Protein AF-A0A960MTM0-F1 (afdb_monomer)

pLDDT: mean 82.12, std 16.75, range [38.0, 98.75]

Structure (mmCIF, N/CA/C/O backbone):
data_AF-A0A960MTM0-F1
#
_entry.id   AF-A0A960MTM0-F1
#
loop_
_atom_site.group_PDB
_atom_site.id
_atom_site.type_symbol
_atom_site.label_atom_id
_atom_site.label_alt_id
_atom_site.label_comp_id
_atom_site.label_asym_id
_atom_site.label_entity_id
_atom_site.label_seq_id
_atom_site.pdbx_PDB_ins_code
_atom_site.Cartn_x
_atom_site.Cartn_y
_atom_site.Cartn_z
_atom_site.occupancy
_atom_site.B_iso_or_equiv
_atom_site.auth_seq_id
_atom_site.auth_comp_id
_atom_site.auth_asym_id
_atom_site.auth_atom_id
_atom_site.pdbx_PDB_model_num
ATOM 1 N N . PRO A 1 1 ? -8.067 -8.586 23.264 1.00 86.06 1 PRO A N 1
ATOM 2 C CA . PRO A 1 1 ? -9.033 -8.888 22.179 1.00 86.06 1 PRO A CA 1
ATOM 3 C C . PRO A 1 1 ? -8.253 -9.085 20.875 1.00 86.06 1 PRO A C 1
ATOM 5 O O . PRO A 1 1 ? -7.202 -8.464 20.735 1.00 86.06 1 PRO A O 1
ATOM 8 N N . ILE A 1 2 ? -8.719 -9.966 19.984 1.00 95.75 2 ILE A N 1
ATOM 9 C CA . ILE A 1 2 ? -8.028 -10.266 18.713 1.00 95.75 2 ILE A CA 1
ATOM 10 C C . ILE A 1 2 ? -8.368 -9.217 17.637 1.00 95.75 2 ILE A C 1
ATOM 12 O O . ILE A 1 2 ? -7.521 -8.852 16.829 1.00 95.75 2 ILE A O 1
ATOM 16 N N . PHE A 1 3 ? -9.586 -8.676 17.689 1.00 97.56 3 PHE A N 1
ATOM 17 C CA . PHE A 1 3 ? -10.092 -7.619 16.813 1.00 97.56 3 PHE A CA 1
ATOM 18 C C . PHE A 1 3 ? -10.450 -6.369 17.613 1.00 97.56 3 PHE A C 1
ATOM 20 O O . PHE A 1 3 ? -10.712 -6.458 18.821 1.00 97.56 3 PHE A O 1
ATOM 27 N N . LEU A 1 4 ? -10.422 -5.225 16.935 1.00 97.12 4 LEU A N 1
ATOM 28 C CA . LEU A 1 4 ? -11.010 -3.982 17.424 1.00 97.12 4 LEU A CA 1
ATOM 29 C C . LEU A 1 4 ? -12.525 -4.181 17.607 1.00 97.12 4 LEU A C 1
ATOM 31 O O . LEU A 1 4 ? -13.144 -5.026 16.962 1.00 97.12 4 LEU A O 1
ATOM 35 N N . LYS A 1 5 ? -13.131 -3.476 18.561 1.00 95.50 5 LYS A N 1
ATOM 36 C CA . LYS A 1 5 ? -14.543 -3.669 18.923 1.00 95.50 5 LYS A CA 1
ATOM 37 C C . LYS A 1 5 ? -15.493 -3.028 17.918 1.00 95.50 5 LYS A C 1
ATOM 39 O O . LYS A 1 5 ? -16.574 -3.568 17.698 1.00 95.50 5 LYS A O 1
ATOM 44 N N . GLN A 1 6 ? -15.123 -1.868 17.383 1.00 94.81 6 GLN A N 1
ATOM 45 C CA . GLN A 1 6 ? -15.936 -1.058 16.471 1.00 94.81 6 GLN A CA 1
ATOM 46 C C . GLN A 1 6 ? -15.407 -1.098 15.031 1.00 94.81 6 GLN A C 1
ATOM 48 O O . GLN A 1 6 ? -15.846 -0.323 14.187 1.00 94.81 6 GLN A O 1
ATOM 53 N N . ASP A 1 7 ? -14.473 -2.000 14.738 1.00 95.44 7 ASP A N 1
ATOM 54 C CA . ASP A 1 7 ? -13.785 -2.063 13.456 1.00 95.44 7 ASP A CA 1
ATOM 55 C C . ASP A 1 7 ? -13.603 -3.525 13.013 1.00 95.44 7 ASP A C 1
ATOM 57 O O . ASP A 1 7 ? -13.420 -4.421 13.841 1.00 95.44 7 ASP A O 1
ATOM 61 N N . THR A 1 8 ? -13.696 -3.795 11.710 1.00 93.94 8 THR A N 1
ATOM 62 C CA . THR A 1 8 ? -13.555 -5.143 11.147 1.00 93.94 8 THR A CA 1
ATOM 63 C C . THR A 1 8 ? -12.143 -5.715 11.294 1.00 93.94 8 THR A C 1
ATOM 65 O O . THR A 1 8 ? -11.964 -6.930 11.141 1.00 93.94 8 THR A O 1
ATOM 68 N N . HIS A 1 9 ? -11.147 -4.875 11.581 1.00 96.69 9 HIS A N 1
ATOM 69 C CA . HIS A 1 9 ? -9.738 -5.240 11.574 1.00 96.69 9 HIS A CA 1
ATOM 70 C C . HIS A 1 9 ? -9.227 -5.766 12.922 1.00 96.69 9 HIS A C 1
ATOM 72 O O . HIS A 1 9 ? -9.805 -5.593 14.000 1.00 96.69 9 HIS A O 1
ATOM 78 N N . TRP A 1 10 ? -8.102 -6.476 12.852 1.00 97.69 10 TRP A N 1
ATOM 79 C CA . TRP A 1 10 ? -7.389 -6.983 14.021 1.00 97.69 10 TRP A CA 1
ATOM 80 C C . TRP A 1 10 ? -6.859 -5.861 14.928 1.00 97.69 10 TRP A C 1
ATOM 82 O O . TRP A 1 10 ? -6.660 -4.725 14.503 1.00 97.69 10 TRP A O 1
ATOM 92 N N . THR A 1 11 ? -6.580 -6.183 16.191 1.00 98.25 11 THR A N 1
ATOM 93 C CA . THR A 1 11 ? -5.854 -5.267 17.085 1.00 98.25 11 THR A CA 1
ATOM 94 C C . THR A 1 11 ? -4.372 -5.165 16.696 1.00 98.25 11 THR A C 1
ATOM 96 O O . THR A 1 11 ? -3.830 -6.138 16.154 1.00 98.25 11 THR A O 1
ATOM 99 N N . PRO A 1 12 ? -3.669 -4.064 17.041 1.00 98.25 12 PRO A N 1
ATOM 100 C CA . PRO A 1 12 ? -2.227 -3.941 16.800 1.00 98.25 12 PRO A CA 1
ATOM 101 C C . PRO A 1 12 ? -1.438 -5.137 17.345 1.00 98.25 12 PRO A C 1
ATOM 103 O O . PRO A 1 12 ? -0.633 -5.735 16.642 1.00 98.25 12 PRO A O 1
ATOM 106 N N . GLN A 1 13 ? -1.761 -5.595 18.558 1.00 97.75 13 GLN A N 1
ATOM 107 C CA . GLN A 1 13 ? -1.072 -6.719 19.200 1.00 97.75 13 GLN A CA 1
ATOM 108 C C . GLN A 1 13 ? -1.243 -8.034 18.426 1.00 97.75 13 GLN A C 1
ATOM 110 O O . GLN A 1 13 ? -0.330 -8.861 18.390 1.00 97.75 13 GLN A O 1
ATOM 115 N N . THR A 1 14 ? -2.411 -8.242 17.812 1.00 98.38 14 THR A N 1
ATOM 116 C CA . THR A 1 14 ? -2.696 -9.429 16.994 1.00 98.38 14 THR A CA 1
ATOM 117 C C . THR A 1 14 ? -1.953 -9.373 15.669 1.00 98.38 14 THR A C 1
ATOM 119 O O . THR A 1 14 ? -1.365 -10.373 15.254 1.00 98.38 14 THR A O 1
ATOM 122 N N . MET A 1 15 ? -1.954 -8.210 15.022 1.00 98.56 15 MET A N 1
ATOM 123 C CA . MET A 1 15 ? -1.206 -7.963 13.794 1.00 98.56 15 MET A CA 1
ATOM 124 C C . MET A 1 15 ? 0.296 -8.192 14.023 1.00 98.56 15 MET A C 1
ATOM 126 O O . MET A 1 15 ? 0.910 -8.988 13.312 1.00 98.56 15 MET A O 1
ATOM 130 N N . GLU A 1 16 ? 0.862 -7.620 15.088 1.00 98.56 16 GLU A N 1
ATOM 131 C CA . GLU A 1 16 ? 2.267 -7.804 15.461 1.00 98.56 16 GLU A CA 1
ATOM 132 C C . GLU A 1 16 ? 2.605 -9.273 15.759 1.00 98.56 16 GLU A C 1
ATOM 134 O O . GLU A 1 16 ? 3.646 -9.789 15.344 1.00 98.56 16 GLU A O 1
ATOM 139 N N . ALA A 1 17 ? 1.730 -9.980 16.484 1.00 98.44 17 ALA A N 1
ATOM 140 C CA . ALA A 1 17 ? 1.916 -11.402 16.763 1.00 98.44 17 ALA A CA 1
ATOM 141 C C . ALA A 1 17 ? 1.872 -12.243 15.480 1.00 98.44 17 ALA A C 1
ATOM 143 O O . ALA A 1 17 ? 2.658 -13.182 15.332 1.00 98.44 17 ALA A O 1
ATOM 144 N N . SER A 1 18 ? 1.000 -11.876 14.542 1.00 98.50 18 SER A N 1
ATOM 145 C CA . SER A 1 18 ? 0.906 -12.512 13.229 1.00 98.50 18 SER A CA 1
ATOM 146 C C . SER A 1 18 ? 2.175 -12.268 12.412 1.00 98.50 18 SER A C 1
ATOM 148 O O . SER A 1 18 ? 2.716 -13.215 11.845 1.00 98.50 18 SER A O 1
ATOM 150 N N . ALA A 1 19 ? 2.711 -11.042 12.421 1.00 98.62 19 ALA A N 1
ATOM 151 C CA . ALA A 1 19 ? 3.959 -10.702 11.738 1.00 98.62 19 ALA A CA 1
ATOM 152 C C . ALA A 1 19 ? 5.134 -11.534 12.274 1.00 98.62 19 ALA A C 1
ATOM 154 O O . ALA A 1 19 ? 5.854 -12.158 11.495 1.00 98.62 19 ALA A O 1
ATOM 155 N N . ARG A 1 20 ? 5.262 -11.652 13.605 1.00 98.62 20 ARG A N 1
ATOM 156 C CA . ARG A 1 20 ? 6.260 -12.527 14.250 1.00 98.62 20 ARG A CA 1
ATOM 157 C C . ARG A 1 20 ? 6.116 -13.987 13.832 1.00 98.62 20 ARG A C 1
ATOM 159 O O . ARG A 1 20 ? 7.110 -14.650 13.538 1.00 98.62 20 ARG A O 1
ATOM 166 N N . GLN A 1 21 ? 4.888 -14.501 13.796 1.00 98.56 21 GLN A N 1
ATOM 167 C CA . GLN A 1 21 ? 4.635 -15.897 13.447 1.00 98.56 21 GLN A CA 1
ATOM 168 C C . GLN A 1 21 ? 4.964 -16.191 11.976 1.00 98.56 21 GLN A C 1
ATOM 170 O O . GLN A 1 21 ? 5.584 -17.215 11.679 1.00 98.56 21 GLN A O 1
ATOM 175 N N . VAL A 1 22 ? 4.597 -15.288 11.061 1.00 98.62 22 VAL A N 1
ATOM 176 C CA . VAL A 1 22 ? 4.954 -15.392 9.639 1.00 98.62 22 VAL A CA 1
ATOM 177 C C . VAL A 1 22 ? 6.467 -15.297 9.463 1.00 98.62 22 VAL A C 1
ATOM 179 O O . VAL A 1 22 ? 7.058 -16.145 8.796 1.00 98.62 22 VAL A O 1
ATOM 182 N N . ALA A 1 23 ? 7.122 -14.332 10.113 1.00 98.56 23 ALA A N 1
ATOM 183 C CA . ALA A 1 23 ? 8.569 -14.175 10.033 1.00 98.56 23 ALA A CA 1
ATOM 184 C C . ALA A 1 23 ? 9.314 -15.420 10.520 1.00 98.56 23 ALA A C 1
ATOM 186 O O . ALA A 1 23 ? 10.231 -15.889 9.848 1.00 98.56 23 ALA A O 1
ATOM 187 N N . LYS A 1 24 ? 8.884 -16.004 11.646 1.00 98.38 24 LYS A N 1
ATOM 188 C CA . LYS A 1 24 ? 9.429 -17.268 12.155 1.00 98.38 24 LYS A CA 1
ATOM 189 C C . LYS A 1 24 ? 9.341 -18.376 11.102 1.00 98.38 24 LYS A C 1
ATOM 191 O O . LYS A 1 24 ? 10.344 -19.018 10.805 1.00 98.38 24 LYS A O 1
ATOM 196 N N . TYR A 1 25 ? 8.168 -18.552 10.494 1.00 98.31 25 TYR A N 1
ATOM 197 C CA . TYR A 1 25 ? 7.945 -19.571 9.465 1.00 98.31 25 TYR A CA 1
ATOM 198 C C . TYR A 1 25 ? 8.841 -19.390 8.228 1.00 98.31 25 TYR A C 1
ATOM 200 O O . TYR A 1 25 ? 9.269 -20.379 7.626 1.00 98.31 25 TYR A O 1
ATOM 208 N N . LEU A 1 26 ? 9.103 -18.142 7.824 1.00 98.00 26 LEU A N 1
ATOM 209 C CA . LEU A 1 26 ? 9.975 -17.825 6.689 1.00 98.00 26 LEU A CA 1
ATOM 210 C C . LEU A 1 26 ? 11.456 -18.022 7.040 1.00 98.00 26 LEU A C 1
ATOM 212 O O . LEU A 1 26 ? 12.186 -18.617 6.252 1.00 98.00 26 LEU A O 1
ATOM 216 N N . LYS A 1 27 ? 11.883 -17.606 8.237 1.00 97.19 27 LYS A N 1
ATOM 217 C CA . LYS A 1 27 ? 13.260 -17.768 8.736 1.00 97.19 27 LYS A CA 1
ATOM 218 C C . LYS A 1 27 ? 13.697 -19.227 8.861 1.00 97.19 27 LYS A C 1
ATOM 220 O O . LYS A 1 27 ? 14.875 -19.528 8.706 1.00 97.19 27 LYS A O 1
ATOM 225 N N . GLU A 1 28 ? 12.759 -20.139 9.100 1.00 97.06 28 GLU A N 1
ATOM 226 C CA . GLU A 1 28 ? 13.013 -21.586 9.152 1.00 97.06 28 GLU A CA 1
ATOM 227 C C . GLU A 1 28 ? 13.273 -22.212 7.764 1.00 97.06 28 GLU A C 1
ATOM 229 O O . GLU A 1 28 ? 13.599 -23.397 7.664 1.00 97.06 28 GLU A O 1
ATOM 234 N N . ARG A 1 29 ? 13.130 -21.452 6.668 1.00 97.06 29 ARG A N 1
ATOM 235 C CA . ARG A 1 29 ? 13.319 -21.972 5.309 1.00 97.06 29 ARG A CA 1
ATOM 236 C C . ARG A 1 29 ? 14.792 -21.945 4.893 1.00 97.06 29 ARG A C 1
ATOM 238 O O . ARG A 1 29 ? 15.448 -20.920 5.067 1.00 97.06 29 ARG A O 1
ATOM 245 N N . PRO A 1 30 ? 15.304 -22.998 4.221 1.00 96.00 30 PRO A N 1
ATOM 246 C CA . PRO A 1 30 ? 16.699 -23.032 3.767 1.00 96.00 30 PRO A CA 1
ATOM 247 C C . PRO A 1 30 ? 17.084 -21.871 2.840 1.00 96.00 30 PRO A C 1
ATOM 249 O O . PRO A 1 30 ? 18.227 -21.428 2.848 1.00 96.00 30 PRO A O 1
ATOM 252 N N . TRP A 1 31 ? 16.131 -21.365 2.050 1.00 95.44 31 TRP A N 1
ATOM 253 C CA . TRP A 1 31 ? 16.354 -20.243 1.138 1.00 95.44 31 TRP A CA 1
ATOM 254 C C . TRP A 1 31 ? 16.446 -18.886 1.844 1.00 95.44 31 TRP A C 1
ATOM 256 O O . TRP A 1 31 ? 16.885 -17.932 1.209 1.00 95.44 31 TRP A O 1
ATOM 266 N N . PHE A 1 32 ? 16.045 -18.781 3.118 1.00 96.62 32 PHE A N 1
ATOM 267 C CA . PHE A 1 32 ? 16.070 -17.520 3.862 1.00 96.62 32 PHE A CA 1
ATOM 268 C C . PHE A 1 32 ? 17.465 -17.199 4.406 1.00 96.62 32 PHE A C 1
ATOM 270 O O . PHE A 1 32 ? 17.920 -16.069 4.289 1.00 96.62 32 PHE A O 1
ATOM 277 N N . ALA A 1 33 ? 18.170 -18.198 4.947 1.00 91.88 33 ALA A N 1
ATOM 278 C CA . ALA A 1 33 ? 19.508 -18.032 5.520 1.00 91.88 33 ALA A CA 1
ATOM 279 C C . ALA A 1 33 ? 20.536 -17.307 4.615 1.00 91.88 33 ALA A C 1
ATOM 281 O O . ALA A 1 33 ? 21.299 -16.506 5.148 1.00 91.88 33 ALA A O 1
ATOM 282 N N . PRO A 1 34 ? 20.594 -17.537 3.283 1.00 93.25 34 PRO A N 1
ATOM 283 C CA . PRO A 1 34 ? 21.522 -16.818 2.406 1.00 93.25 34 PRO A CA 1
ATOM 284 C C . PRO A 1 34 ? 21.052 -15.413 1.989 1.00 93.25 34 PRO A C 1
ATOM 286 O O . PRO A 1 34 ? 21.760 -14.752 1.229 1.00 93.25 34 PRO A O 1
ATOM 289 N N . LEU A 1 35 ? 19.867 -14.952 2.406 1.00 92.88 35 LEU A N 1
ATOM 290 C CA . LEU A 1 35 ? 19.398 -13.605 2.076 1.00 92.88 35 LEU A CA 1
ATOM 291 C C . LEU A 1 35 ? 20.177 -12.552 2.871 1.00 92.88 35 LEU A C 1
ATOM 293 O O . LEU A 1 35 ? 20.506 -12.752 4.038 1.00 92.88 35 LEU A O 1
ATOM 297 N N . ALA A 1 36 ? 20.426 -11.398 2.252 1.00 86.06 36 ALA A N 1
ATOM 298 C CA . ALA A 1 36 ? 21.052 -10.250 2.904 1.00 86.06 36 ALA A CA 1
ATOM 299 C C . ALA A 1 36 ? 20.049 -9.515 3.818 1.00 86.06 36 ALA A C 1
ATOM 301 O O . ALA A 1 36 ? 19.643 -8.390 3.530 1.00 86.06 36 ALA A O 1
ATOM 302 N N . SER A 1 37 ? 19.604 -10.177 4.889 1.00 89.69 37 SER A N 1
ATOM 303 C CA . SER A 1 37 ? 18.815 -9.556 5.957 1.00 89.69 37 SER A CA 1
ATOM 304 C C . SER A 1 37 ? 19.722 -8.896 6.989 1.00 89.69 37 SER A C 1
ATOM 306 O O . SER A 1 37 ? 20.724 -9.486 7.394 1.00 89.69 37 SER A O 1
ATOM 308 N N . ASP A 1 38 ? 19.319 -7.732 7.474 1.00 93.31 38 ASP A N 1
ATOM 309 C CA . ASP A 1 38 ? 19.934 -7.025 8.590 1.00 93.31 38 ASP A CA 1
ATOM 310 C C . ASP A 1 38 ? 18.915 -6.945 9.745 1.00 93.31 38 ASP A C 1
ATOM 312 O O . ASP A 1 38 ? 17.967 -6.155 9.676 1.00 93.31 38 ASP A O 1
ATOM 316 N N . PRO A 1 39 ? 19.055 -7.787 10.789 1.00 90.88 39 PRO A N 1
ATOM 317 C CA . PRO A 1 39 ? 18.144 -7.806 11.934 1.00 90.88 39 PRO A CA 1
ATOM 318 C C . PRO A 1 39 ? 18.029 -6.467 12.671 1.00 90.88 39 PRO A C 1
ATOM 320 O O . PRO A 1 39 ? 17.013 -6.237 13.322 1.00 90.88 39 PRO A O 1
ATOM 323 N N . ASP A 1 40 ? 19.038 -5.601 12.550 1.00 93.19 40 ASP A N 1
ATOM 324 C CA . ASP A 1 40 ? 19.119 -4.312 13.236 1.00 93.19 40 ASP A CA 1
ATOM 325 C C . ASP A 1 40 ? 18.721 -3.143 12.317 1.00 93.19 40 ASP A C 1
ATOM 327 O O . ASP A 1 40 ? 18.820 -1.976 12.696 1.00 93.19 40 ASP A O 1
ATOM 331 N N . ARG A 1 41 ? 18.243 -3.429 11.098 1.00 94.31 41 ARG A N 1
ATOM 332 C CA . ARG A 1 41 ? 17.833 -2.406 10.126 1.00 94.31 41 ARG A CA 1
ATOM 333 C C . ARG A 1 41 ? 16.606 -1.611 10.558 1.00 94.31 41 ARG A C 1
ATOM 335 O O . ARG A 1 41 ? 16.466 -0.456 10.169 1.00 94.31 41 ARG A O 1
ATOM 342 N N . PHE A 1 42 ? 15.700 -2.228 11.307 1.00 96.75 42 PHE A N 1
ATOM 343 C CA . PHE A 1 42 ? 14.442 -1.604 11.698 1.00 96.75 42 PHE A CA 1
ATOM 344 C C . PHE A 1 42 ? 14.233 -1.698 13.202 1.00 96.75 42 PHE A C 1
ATOM 346 O O . PHE A 1 42 ? 14.409 -2.754 13.813 1.00 96.75 42 PHE A O 1
ATOM 353 N N . GLU A 1 43 ? 13.787 -0.602 13.797 1.00 95.88 43 GLU A N 1
ATOM 354 C CA . GLU A 1 43 ? 13.573 -0.486 15.234 1.00 95.88 43 GLU A CA 1
ATOM 355 C C . GLU A 1 43 ? 12.128 -0.108 15.559 1.00 95.88 43 GLU A C 1
ATOM 357 O O . GLU A 1 43 ? 11.392 0.404 14.717 1.00 95.88 43 GLU A O 1
ATOM 362 N N . LEU A 1 44 ? 11.704 -0.414 16.786 1.00 96.12 44 LEU A N 1
ATOM 363 C CA . LEU A 1 44 ? 10.409 0.037 17.286 1.00 96.12 44 LEU A CA 1
ATOM 364 C C . LEU A 1 44 ? 10.553 1.467 17.797 1.00 96.12 44 LEU A C 1
ATOM 366 O O . LEU A 1 44 ? 11.402 1.745 18.644 1.00 96.12 44 LEU A O 1
ATOM 370 N N . GLY A 1 45 ? 9.682 2.348 17.325 1.00 93.62 45 GLY A N 1
ATOM 371 C CA . GLY A 1 45 ? 9.511 3.678 17.880 1.00 93.62 45 GLY A CA 1
ATOM 372 C C . GLY A 1 45 ? 8.717 3.666 19.188 1.00 93.62 45 GLY A C 1
ATOM 373 O O . GLY A 1 45 ? 8.236 2.637 19.669 1.00 93.62 45 GLY A O 1
ATOM 374 N N . SER A 1 46 ? 8.537 4.855 19.762 1.00 94.38 46 SER A N 1
ATOM 375 C CA . SER A 1 46 ? 7.688 5.036 20.942 1.00 94.38 46 SER A CA 1
ATOM 376 C C . SER A 1 46 ? 6.229 4.673 20.633 1.00 94.38 46 SER A C 1
ATOM 378 O O . SER A 1 46 ? 5.692 5.183 19.642 1.00 94.38 46 SER A O 1
ATOM 380 N N . PRO A 1 47 ? 5.558 3.872 21.486 1.00 97.19 47 PRO A N 1
ATOM 381 C CA . PRO A 1 47 ? 4.139 3.576 21.334 1.00 97.19 47 PRO A CA 1
ATOM 382 C C . PRO A 1 47 ? 3.286 4.847 21.276 1.00 97.19 47 PRO A C 1
ATOM 384 O O . PRO A 1 47 ? 3.530 5.808 22.011 1.00 97.19 47 PRO A O 1
ATOM 387 N N . ARG A 1 48 ? 2.271 4.842 20.411 1.00 96.25 48 ARG A N 1
ATOM 388 C CA . ARG A 1 48 ? 1.338 5.957 20.212 1.00 96.25 48 ARG A CA 1
ATOM 389 C C . ARG A 1 48 ? -0.082 5.488 20.467 1.00 96.25 48 ARG A C 1
ATOM 391 O O . ARG A 1 48 ? -0.501 4.453 19.956 1.00 96.25 48 ARG A O 1
ATOM 398 N N . GLU A 1 49 ? -0.823 6.263 21.245 1.00 97.81 49 GLU A N 1
ATOM 399 C CA . GLU A 1 49 ? -2.259 6.068 21.400 1.00 97.81 49 GLU A CA 1
ATOM 400 C C . GLU A 1 49 ? -2.998 6.759 20.250 1.00 97.81 49 GLU A C 1
ATOM 402 O O . GLU A 1 49 ? -2.780 7.943 19.993 1.00 97.81 49 GLU A O 1
ATOM 407 N N . ILE A 1 50 ? -3.86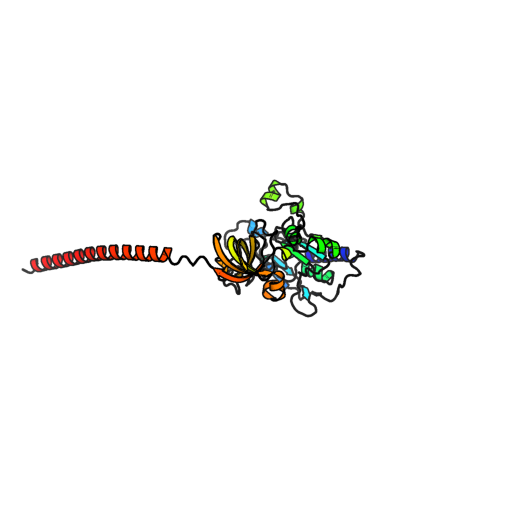3 6.013 19.568 1.00 96.38 50 ILE A N 1
ATOM 408 C CA . ILE A 1 50 ? -4.701 6.483 18.467 1.00 96.38 50 ILE A CA 1
ATOM 409 C C . ILE A 1 50 ? -6.162 6.247 18.834 1.00 96.38 50 ILE A C 1
ATOM 411 O O . ILE A 1 50 ? -6.501 5.244 19.468 1.00 96.38 50 ILE A O 1
ATOM 415 N N . ARG A 1 51 ? -7.027 7.181 18.439 1.00 95.06 51 ARG A N 1
ATOM 416 C CA . ARG A 1 51 ? -8.471 7.126 18.672 1.00 95.06 51 ARG A CA 1
ATOM 417 C C . ARG A 1 51 ? -9.190 7.264 17.339 1.00 95.06 51 ARG A C 1
ATOM 419 O O . ARG A 1 51 ? -8.883 8.183 16.583 1.00 95.06 51 ARG A O 1
ATOM 426 N N . ALA A 1 52 ? -10.113 6.353 17.055 1.00 92.00 52 ALA A N 1
ATOM 427 C CA . ALA A 1 52 ? -10.892 6.356 15.823 1.00 92.00 52 ALA A CA 1
ATOM 428 C C . ALA A 1 52 ? -12.276 5.709 16.039 1.00 92.00 52 ALA A C 1
ATOM 430 O O . ALA A 1 52 ? -12.424 4.853 16.908 1.00 92.00 52 ALA A O 1
ATOM 431 N N . PRO A 1 53 ? -13.306 6.093 15.263 1.00 87.75 53 PRO A N 1
ATOM 432 C CA . PRO A 1 53 ? -14.654 5.520 15.374 1.00 87.75 53 PRO A CA 1
ATOM 433 C C . PRO A 1 53 ? -14.757 4.054 14.908 1.00 87.75 53 PRO A C 1
ATOM 435 O O . PRO A 1 53 ? -15.696 3.371 15.290 1.00 87.75 53 PRO A O 1
ATOM 438 N N . GLY A 1 54 ? -13.808 3.557 14.109 1.00 91.00 54 GLY A N 1
ATOM 439 C CA . GLY A 1 54 ? -13.865 2.222 13.505 1.00 91.00 54 GLY A CA 1
ATOM 440 C C . GLY A 1 54 ? -14.835 2.112 12.315 1.00 91.00 54 GLY A C 1
ATOM 441 O O . GLY A 1 54 ? -15.836 2.827 12.229 1.00 91.00 54 GLY A O 1
ATOM 442 N N . ASP A 1 55 ? -14.522 1.233 11.361 1.00 90.38 55 ASP A N 1
ATOM 443 C CA . ASP A 1 55 ? -15.269 1.108 10.095 1.00 90.38 55 ASP A CA 1
ATOM 444 C C . ASP A 1 55 ? -16.688 0.511 10.235 1.00 90.38 55 ASP A C 1
ATOM 446 O O . ASP A 1 55 ? -17.543 0.726 9.371 1.00 90.38 55 ASP A O 1
ATOM 450 N N . LEU A 1 56 ? -16.994 -0.206 11.325 1.00 91.88 56 LEU A N 1
ATOM 451 C CA . LEU A 1 56 ? -18.314 -0.815 11.516 1.00 91.88 56 LEU A CA 1
ATOM 452 C C . LEU A 1 56 ? -19.379 0.245 11.781 1.00 91.88 56 LEU A C 1
ATOM 454 O O . LEU A 1 56 ? -20.538 0.043 11.416 1.00 91.88 56 LEU A O 1
ATOM 458 N N . LEU A 1 57 ? -19.002 1.379 12.376 1.00 88.94 57 LEU A N 1
ATOM 459 C CA . LEU A 1 57 ? -19.931 2.481 12.613 1.00 88.94 57 LEU A CA 1
ATOM 460 C C . LEU A 1 57 ? -20.404 3.129 11.312 1.00 88.94 57 LEU A C 1
ATOM 462 O O . LEU A 1 57 ? -21.544 3.586 11.242 1.00 88.94 57 LEU A O 1
ATOM 466 N N . GLU A 1 58 ? -19.573 3.115 10.267 1.00 81.88 58 GLU A N 1
ATOM 467 C CA . GLU A 1 58 ? -19.947 3.631 8.946 1.00 81.88 58 GLU A CA 1
ATOM 468 C C . GLU A 1 58 ? -21.058 2.789 8.298 1.00 81.88 58 GLU A C 1
ATOM 470 O O . GLU A 1 58 ? -21.790 3.285 7.449 1.00 81.88 58 GLU A O 1
ATOM 475 N N . LYS A 1 59 ? -21.246 1.537 8.738 1.00 83.31 59 LYS A N 1
ATOM 476 C CA . LYS A 1 59 ? -22.301 0.634 8.246 1.00 83.31 59 LYS A CA 1
ATOM 477 C C . LYS A 1 59 ? -23.644 0.794 8.963 1.00 83.31 59 LYS A C 1
ATOM 479 O O . LYS A 1 59 ? -24.603 0.123 8.593 1.00 83.31 59 LYS A O 1
ATOM 484 N N . LEU A 1 60 ? -23.717 1.624 10.005 1.00 86.62 60 LEU A N 1
ATOM 485 C CA . LEU A 1 60 ? -24.923 1.797 10.821 1.00 86.62 60 LEU A CA 1
ATOM 486 C C . LEU A 1 60 ? -25.827 2.950 10.351 1.00 86.62 60 LEU A C 1
ATOM 488 O O . LEU A 1 60 ? -26.837 3.204 11.006 1.00 86.62 60 LEU A O 1
ATOM 492 N N . ASP A 1 61 ? -25.469 3.652 9.266 1.00 82.56 61 ASP A N 1
ATOM 493 C CA . ASP A 1 61 ? -26.211 4.801 8.714 1.00 82.56 61 ASP A CA 1
ATOM 494 C C . ASP A 1 61 ? -26.647 5.811 9.794 1.00 82.56 61 ASP A C 1
ATOM 496 O O . ASP A 1 61 ? -27.780 6.301 9.832 1.00 82.56 61 ASP A O 1
ATOM 500 N N . LEU A 1 62 ? -25.738 6.106 10.729 1.00 84.25 62 LEU A N 1
ATOM 501 C CA . LEU A 1 62 ? -26.035 6.994 11.848 1.00 84.25 62 LEU A CA 1
ATOM 502 C C . LEU A 1 62 ? -26.283 8.430 11.355 1.00 84.25 62 LEU A C 1
ATOM 504 O O . LEU A 1 62 ? -25.571 8.909 10.467 1.00 84.25 62 LEU A O 1
ATOM 508 N N . PRO A 1 63 ? -27.233 9.168 11.966 1.00 85.38 63 PRO A N 1
ATOM 509 C CA . PRO A 1 63 ? -27.418 10.581 11.667 1.00 85.38 63 PRO A CA 1
ATOM 510 C C . PRO A 1 63 ? -26.115 11.365 11.838 1.00 85.38 63 PRO A C 1
ATOM 512 O O . PRO A 1 63 ? -25.355 11.128 12.783 1.00 85.38 63 PRO A O 1
ATOM 515 N N . ALA A 1 64 ? -25.877 12.334 10.953 1.00 77.81 64 ALA A N 1
ATOM 516 C CA . ALA A 1 64 ? -24.710 13.203 11.041 1.00 77.81 64 ALA A CA 1
ATOM 517 C C . ALA A 1 64 ? -24.626 13.864 12.431 1.00 77.81 64 ALA A C 1
ATOM 519 O O . ALA A 1 64 ? -25.599 14.445 12.913 1.00 77.81 64 ALA A O 1
ATOM 520 N N . GLY A 1 65 ? -23.462 13.762 13.077 1.00 78.19 65 GLY A N 1
ATOM 521 C CA . GLY A 1 65 ? -23.246 14.273 14.435 1.00 78.19 65 GLY A CA 1
ATOM 522 C C . GLY A 1 65 ? -23.752 13.362 15.560 1.00 78.19 65 GLY A C 1
ATOM 523 O O . GLY A 1 65 ? -23.772 13.792 16.712 1.00 78.19 65 GLY A O 1
ATOM 524 N N . SER A 1 66 ? -24.153 12.122 15.260 1.00 82.25 66 SER A N 1
ATOM 525 C CA . SER A 1 66 ? -24.478 11.122 16.281 1.00 82.25 66 SER A CA 1
ATOM 526 C C . SER A 1 66 ? -23.309 10.907 17.247 1.00 82.25 66 SER A C 1
ATOM 528 O O . SER A 1 66 ? -22.172 10.702 16.831 1.00 82.25 66 SER A O 1
ATOM 530 N N . THR A 1 67 ? -23.614 10.906 18.545 1.00 85.25 67 THR A N 1
ATOM 531 C CA . THR A 1 67 ? -22.675 10.607 19.640 1.00 85.25 67 THR A CA 1
ATOM 532 C C . THR A 1 67 ? -22.971 9.263 20.307 1.00 85.25 67 THR A C 1
ATOM 534 O O . THR A 1 67 ? -22.472 8.984 21.396 1.00 85.25 67 THR A O 1
ATOM 537 N N . ALA A 1 68 ? -23.800 8.424 19.671 1.00 87.50 68 ALA A N 1
ATOM 538 C CA . ALA A 1 68 ? -24.230 7.140 20.225 1.00 87.50 68 ALA A CA 1
ATOM 539 C C . ALA A 1 68 ? -23.056 6.183 20.499 1.00 87.50 68 ALA A C 1
ATOM 541 O O . ALA A 1 68 ? -23.128 5.368 21.418 1.00 87.50 68 ALA A O 1
ATOM 542 N N . PHE A 1 69 ? -21.973 6.317 19.732 1.00 90.06 69 PHE A N 1
ATOM 543 C CA . PHE A 1 69 ? -20.726 5.585 19.912 1.00 90.06 69 PHE A CA 1
ATOM 544 C C . PHE A 1 69 ? -19.570 6.584 19.971 1.00 90.06 69 PHE A C 1
ATOM 546 O O . PHE A 1 69 ? -19.466 7.476 19.131 1.00 90.06 69 PHE A O 1
ATOM 553 N N . GLY A 1 70 ? -18.730 6.456 20.997 1.00 90.06 70 GLY A N 1
ATOM 554 C CA . GLY A 1 70 ? -17.467 7.184 21.078 1.00 90.06 70 GLY A CA 1
ATOM 555 C C . GLY A 1 70 ? -16.356 6.438 20.346 1.00 90.06 70 GLY A C 1
ATOM 556 O O . GLY A 1 70 ? -16.467 5.234 20.125 1.00 90.06 70 GLY A O 1
ATOM 557 N N . GLU A 1 71 ? -15.274 7.153 20.040 1.00 92.81 71 GLU A N 1
ATOM 558 C CA . GLU A 1 71 ? -14.063 6.577 19.447 1.00 92.81 71 GLU A CA 1
ATOM 559 C C . GLU A 1 71 ? -13.520 5.413 20.284 1.00 92.81 71 GLU A C 1
ATOM 561 O O . GLU A 1 71 ? -13.474 5.475 21.518 1.00 92.81 71 GLU A O 1
ATOM 566 N N . GLU A 1 72 ? -13.058 4.376 19.598 1.00 95.06 72 GLU A N 1
ATOM 567 C CA . GLU A 1 72 ? -12.250 3.320 20.177 1.00 95.06 72 GLU A CA 1
ATOM 568 C C . GLU A 1 72 ? -10.775 3.741 20.202 1.00 95.06 72 GLU A C 1
ATOM 570 O O . GLU A 1 72 ? -10.279 4.422 19.306 1.00 95.06 72 GLU A O 1
ATOM 575 N N . THR A 1 73 ? -10.075 3.342 21.263 1.00 96.81 73 THR A N 1
ATOM 576 C CA . THR A 1 73 ? -8.656 3.633 21.469 1.00 96.81 73 THR A CA 1
ATOM 577 C C . THR A 1 73 ? -7.819 2.385 21.205 1.00 96.81 73 THR A C 1
ATOM 579 O O . THR A 1 73 ? -8.122 1.314 21.736 1.00 96.81 73 THR A O 1
ATOM 582 N N . ALA A 1 74 ? -6.719 2.537 20.469 1.00 97.44 74 ALA A N 1
ATOM 583 C CA . ALA A 1 74 ? -5.701 1.509 20.289 1.00 97.44 74 ALA A CA 1
ATOM 584 C C . ALA A 1 74 ? -4.295 2.092 20.478 1.00 97.44 74 ALA A C 1
ATOM 586 O O . ALA A 1 74 ? -4.046 3.261 20.192 1.00 97.44 74 ALA A O 1
ATOM 587 N N . THR A 1 75 ? -3.361 1.267 20.947 1.00 98.12 75 THR A N 1
ATOM 588 C CA . THR A 1 75 ? -1.941 1.628 21.019 1.00 98.12 75 THR A CA 1
ATOM 589 C C . THR A 1 75 ? -1.200 0.937 19.886 1.00 98.12 75 THR A C 1
ATOM 591 O O . THR A 1 75 ? -1.170 -0.293 19.851 1.00 98.12 75 THR A O 1
ATOM 594 N N . ILE A 1 76 ? -0.612 1.721 18.987 1.00 97.88 76 ILE A N 1
ATOM 595 C CA . ILE A 1 76 ? 0.248 1.237 17.902 1.00 97.88 76 ILE A CA 1
ATOM 596 C C . ILE A 1 76 ? 1.717 1.459 18.258 1.00 97.88 76 ILE A C 1
ATOM 598 O O . ILE A 1 76 ? 2.044 2.394 18.994 1.00 97.88 76 ILE A O 1
ATOM 602 N N . THR A 1 77 ? 2.606 0.640 17.703 1.00 97.44 77 THR A N 1
ATOM 603 C CA . THR A 1 77 ? 4.054 0.811 17.857 1.00 97.44 77 THR A CA 1
ATOM 604 C C . THR A 1 77 ? 4.676 1.016 16.479 1.00 97.44 77 THR A C 1
ATOM 606 O O . THR A 1 77 ? 4.860 0.037 15.765 1.00 97.44 77 THR A O 1
ATOM 609 N N . PRO A 1 78 ? 4.990 2.262 16.084 1.00 95.62 78 PRO A N 1
ATOM 610 C CA . PRO A 1 78 ? 5.627 2.534 14.801 1.00 95.62 78 PRO A CA 1
ATOM 611 C C . PRO A 1 78 ? 6.940 1.772 14.628 1.00 95.62 78 PRO A C 1
ATOM 613 O O . PRO A 1 78 ? 7.652 1.525 15.603 1.00 95.62 78 PRO A O 1
ATOM 616 N N . VAL A 1 79 ? 7.295 1.476 13.386 1.00 96.44 79 VAL A N 1
ATOM 617 C CA . VAL A 1 79 ? 8.587 0.921 12.995 1.00 96.44 79 VAL A CA 1
ATOM 618 C C . VAL A 1 79 ? 9.330 1.954 12.159 1.00 96.44 79 VAL A C 1
ATOM 620 O O . VAL A 1 79 ? 8.783 2.530 11.220 1.00 96.44 79 VAL A O 1
ATOM 623 N N . THR A 1 80 ? 10.592 2.188 12.493 1.00 93.00 80 THR A N 1
ATOM 624 C CA . THR A 1 80 ? 11.457 3.141 11.790 1.00 93.00 80 THR A CA 1
ATOM 625 C C . THR A 1 80 ? 12.701 2.452 11.258 1.00 93.00 80 THR A C 1
ATOM 627 O O . THR A 1 80 ? 13.097 1.391 11.744 1.00 93.00 80 THR A O 1
ATOM 630 N N . ASP A 1 81 ? 13.328 3.051 10.246 1.00 90.38 81 ASP A N 1
ATOM 631 C CA . ASP A 1 81 ? 14.670 2.637 9.834 1.00 90.38 81 ASP A CA 1
ATOM 632 C C . ASP A 1 81 ? 15.666 3.034 10.933 1.00 90.38 81 ASP A C 1
ATOM 634 O O . ASP A 1 81 ? 15.588 4.142 11.468 1.00 90.38 81 ASP A O 1
ATOM 638 N N . SER A 1 82 ? 16.590 2.140 11.289 1.00 87.69 82 SER A N 1
ATOM 639 C CA . SER A 1 82 ? 17.567 2.368 12.363 1.00 87.69 82 SER A CA 1
ATOM 640 C C . SER A 1 82 ? 18.585 3.456 12.026 1.00 87.69 82 SER A C 1
ATOM 642 O O . SER A 1 82 ? 19.247 3.998 12.911 1.00 87.69 82 SER A O 1
ATOM 644 N N . LYS A 1 83 ? 18.687 3.847 10.749 1.00 85.69 83 LYS A N 1
ATOM 645 C CA . LYS A 1 83 ? 19.434 5.040 10.320 1.00 85.69 83 LYS A CA 1
ATOM 646 C C . LYS A 1 83 ? 18.644 6.340 10.508 1.00 85.69 83 LYS A C 1
ATOM 648 O O . LYS A 1 83 ? 19.175 7.416 10.230 1.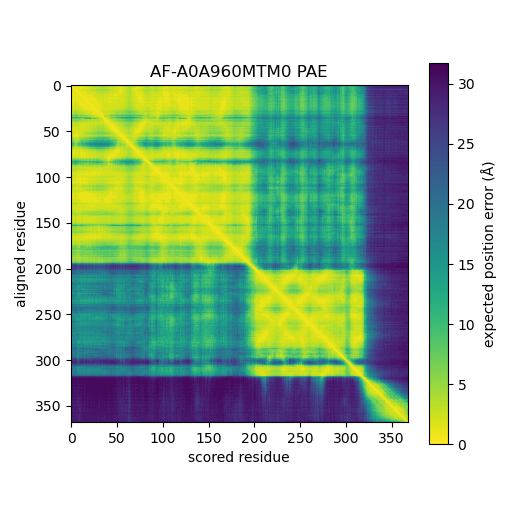00 85.69 83 LYS A O 1
ATOM 653 N N . GLY A 1 84 ? 17.414 6.247 11.007 1.00 76.25 84 GLY A N 1
ATOM 654 C CA . GLY A 1 84 ? 16.477 7.343 11.198 1.00 76.25 84 GLY A CA 1
ATOM 655 C C . GLY A 1 84 ? 15.546 7.538 10.000 1.00 76.25 84 GLY A C 1
ATOM 656 O O . GLY A 1 84 ? 15.934 7.369 8.846 1.00 76.25 84 GLY A O 1
ATOM 657 N N . GLY A 1 85 ? 14.310 7.955 10.288 1.00 75.12 85 GLY A N 1
ATOM 658 C CA . GLY A 1 85 ? 13.285 8.253 9.284 1.00 75.12 85 GLY A CA 1
ATOM 659 C C . GLY A 1 85 ? 12.244 7.145 9.100 1.00 75.12 85 GLY A C 1
ATOM 660 O O . GLY A 1 85 ? 12.293 6.091 9.739 1.00 75.12 85 GLY A O 1
ATOM 661 N N . ALA A 1 86 ? 11.263 7.422 8.239 1.00 74.62 86 ALA A N 1
ATOM 662 C CA . ALA A 1 86 ? 10.232 6.458 7.874 1.00 74.62 86 ALA A CA 1
ATOM 663 C C . ALA A 1 86 ? 10.841 5.335 7.027 1.00 74.62 86 ALA A C 1
ATOM 665 O O . ALA A 1 86 ? 11.641 5.587 6.122 1.00 74.62 86 ALA A O 1
ATOM 666 N N . MET A 1 87 ? 10.458 4.092 7.309 1.00 85.88 87 MET A N 1
ATOM 667 C CA . MET A 1 87 ? 10.893 2.962 6.499 1.00 85.88 87 MET A CA 1
ATOM 668 C C . MET A 1 87 ? 10.052 2.838 5.223 1.00 85.88 87 MET A C 1
ATOM 670 O O . MET A 1 87 ? 8.848 3.081 5.233 1.00 85.88 87 MET A O 1
ATOM 674 N N . SER A 1 88 ? 10.665 2.395 4.123 1.00 85.38 88 SER A N 1
ATOM 675 C CA . SER A 1 88 ? 9.894 1.911 2.972 1.00 85.38 88 SER A CA 1
ATOM 676 C C . SER A 1 88 ? 9.430 0.480 3.237 1.00 85.38 88 SER A C 1
ATOM 678 O O . SER A 1 88 ? 10.238 -0.358 3.644 1.00 85.38 88 SER A O 1
ATOM 680 N N . ILE A 1 89 ? 8.162 0.192 2.935 1.00 85.88 89 ILE A N 1
ATOM 681 C CA . ILE A 1 89 ? 7.597 -1.168 2.870 1.00 85.88 89 ILE A CA 1
ATOM 682 C C . ILE A 1 89 ? 7.534 -1.719 1.439 1.00 85.88 89 ILE A C 1
ATOM 684 O O . ILE A 1 89 ? 6.996 -2.803 1.219 1.00 85.88 89 ILE A O 1
ATOM 688 N N . TYR A 1 90 ? 8.055 -0.962 0.472 1.00 86.12 90 TYR A N 1
ATOM 689 C CA . TYR A 1 90 ? 8.100 -1.321 -0.938 1.00 86.12 90 TYR A CA 1
ATOM 690 C C . TYR A 1 90 ? 9.544 -1.323 -1.437 1.00 86.12 90 TYR A C 1
ATOM 692 O O . TYR A 1 90 ? 10.217 -0.288 -1.480 1.00 86.12 90 TYR A O 1
ATOM 700 N N . ASP A 1 91 ? 10.005 -2.505 -1.821 1.00 85.06 91 ASP A N 1
ATOM 701 C CA . ASP A 1 91 ? 11.229 -2.733 -2.569 1.00 85.06 91 ASP A CA 1
ATOM 702 C C . ASP A 1 91 ? 10.950 -3.799 -3.644 1.00 85.06 91 ASP A C 1
ATOM 704 O O . ASP A 1 91 ? 10.888 -4.988 -3.317 1.00 85.06 91 ASP A O 1
ATOM 708 N N . PRO A 1 92 ? 10.797 -3.423 -4.929 1.00 81.69 92 PRO A N 1
ATOM 709 C CA . PRO A 1 92 ? 10.553 -4.385 -6.005 1.00 81.69 92 PRO A CA 1
ATOM 710 C C . PRO A 1 92 ? 11.727 -5.353 -6.191 1.00 81.69 92 PRO A C 1
ATOM 712 O O . PRO A 1 92 ? 11.566 -6.413 -6.801 1.00 81.69 92 PRO A O 1
ATOM 715 N N . GLU A 1 93 ? 12.893 -5.047 -5.619 1.00 86.62 93 GLU A N 1
ATOM 716 C CA . GLU A 1 93 ? 14.053 -5.917 -5.634 1.00 86.62 93 GLU A CA 1
ATOM 717 C C . GLU A 1 93 ? 14.084 -6.910 -4.461 1.00 86.62 93 GLU A C 1
ATOM 719 O O . GLU A 1 93 ? 14.921 -7.817 -4.447 1.00 86.62 93 GLU A O 1
ATOM 724 N N . SER A 1 94 ? 13.138 -6.819 -3.525 1.00 94.06 94 SER A N 1
ATOM 725 C CA . SER A 1 94 ? 13.033 -7.749 -2.405 1.00 94.06 94 SER A CA 1
ATOM 726 C C . SER A 1 94 ? 12.743 -9.180 -2.880 1.00 94.06 94 SER A C 1
ATOM 728 O O . SER A 1 94 ? 11.931 -9.382 -3.793 1.00 94.06 94 SER A O 1
ATOM 730 N N . PRO A 1 95 ? 13.354 -10.210 -2.266 1.00 96.88 95 PRO A N 1
ATOM 731 C CA . PRO A 1 95 ? 13.040 -11.607 -2.558 1.00 96.88 95 PRO A CA 1
ATOM 732 C C . PRO A 1 95 ? 11.671 -12.042 -2.011 1.00 96.88 95 PRO A C 1
ATOM 734 O O . PRO A 1 95 ? 11.226 -13.143 -2.333 1.00 96.88 95 PRO A O 1
ATOM 737 N N . ILE A 1 96 ? 11.002 -11.231 -1.186 1.00 98.19 96 ILE A N 1
ATOM 738 C CA . ILE A 1 96 ? 9.723 -11.579 -0.557 1.00 98.19 96 ILE A CA 1
ATOM 739 C C . ILE A 1 96 ? 8.662 -10.568 -0.989 1.00 98.19 96 ILE A C 1
ATOM 741 O O . ILE A 1 96 ? 8.805 -9.370 -0.752 1.00 98.19 96 ILE A O 1
ATOM 745 N N . VAL A 1 97 ? 7.590 -11.071 -1.602 1.00 98.12 97 VAL A N 1
ATOM 746 C CA . VAL A 1 97 ? 6.404 -10.284 -1.962 1.00 98.12 97 VAL A CA 1
ATOM 747 C C . VAL A 1 97 ? 5.365 -10.415 -0.858 1.00 98.12 97 VAL A C 1
ATOM 749 O O . VAL A 1 97 ? 5.105 -11.528 -0.398 1.00 98.12 97 VAL A O 1
ATOM 752 N N . LEU A 1 98 ? 4.754 -9.303 -0.455 1.00 98.50 98 LEU A N 1
ATOM 753 C CA . LEU A 1 98 ? 3.593 -9.289 0.431 1.00 98.50 98 LEU A CA 1
ATOM 754 C C . LEU A 1 98 ? 2.379 -8.785 -0.347 1.00 98.50 98 LEU A C 1
ATOM 756 O O . LEU A 1 98 ? 2.368 -7.649 -0.800 1.00 98.50 98 LEU A O 1
ATOM 760 N N . LEU A 1 99 ? 1.359 -9.626 -0.486 1.00 97.56 99 LEU A N 1
ATOM 761 C CA . LEU A 1 99 ? 0.064 -9.272 -1.056 1.00 97.56 99 LEU A CA 1
ATOM 762 C C . LEU A 1 99 ? -0.959 -9.130 0.071 1.00 97.56 99 LEU A C 1
ATOM 764 O O . LEU A 1 99 ? -1.039 -10.020 0.920 1.00 97.56 99 LEU A O 1
ATOM 768 N N . GLY A 1 100 ? -1.755 -8.062 0.076 1.00 95.06 100 GLY A N 1
ATOM 769 C CA . GLY A 1 100 ? -2.728 -7.837 1.147 1.00 95.06 100 GLY A CA 1
ATOM 770 C C . GLY A 1 100 ? -3.844 -6.845 0.836 1.00 95.06 100 GLY A C 1
ATOM 771 O O . GLY A 1 100 ? -4.009 -6.377 -0.286 1.00 95.06 100 GLY A O 1
ATOM 772 N N . ASP A 1 101 ? -4.627 -6.518 1.854 1.00 91.31 101 ASP A N 1
ATOM 773 C CA . ASP A 1 101 ? -5.712 -5.538 1.805 1.00 91.31 101 ASP A CA 1
ATOM 774 C C . ASP A 1 101 ? -5.624 -4.547 2.977 1.00 91.31 101 ASP A C 1
ATOM 776 O O . ASP A 1 101 ? -4.551 -4.273 3.522 1.00 91.31 101 ASP A O 1
ATOM 780 N N . SER A 1 102 ? -6.780 -4.035 3.395 1.00 91.81 102 SER A N 1
ATOM 781 C CA . SER A 1 102 ? -6.935 -3.147 4.532 1.00 91.81 102 SER A CA 1
ATOM 782 C C . SER A 1 102 ? -6.434 -3.749 5.847 1.00 91.81 102 SER A C 1
ATOM 784 O O . SER A 1 102 ? -5.992 -2.989 6.696 1.00 91.81 102 SER A O 1
ATOM 786 N N . PHE A 1 103 ? -6.359 -5.076 6.024 1.00 96.31 103 PHE A N 1
ATOM 787 C CA . PHE A 1 103 ? -5.691 -5.669 7.195 1.00 96.31 103 PHE A CA 1
ATOM 788 C C . PHE A 1 103 ? -4.187 -5.416 7.197 1.00 96.31 103 PHE A C 1
ATOM 790 O O . PHE A 1 103 ? -3.592 -5.244 8.261 1.00 96.31 103 PHE A O 1
ATOM 797 N N . THR A 1 104 ? -3.571 -5.364 6.016 1.00 96.25 104 THR A N 1
ATOM 798 C CA . THR A 1 104 ? -2.159 -4.989 5.886 1.00 96.25 104 THR A CA 1
ATOM 799 C C . THR A 1 104 ? -1.974 -3.491 6.123 1.00 96.25 104 THR A C 1
ATOM 801 O O . THR A 1 104 ? -1.018 -3.093 6.789 1.00 96.25 104 THR A O 1
ATOM 804 N N . ASN A 1 105 ? -2.929 -2.687 5.645 1.00 92.88 105 ASN A N 1
ATOM 805 C CA . ASN A 1 105 ? -2.850 -1.230 5.607 1.00 92.88 105 ASN A CA 1
ATOM 806 C C . ASN A 1 105 ? -3.417 -0.490 6.830 1.00 92.88 105 ASN A C 1
ATOM 808 O O . ASN A 1 105 ? -3.125 0.689 6.982 1.00 92.88 105 ASN A O 1
ATOM 812 N N . ILE A 1 106 ? -4.202 -1.134 7.701 1.00 94.94 106 ILE A N 1
ATOM 813 C CA . ILE A 1 106 ? -4.978 -0.493 8.784 1.00 94.94 106 ILE A CA 1
ATOM 814 C C . ILE A 1 106 ? -4.147 0.463 9.657 1.00 94.94 106 ILE A C 1
ATOM 816 O O . ILE A 1 106 ? -4.609 1.550 9.977 1.00 94.94 106 ILE A O 1
ATOM 820 N N . PHE A 1 107 ? -2.905 0.098 9.988 1.00 96.31 107 PHE A N 1
ATOM 821 C CA . PHE A 1 107 ? -1.982 0.908 10.801 1.00 96.31 107 PHE A CA 1
ATOM 822 C C . PHE A 1 107 ? -0.830 1.527 9.978 1.00 96.31 107 PHE A C 1
ATOM 824 O O . PHE A 1 107 ? 0.157 1.999 10.541 1.00 96.31 107 PHE A O 1
ATOM 831 N N . HIS A 1 108 ? -0.938 1.486 8.649 1.00 90.38 108 HIS A N 1
ATOM 832 C CA . HIS A 1 108 ? 0.021 2.044 7.690 1.00 90.38 108 HIS A CA 1
ATOM 833 C C . HIS A 1 108 ? -0.574 3.250 6.952 1.00 90.38 108 HIS A C 1
ATOM 835 O O . HIS A 1 108 ? 0.029 4.322 6.916 1.00 90.38 108 HIS A O 1
ATOM 841 N N . GLN A 1 109 ? -1.763 3.080 6.366 1.00 82.62 109 GLN A N 1
ATOM 842 C CA . GLN A 1 109 ? -2.421 4.095 5.556 1.00 82.62 109 GLN A CA 1
ATOM 843 C C . GLN A 1 109 ? -3.258 5.030 6.423 1.00 82.62 109 GLN A C 1
ATOM 845 O O . GLN A 1 109 ? -4.141 4.616 7.168 1.00 82.62 109 GLN A O 1
ATOM 850 N N . VAL A 1 110 ? -3.016 6.329 6.286 1.00 77.12 110 VAL A N 1
ATOM 851 C CA . VAL A 1 110 ? -3.656 7.333 7.140 1.00 77.12 110 VAL A CA 1
ATOM 852 C C . VAL A 1 110 ? -5.176 7.458 6.898 1.00 77.12 110 VAL A C 1
ATOM 854 O O . VAL A 1 110 ? -5.899 7.880 7.801 1.00 77.12 110 VAL A O 1
ATOM 857 N N . ASP A 1 111 ? -5.703 7.042 5.735 1.00 73.81 111 ASP A N 1
ATOM 858 C CA . ASP A 1 111 ? -7.157 6.946 5.476 1.00 73.81 111 ASP A CA 1
ATOM 859 C C . ASP A 1 111 ? -7.878 5.878 6.273 1.00 73.81 111 ASP A C 1
ATOM 861 O O . ASP A 1 111 ? -9.077 6.020 6.519 1.00 73.81 111 ASP A O 1
ATOM 865 N N . MET A 1 112 ? -7.139 4.902 6.779 1.00 85.12 112 MET A N 1
ATOM 866 C CA . MET A 1 112 ? -7.654 3.925 7.719 1.00 85.12 112 MET A CA 1
ATOM 867 C C . MET A 1 112 ? -7.845 4.518 9.125 1.00 85.12 112 MET A C 1
ATOM 869 O O . MET A 1 112 ? -8.450 3.876 9.973 1.00 85.12 112 MET A O 1
ATOM 873 N N . ARG A 1 113 ? -7.379 5.754 9.385 1.00 87.94 113 ARG A N 1
ATOM 874 C CA . ARG A 1 113 ? -7.547 6.533 10.636 1.00 87.94 113 ARG A CA 1
ATOM 875 C C . ARG A 1 113 ? -6.905 5.936 11.894 1.00 87.94 113 ARG A C 1
ATOM 877 O O . ARG A 1 113 ? -6.933 6.576 12.942 1.00 87.94 113 ARG A O 1
ATOM 884 N N . TRP A 1 114 ? -6.278 4.768 11.799 1.00 93.94 114 TRP A N 1
ATOM 885 C CA . TRP A 1 114 ? -5.647 4.081 12.927 1.00 93.94 114 TRP A CA 1
ATOM 886 C C . TRP A 1 114 ? -4.137 4.344 13.061 1.00 93.94 114 TRP A C 1
ATOM 888 O O . TRP A 1 114 ? -3.447 3.664 13.818 1.00 93.94 114 TRP A O 1
ATOM 898 N N . GLY A 1 115 ? -3.638 5.387 12.396 1.00 90.00 115 GLY A N 1
ATOM 899 C CA . GLY A 1 115 ? -2.246 5.831 12.452 1.00 90.00 115 GLY A CA 1
ATOM 900 C C . GLY A 1 115 ? -1.436 5.404 11.229 1.00 90.00 115 GLY A C 1
ATOM 901 O O . GLY A 1 115 ? -1.994 5.004 10.211 1.00 90.00 115 GLY A O 1
ATOM 902 N N . THR A 1 116 ? -0.118 5.552 11.327 1.00 90.31 116 THR A N 1
ATOM 903 C CA . THR A 1 116 ? 0.844 5.274 10.253 1.00 90.31 116 THR A CA 1
ATOM 904 C C . THR A 1 116 ? 2.067 4.559 10.811 1.00 90.31 116 THR A C 1
ATOM 906 O O . THR A 1 116 ? 2.296 4.557 12.026 1.00 90.31 116 THR A O 1
ATOM 909 N N . ASP A 1 117 ? 2.874 4.002 9.906 1.00 91.25 117 ASP A N 1
ATOM 910 C CA . ASP A 1 117 ? 4.188 3.408 10.182 1.00 91.25 117 ASP A CA 1
ATOM 911 C C . ASP A 1 117 ? 4.156 2.179 11.110 1.00 91.25 117 ASP A C 1
ATOM 913 O O . ASP A 1 117 ? 5.195 1.751 11.604 1.00 91.25 117 ASP A O 1
ATOM 917 N N . ALA A 1 118 ? 2.982 1.612 11.391 1.00 96.62 118 ALA A N 1
ATOM 918 C CA . ALA A 1 118 ? 2.798 0.484 12.305 1.00 96.62 118 ALA A CA 1
ATOM 919 C C . ALA A 1 118 ? 1.995 -0.655 11.658 1.00 96.62 118 ALA A C 1
ATOM 921 O O . ALA A 1 118 ? 1.372 -1.457 12.353 1.00 96.62 118 ALA A O 1
ATOM 922 N N . GLY A 1 119 ? 1.945 -0.706 10.325 1.00 96.94 119 GLY A N 1
ATOM 923 C CA . GLY A 1 119 ? 1.222 -1.726 9.574 1.00 96.94 119 GLY A CA 1
ATOM 924 C C . GLY A 1 119 ? 1.861 -3.111 9.624 1.00 96.94 119 GLY A C 1
ATOM 925 O O . GLY A 1 119 ? 2.958 -3.339 10.142 1.00 96.94 119 GLY A O 1
ATOM 926 N N . PHE A 1 120 ? 1.154 -4.079 9.040 1.00 98.50 120 PHE A N 1
ATOM 927 C CA . PHE A 1 120 ? 1.631 -5.461 8.991 1.00 98.50 120 PHE A CA 1
ATOM 928 C C . PHE A 1 120 ? 2.939 -5.591 8.205 1.00 98.50 120 PHE A C 1
ATOM 930 O O . PHE A 1 120 ? 3.813 -6.370 8.589 1.00 98.50 120 PHE A O 1
ATOM 937 N N . ALA A 1 121 ? 3.090 -4.815 7.130 1.00 97.75 121 ALA A N 1
ATOM 938 C CA . ALA A 1 121 ? 4.282 -4.829 6.293 1.00 97.75 121 ALA A CA 1
ATOM 939 C C . ALA A 1 121 ? 5.513 -4.298 7.041 1.00 97.75 121 ALA A C 1
ATOM 941 O O . ALA A 1 121 ? 6.589 -4.885 6.931 1.00 97.75 121 ALA A O 1
ATOM 942 N N . GLU A 1 122 ? 5.356 -3.245 7.839 1.00 97.50 122 GLU A N 1
ATOM 943 C CA . GLU A 1 122 ? 6.394 -2.662 8.686 1.00 97.50 122 GLU A CA 1
ATOM 944 C C . GLU A 1 122 ? 6.881 -3.661 9.733 1.00 97.50 122 GLU A C 1
ATOM 946 O O . GLU A 1 122 ? 8.073 -3.974 9.802 1.00 97.50 122 GLU A O 1
ATOM 951 N N . HIS A 1 123 ? 5.956 -4.233 10.508 1.00 98.44 123 HIS A N 1
ATOM 952 C CA . HIS A 1 123 ? 6.314 -5.207 11.535 1.00 98.44 123 HIS A CA 1
ATOM 953 C C . HIS A 1 123 ? 6.907 -6.481 10.935 1.00 98.44 123 HIS A C 1
ATOM 955 O O . HIS A 1 123 ? 7.887 -7.001 11.466 1.00 98.44 123 HIS A O 1
ATOM 961 N N . LEU A 1 124 ? 6.375 -6.975 9.814 1.00 98.75 124 LEU A N 1
ATOM 962 C CA . LEU A 1 124 ? 6.943 -8.142 9.142 1.00 98.75 124 LEU A CA 1
ATOM 963 C C . LEU A 1 124 ? 8.341 -7.840 8.583 1.00 98.75 124 LEU A C 1
ATOM 965 O O . LEU A 1 124 ? 9.245 -8.655 8.749 1.00 98.75 124 LEU A O 1
ATOM 969 N N . SER A 1 125 ? 8.549 -6.664 7.986 1.00 98.12 125 SER A N 1
ATOM 970 C CA . SER A 1 125 ? 9.862 -6.223 7.495 1.00 98.12 125 SER A CA 1
ATOM 971 C C . SER A 1 125 ? 10.886 -6.136 8.627 1.00 98.12 125 SER A C 1
ATOM 973 O O . SER A 1 125 ? 12.003 -6.633 8.482 1.00 98.12 125 SER A O 1
ATOM 975 N N . ARG A 1 126 ? 10.496 -5.585 9.786 1.00 97.81 126 ARG A N 1
ATOM 976 C CA . ARG A 1 126 ? 11.330 -5.570 10.995 1.00 97.81 126 ARG A CA 1
ATOM 977 C C . ARG A 1 126 ? 11.697 -6.970 11.446 1.00 97.81 126 ARG A C 1
ATOM 979 O O . ARG A 1 126 ? 12.868 -7.264 11.659 1.00 97.81 126 ARG A O 1
ATOM 986 N N . GLU A 1 127 ? 10.707 -7.843 11.579 1.00 98.25 127 GLU A N 1
ATOM 987 C CA . GLU A 1 127 ? 10.950 -9.213 12.016 1.00 98.25 127 GLU A CA 1
ATOM 988 C C . GLU A 1 127 ? 11.812 -9.994 11.020 1.00 98.25 127 GLU A C 1
ATOM 990 O O . GLU A 1 127 ? 12.484 -10.933 11.429 1.00 98.25 127 GLU A O 1
ATOM 995 N N . LEU A 1 128 ? 11.840 -9.629 9.736 1.00 97.88 128 LEU A N 1
ATOM 996 C CA . LEU A 1 128 ? 12.679 -10.263 8.717 1.00 97.88 128 LEU A CA 1
ATOM 997 C C . LEU A 1 128 ? 14.040 -9.579 8.512 1.00 97.88 128 LEU A C 1
ATOM 999 O O . LEU A 1 128 ? 14.932 -10.209 7.951 1.00 97.88 128 LEU A O 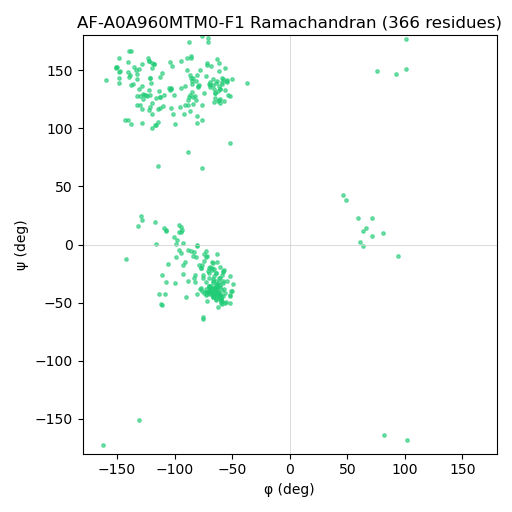1
ATOM 1003 N N . GLY A 1 129 ? 14.218 -8.334 8.955 1.00 96.81 129 GLY A N 1
ATOM 1004 C CA . GLY A 1 129 ? 15.432 -7.546 8.724 1.00 96.81 129 GLY A CA 1
ATOM 1005 C C . GLY A 1 129 ? 15.612 -7.079 7.273 1.00 96.81 129 GLY A C 1
ATOM 1006 O O . GLY A 1 129 ? 16.732 -6.854 6.818 1.00 96.81 129 GLY A O 1
ATOM 1007 N N . LEU A 1 130 ? 14.535 -6.985 6.491 1.00 95.56 130 LEU A N 1
ATOM 1008 C CA . LEU A 1 130 ? 14.579 -6.519 5.100 1.00 95.56 130 LEU A CA 1
ATOM 1009 C C . LEU A 1 130 ? 13.260 -5.860 4.699 1.00 95.56 130 LEU A C 1
ATOM 1011 O O . LEU A 1 130 ? 12.210 -6.201 5.235 1.00 95.56 130 LEU A O 1
ATOM 1015 N N . THR A 1 131 ? 13.316 -4.919 3.756 1.00 94.62 131 THR A N 1
ATOM 1016 C CA . THR A 1 131 ? 12.112 -4.333 3.149 1.00 94.62 131 THR A CA 1
ATOM 1017 C C . THR A 1 131 ? 11.424 -5.363 2.254 1.00 94.62 131 THR A C 1
ATOM 1019 O O . THR A 1 131 ? 12.082 -6.087 1.504 1.00 94.62 131 THR A O 1
ATOM 1022 N N . LEU A 1 132 ? 10.098 -5.426 2.318 1.00 96.06 132 LEU A N 1
ATOM 1023 C CA . LEU A 1 132 ? 9.272 -6.288 1.473 1.00 96.06 132 LEU A CA 1
ATOM 1024 C C . LEU A 1 132 ? 8.942 -5.637 0.124 1.00 96.06 132 LEU A C 1
ATOM 1026 O O . LEU A 1 132 ? 8.974 -4.422 -0.027 1.00 96.06 132 LEU A O 1
ATOM 1030 N N . ASP A 1 133 ? 8.558 -6.449 -0.855 1.00 94.25 133 ASP A N 1
ATOM 1031 C CA . ASP A 1 133 ? 7.844 -5.989 -2.047 1.00 94.25 133 ASP A CA 1
ATOM 1032 C C . ASP A 1 133 ? 6.337 -6.016 -1.754 1.00 94.25 133 ASP A C 1
ATOM 1034 O O . ASP A 1 133 ? 5.652 -6.998 -2.054 1.00 94.25 133 ASP A O 1
ATOM 1038 N N . THR A 1 134 ? 5.839 -4.994 -1.053 1.00 93.12 134 THR A N 1
ATOM 1039 C CA . THR A 1 134 ? 4.438 -4.958 -0.610 1.00 93.12 134 THR A CA 1
ATOM 1040 C C . THR A 1 134 ? 3.511 -4.404 -1.688 1.00 93.12 134 THR A C 1
ATOM 1042 O O . THR A 1 134 ? 3.741 -3.328 -2.235 1.00 93.12 134 THR A O 1
ATOM 1045 N N . ILE A 1 135 ? 2.416 -5.120 -1.934 1.00 86.75 135 ILE A N 1
ATOM 1046 C CA . ILE A 1 135 ? 1.263 -4.704 -2.730 1.00 86.75 135 ILE A CA 1
ATOM 1047 C C . ILE A 1 135 ? 0.019 -4.945 -1.874 1.00 86.75 135 ILE A C 1
ATOM 1049 O O . ILE A 1 135 ? -0.424 -6.082 -1.710 1.00 86.75 135 ILE A O 1
ATOM 1053 N N . ALA A 1 136 ? -0.562 -3.880 -1.331 1.00 86.62 136 ALA A N 1
ATOM 1054 C CA . ALA A 1 136 ? -1.771 -3.972 -0.523 1.00 86.62 136 ALA A CA 1
ATOM 1055 C C . ALA A 1 136 ? -2.845 -3.017 -1.046 1.00 86.62 136 ALA A C 1
ATOM 1057 O O . ALA A 1 136 ? -2.599 -1.820 -1.183 1.00 86.62 136 ALA A O 1
ATOM 1058 N N . GLN A 1 137 ? -4.033 -3.551 -1.337 1.00 82.19 137 GLN A N 1
ATOM 1059 C CA . GLN A 1 137 ? -5.164 -2.783 -1.862 1.00 82.19 137 GLN A CA 1
ATOM 1060 C C . GLN A 1 137 ? -6.426 -3.078 -1.059 1.00 82.19 137 GLN A C 1
ATOM 1062 O O . GLN A 1 137 ? -6.891 -4.219 -0.993 1.00 82.19 137 GLN A O 1
ATOM 1067 N N . ASN A 1 138 ? -6.990 -2.040 -0.447 1.00 83.38 138 ASN A N 1
ATOM 1068 C CA . ASN A 1 138 ? -8.132 -2.169 0.454 1.00 83.38 138 ASN A CA 1
ATOM 1069 C C . ASN A 1 138 ? -9.336 -2.766 -0.292 1.00 83.38 138 ASN A C 1
ATOM 1071 O O . ASN A 1 138 ? -9.737 -2.275 -1.344 1.00 83.38 138 ASN A O 1
ATOM 1075 N N . GLY A 1 139 ? -9.885 -3.864 0.238 1.00 81.50 139 GLY A N 1
ATOM 1076 C CA . GLY A 1 139 ? -10.988 -4.605 -0.388 1.00 81.50 139 GLY A CA 1
ATOM 1077 C C . GLY A 1 139 ? -10.620 -5.399 -1.650 1.00 81.50 139 GLY A C 1
ATOM 1078 O O . GLY A 1 139 ? -11.514 -5.927 -2.303 1.00 81.50 139 GLY A O 1
ATOM 1079 N N . GLN A 1 140 ? -9.336 -5.492 -2.011 1.00 81.88 140 GLN A N 1
ATOM 1080 C CA . GLN A 1 140 ? -8.870 -6.107 -3.263 1.00 81.88 140 GLN A CA 1
ATOM 1081 C C . GLN A 1 140 ? -7.763 -7.161 -3.048 1.00 81.88 140 GLN A C 1
ATOM 1083 O O . GLN A 1 140 ? -7.008 -7.468 -3.976 1.00 81.88 140 GLN A O 1
ATOM 1088 N N . ALA A 1 141 ? -7.682 -7.771 -1.854 1.00 85.50 141 ALA A N 1
ATOM 1089 C CA . ALA A 1 141 ? -6.718 -8.846 -1.563 1.00 85.50 141 ALA A CA 1
ATOM 1090 C C . ALA A 1 141 ? -6.872 -10.067 -2.485 1.00 85.50 141 ALA A C 1
ATOM 1092 O O . ALA A 1 141 ? -5.906 -10.794 -2.695 1.00 85.50 141 ALA A O 1
ATOM 1093 N N . SER A 1 142 ? -8.062 -10.315 -3.034 1.00 87.25 142 SER A N 1
ATOM 1094 C CA . SER A 1 142 ? -8.361 -11.498 -3.849 1.00 87.25 142 SER A CA 1
ATOM 1095 C C . SER A 1 142 ? -7.765 -11.427 -5.262 1.00 87.25 142 SER A C 1
ATOM 1097 O O . SER A 1 142 ? -6.933 -12.255 -5.636 1.00 87.25 142 SER A O 1
ATOM 1099 N N . THR A 1 143 ? -8.166 -10.454 -6.080 1.00 85.94 143 THR A N 1
ATOM 1100 C CA . THR A 1 143 ? -7.711 -10.349 -7.481 1.00 85.94 143 THR A CA 1
ATOM 1101 C C . THR A 1 143 ? -6.842 -9.125 -7.748 1.00 85.94 143 THR A C 1
ATOM 1103 O O . THR A 1 143 ? -5.822 -9.272 -8.422 1.00 85.94 143 THR A O 1
ATOM 1106 N N . GLY A 1 144 ? -7.187 -7.946 -7.218 1.00 80.75 144 GLY A N 1
ATOM 1107 C CA . GLY A 1 144 ? -6.501 -6.687 -7.548 1.00 80.75 144 GLY A CA 1
ATOM 1108 C C . GLY A 1 144 ? -4.996 -6.735 -7.290 1.00 80.75 144 GLY A C 1
ATOM 1109 O O . GLY A 1 144 ? -4.206 -6.520 -8.206 1.00 80.75 144 GLY A O 1
ATOM 1110 N N . VAL A 1 145 ? -4.577 -7.168 -6.097 1.00 85.81 145 VAL A N 1
ATOM 1111 C CA . VAL A 1 145 ? -3.143 -7.262 -5.759 1.00 85.81 145 VAL A CA 1
ATOM 1112 C C . VAL A 1 145 ? -2.361 -8.255 -6.622 1.00 85.81 145 VAL A C 1
ATOM 1114 O O . VAL A 1 145 ? -1.199 -8.008 -6.949 1.00 85.81 145 VAL A O 1
ATOM 1117 N N . ARG A 1 146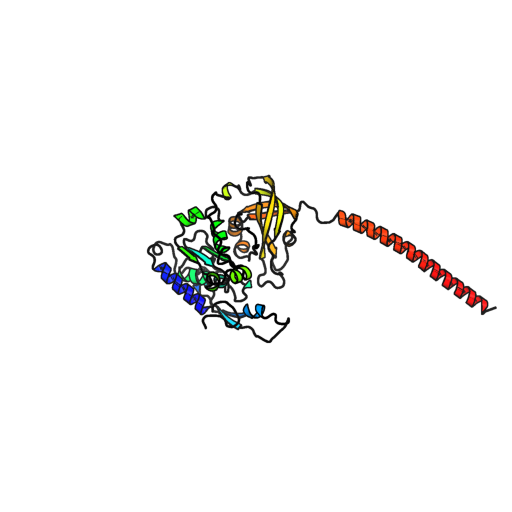 ? -2.989 -9.363 -7.044 1.00 91.56 146 ARG A N 1
ATOM 1118 C CA . ARG A 1 146 ? -2.365 -10.328 -7.964 1.00 91.56 146 ARG A CA 1
ATOM 1119 C C . ARG A 1 146 ? -2.215 -9.736 -9.356 1.00 91.56 146 ARG A C 1
ATOM 1121 O O . ARG A 1 146 ? -1.164 -9.910 -9.965 1.00 91.56 146 ARG A O 1
ATOM 1128 N N . ARG A 1 147 ? -3.237 -9.025 -9.842 1.00 82.62 147 ARG A N 1
ATOM 1129 C CA . ARG A 1 147 ? -3.164 -8.314 -11.121 1.00 82.62 147 ARG A CA 1
ATOM 1130 C C . ARG A 1 147 ? -2.052 -7.274 -11.101 1.00 82.62 147 ARG A C 1
ATOM 1132 O O . ARG A 1 147 ? -1.212 -7.298 -11.986 1.00 82.62 147 ARG A O 1
ATOM 1139 N N . THR A 1 148 ? -1.956 -6.458 -10.052 1.00 76.50 148 THR A N 1
ATOM 1140 C CA . THR A 1 148 ? -0.866 -5.479 -9.898 1.00 76.50 148 THR A CA 1
ATOM 1141 C C . THR A 1 148 ? 0.517 -6.120 -9.889 1.00 76.50 148 THR A C 1
ATOM 1143 O O . THR A 1 148 ? 1.444 -5.576 -10.481 1.00 76.50 148 THR A O 1
ATOM 1146 N N . LEU A 1 149 ? 0.679 -7.286 -9.256 1.00 85.75 149 LEU A N 1
ATOM 1147 C CA . LEU A 1 149 ? 1.939 -8.023 -9.333 1.00 85.75 149 LEU A CA 1
ATOM 1148 C C . LEU A 1 149 ? 2.230 -8.484 -10.767 1.00 85.75 149 LEU A C 1
ATOM 1150 O O . LEU A 1 149 ? 3.344 -8.307 -11.255 1.00 85.75 149 LEU A O 1
ATOM 1154 N N . ALA A 1 150 ? 1.234 -9.079 -11.424 1.00 84.19 150 ALA A N 1
ATOM 1155 C CA . ALA A 1 150 ? 1.350 -9.678 -12.750 1.00 84.19 150 ALA A CA 1
ATOM 1156 C C . ALA A 1 150 ? 1.538 -8.659 -13.887 1.00 84.19 150 ALA A C 1
ATOM 1158 O O . ALA A 1 150 ? 2.105 -9.004 -14.924 1.00 84.19 150 ALA A O 1
ATOM 1159 N N . ALA A 1 151 ? 1.091 -7.424 -13.664 1.00 72.75 151 ALA A N 1
ATOM 1160 C CA . ALA A 1 151 ? 1.168 -6.281 -14.568 1.00 72.75 151 ALA A CA 1
ATOM 1161 C C . ALA A 1 151 ? 2.589 -5.790 -14.852 1.00 72.75 151 ALA A C 1
ATOM 1163 O O . ALA A 1 151 ? 2.842 -5.156 -15.880 1.00 72.75 151 ALA A O 1
ATOM 1164 N N . ARG A 1 152 ? 3.510 -6.008 -13.905 1.00 75.81 152 ARG A N 1
ATOM 1165 C CA . ARG A 1 152 ? 4.858 -5.436 -13.968 1.00 75.81 152 ARG A CA 1
ATOM 1166 C C . ARG A 1 152 ? 5.597 -6.007 -15.175 1.00 75.81 152 ARG A C 1
ATOM 1168 O O . ARG A 1 152 ? 5.537 -7.209 -15.417 1.00 75.81 152 ARG A O 1
ATOM 1175 N N . ALA A 1 153 ? 6.343 -5.152 -15.875 1.00 64.50 153 ALA A N 1
ATOM 1176 C CA . ALA A 1 153 ? 7.001 -5.474 -17.146 1.00 64.50 153 ALA A CA 1
ATOM 1177 C C . ALA A 1 153 ? 7.821 -6.781 -17.124 1.00 64.50 153 ALA A C 1
ATOM 1179 O O . ALA A 1 153 ? 7.823 -7.539 -18.087 1.00 64.50 153 ALA A O 1
ATOM 1180 N N . ASP A 1 154 ? 8.432 -7.087 -15.976 1.00 72.62 154 ASP A N 1
ATOM 1181 C CA . ASP A 1 154 ? 9.277 -8.262 -15.766 1.00 72.62 154 ASP A CA 1
ATOM 1182 C C . ASP A 1 154 ? 8.736 -9.239 -14.713 1.00 72.62 154 ASP A C 1
ATOM 1184 O O . ASP A 1 154 ? 9.493 -10.057 -14.180 1.00 72.62 154 ASP A O 1
ATOM 1188 N N . ALA A 1 155 ? 7.440 -9.165 -14.391 1.00 82.44 155 ALA A N 1
ATOM 1189 C CA . ALA A 1 155 ? 6.825 -9.935 -13.313 1.00 82.44 155 ALA A CA 1
ATOM 1190 C C . ALA A 1 155 ? 7.122 -11.434 -13.427 1.00 82.44 155 ALA A C 1
ATOM 1192 O O . ALA A 1 155 ? 7.607 -12.028 -12.469 1.00 82.44 155 ALA A O 1
ATOM 1193 N N . GLU A 1 156 ? 6.898 -12.040 -14.598 1.00 86.12 156 GLU A N 1
ATOM 1194 C CA . GLU A 1 156 ? 7.080 -13.485 -14.782 1.00 86.12 156 GLU A CA 1
ATOM 1195 C C . GLU A 1 156 ? 8.526 -13.917 -14.497 1.00 86.12 156 GLU A C 1
ATOM 1197 O O . GLU A 1 156 ? 8.772 -14.855 -13.733 1.00 86.12 156 GLU A O 1
ATOM 1202 N N . ARG A 1 157 ? 9.498 -13.203 -15.076 1.00 85.62 157 ARG A N 1
ATOM 1203 C CA . ARG A 1 157 ? 10.922 -13.501 -14.895 1.00 85.62 157 ARG A CA 1
ATOM 1204 C C . ARG A 1 157 ? 11.362 -13.245 -13.457 1.00 85.62 157 ARG A C 1
ATOM 1206 O O . ARG A 1 157 ? 12.027 -14.087 -12.862 1.00 85.62 157 ARG A O 1
ATOM 1213 N N . ALA A 1 158 ? 10.958 -12.122 -12.866 1.00 88.12 158 ALA A N 1
ATOM 1214 C CA . ALA A 1 158 ? 11.277 -11.803 -11.479 1.00 88.12 158 ALA A CA 1
ATOM 1215 C C . ALA A 1 158 ? 10.706 -12.855 -10.515 1.00 88.12 158 ALA A C 1
ATOM 1217 O O . ALA A 1 158 ? 11.413 -13.314 -9.615 1.00 88.12 158 ALA A O 1
ATOM 1218 N N . MET A 1 159 ? 9.457 -13.279 -10.722 1.00 92.62 159 MET A N 1
ATOM 1219 C CA . MET A 1 159 ? 8.805 -14.323 -9.930 1.00 92.62 159 MET A CA 1
ATOM 1220 C C . MET A 1 159 ? 9.498 -15.680 -10.069 1.00 92.62 159 MET A C 1
ATOM 1222 O O . MET A 1 159 ? 9.606 -16.405 -9.083 1.00 92.62 159 MET A O 1
ATOM 1226 N N . ARG A 1 160 ? 9.994 -16.008 -11.266 1.00 91.19 160 ARG A N 1
ATOM 1227 C CA . ARG A 1 160 ? 10.723 -17.251 -11.548 1.00 91.19 160 ARG A CA 1
ATOM 1228 C C . ARG A 1 160 ? 12.120 -17.272 -10.928 1.00 91.19 160 ARG A C 1
ATOM 1230 O O . ARG A 1 160 ? 12.494 -18.253 -10.289 1.00 91.19 160 ARG A O 1
ATOM 1237 N N . ASP A 1 161 ? 12.886 -16.204 -11.120 1.00 90.88 161 ASP A N 1
ATOM 1238 C CA . ASP A 1 161 ? 14.335 -16.237 -10.898 1.00 90.88 161 ASP A CA 1
ATOM 1239 C C . ASP A 1 161 ? 14.731 -15.641 -9.541 1.00 90.88 161 ASP A C 1
ATOM 1241 O O . ASP A 1 161 ? 15.683 -16.085 -8.885 1.00 90.88 161 ASP A O 1
ATOM 1245 N N . LYS A 1 162 ? 13.982 -14.632 -9.086 1.00 92.00 162 LYS A N 1
ATOM 1246 C CA . LYS A 1 162 ? 14.389 -13.760 -7.985 1.00 92.00 162 LYS A CA 1
ATOM 1247 C C . LYS A 1 162 ? 13.553 -13.941 -6.726 1.00 92.00 162 LYS A C 1
ATOM 1249 O O . LYS A 1 162 ? 14.126 -14.118 -5.648 1.00 92.00 162 LYS A O 1
ATOM 1254 N N . LYS A 1 163 ? 12.224 -13.891 -6.844 1.00 95.88 163 LYS A N 1
ATOM 1255 C CA . LYS A 1 163 ? 11.327 -14.002 -5.687 1.00 95.88 163 LYS A CA 1
ATOM 1256 C C . LYS A 1 163 ? 11.426 -15.406 -5.082 1.00 95.88 163 LYS A C 1
ATOM 1258 O O . LYS A 1 163 ? 11.513 -16.404 -5.790 1.00 95.88 163 LYS A O 1
ATOM 1263 N N . LYS A 1 164 ? 11.466 -15.477 -3.754 1.00 97.38 164 LYS A N 1
ATOM 1264 C CA . LYS A 1 164 ? 11.592 -16.715 -2.967 1.00 97.38 164 LYS A CA 1
ATOM 1265 C C . LYS A 1 164 ? 10.319 -17.052 -2.201 1.00 97.38 164 LYS A C 1
ATOM 1267 O O . LYS A 1 164 ? 10.074 -18.227 -1.940 1.00 97.38 164 LYS A O 1
ATOM 1272 N N . ALA A 1 165 ? 9.507 -16.050 -1.866 1.00 97.75 165 ALA A N 1
ATOM 1273 C CA . ALA A 1 165 ? 8.220 -16.251 -1.217 1.00 97.75 165 ALA A CA 1
ATOM 1274 C C . ALA A 1 165 ? 7.201 -15.179 -1.617 1.00 97.75 165 ALA A C 1
ATOM 1276 O O . ALA A 1 165 ? 7.553 -14.017 -1.826 1.00 97.75 165 ALA A O 1
ATOM 1277 N N . VAL A 1 166 ? 5.932 -15.589 -1.654 1.00 97.94 166 VAL A N 1
ATOM 1278 C CA . VAL A 1 166 ? 4.768 -14.700 -1.659 1.00 97.94 166 VAL A CA 1
ATOM 1279 C C . VAL A 1 166 ? 4.016 -14.940 -0.358 1.00 97.94 166 VAL A C 1
ATOM 1281 O O . VAL A 1 166 ? 3.533 -16.045 -0.112 1.00 97.94 166 VAL A O 1
ATOM 1284 N N . VAL A 1 167 ? 3.939 -13.918 0.486 1.00 98.31 167 VAL A N 1
ATOM 1285 C CA . VAL A 1 167 ? 3.059 -13.888 1.653 1.00 98.31 167 VAL A CA 1
ATOM 1286 C C . VAL A 1 167 ? 1.754 -13.258 1.199 1.00 98.31 167 VAL A C 1
ATOM 1288 O O . VAL A 1 167 ? 1.757 -12.125 0.735 1.00 98.31 167 VAL A O 1
ATOM 1291 N N . TRP A 1 168 ? 0.648 -13.985 1.310 1.00 97.31 168 TRP A N 1
ATOM 1292 C CA . TRP A 1 168 ? -0.656 -13.494 0.876 1.00 97.31 168 TRP A CA 1
ATOM 1293 C C . TRP A 1 168 ? -1.605 -13.401 2.069 1.00 97.31 168 TRP A C 1
ATOM 1295 O O . TRP A 1 168 ? -2.093 -14.414 2.571 1.00 97.31 168 TRP A O 1
ATOM 1305 N N . ALA A 1 169 ? -1.809 -12.179 2.555 1.00 95.81 169 ALA A N 1
ATOM 1306 C CA . ALA A 1 169 ? -2.714 -11.864 3.648 1.00 95.81 169 ALA A CA 1
ATOM 1307 C C . ALA A 1 169 ? -4.124 -11.630 3.093 1.00 95.81 169 ALA A C 1
ATOM 1309 O O . ALA A 1 169 ? -4.352 -10.697 2.327 1.00 95.81 169 ALA A O 1
ATOM 1310 N N . ILE A 1 170 ? -5.063 -12.499 3.466 1.00 92.38 170 ILE A N 1
ATOM 1311 C CA . ILE A 1 170 ? -6.450 -12.456 2.993 1.00 92.38 170 ILE A CA 1
ATOM 1312 C C . ILE A 1 170 ? -7.369 -12.737 4.174 1.00 92.38 170 ILE A C 1
ATOM 1314 O O . ILE A 1 170 ? -7.121 -13.660 4.957 1.00 92.38 170 ILE A O 1
ATOM 1318 N N . ALA A 1 171 ? -8.455 -11.977 4.291 1.00 90.06 171 ALA A N 1
ATOM 1319 C CA . ALA A 1 171 ? -9.500 -12.285 5.251 1.00 90.06 171 ALA A CA 1
ATOM 1320 C C . ALA A 1 171 ? -10.195 -13.605 4.878 1.00 90.06 171 ALA A C 1
ATOM 1322 O O . ALA A 1 171 ? -10.612 -13.801 3.739 1.00 90.06 171 ALA A O 1
ATOM 1323 N N . ALA A 1 172 ? -10.402 -14.496 5.853 1.00 90.00 172 ALA A N 1
ATOM 1324 C CA . ALA A 1 172 ? -11.065 -15.781 5.611 1.00 90.00 172 ALA A CA 1
ATOM 1325 C C . ALA A 1 172 ? -12.447 -15.624 4.947 1.00 90.00 172 ALA A C 1
ATOM 1327 O O . ALA A 1 172 ? -12.845 -16.470 4.152 1.00 90.00 172 ALA A O 1
ATOM 1328 N N . ARG A 1 173 ? -13.164 -14.524 5.223 1.00 87.00 173 ARG A N 1
ATOM 1329 C CA . ARG A 1 173 ? -14.457 -14.238 4.585 1.00 87.00 173 ARG A CA 1
ATOM 1330 C C . ARG A 1 173 ? -14.344 -14.222 3.058 1.00 87.00 173 ARG A C 1
ATOM 1332 O O . ARG A 1 173 ? -15.176 -14.832 2.406 1.00 87.00 173 ARG A O 1
ATOM 1339 N N . ASP A 1 174 ? -13.289 -13.640 2.493 1.00 86.62 174 ASP A N 1
ATOM 1340 C CA . ASP A 1 174 ? -13.149 -13.489 1.043 1.00 86.62 174 ASP A CA 1
ATOM 1341 C C . ASP A 1 174 ? -13.043 -14.853 0.339 1.00 86.62 174 ASP A C 1
ATOM 1343 O O . ASP A 1 174 ? -13.421 -14.974 -0.823 1.00 86.62 174 ASP A O 1
ATOM 1347 N N . LEU A 1 175 ? -12.588 -15.895 1.048 1.00 88.56 175 LEU A N 1
ATOM 1348 C CA . LEU A 1 175 ? -12.512 -17.275 0.552 1.00 88.56 175 LEU A CA 1
ATOM 1349 C C . LEU A 1 175 ? -13.832 -18.048 0.677 1.00 88.56 175 LEU A C 1
ATOM 1351 O O . LEU A 1 175 ? -14.062 -18.981 -0.089 1.00 88.56 175 LEU A O 1
ATOM 1355 N N . PHE A 1 176 ? -14.667 -17.713 1.663 1.00 87.75 176 PHE A N 1
ATOM 1356 C CA . PHE A 1 176 ? -15.811 -18.541 2.065 1.00 87.75 176 PHE A CA 1
ATOM 1357 C C . PHE A 1 176 ? -17.180 -17.880 1.860 1.00 87.75 176 PHE A C 1
ATOM 1359 O O . PHE A 1 176 ? -18.200 -18.490 2.186 1.00 87.75 176 PHE A O 1
ATOM 1366 N N . LEU A 1 177 ? -17.237 -16.652 1.335 1.00 85.19 177 LEU A N 1
ATOM 1367 C CA . LEU A 1 177 ? -18.501 -16.039 0.924 1.00 85.19 177 LEU A CA 1
ATOM 1368 C C . LEU A 1 177 ? -19.197 -16.903 -0.140 1.00 85.19 177 LEU A C 1
ATOM 1370 O O . LEU A 1 177 ? -18.556 -17.477 -1.021 1.00 85.19 177 LEU A O 1
ATOM 1374 N N . SER A 1 178 ? -20.531 -16.963 -0.082 1.00 87.75 178 SER A N 1
ATOM 1375 C CA . SER A 1 178 ? -21.314 -17.479 -1.208 1.00 87.75 178 SER A CA 1
ATOM 1376 C C . SER A 1 178 ? -21.077 -16.608 -2.442 1.00 87.75 178 SER A C 1
ATOM 1378 O O . SER A 1 178 ? -20.751 -15.431 -2.311 1.00 87.75 178 SER A O 1
ATOM 1380 N N . GLU A 1 179 ? -21.289 -17.150 -3.641 1.00 84.56 179 GLU A N 1
ATOM 1381 C CA . GLU A 1 179 ? -21.080 -16.408 -4.893 1.00 84.56 179 GLU A CA 1
ATOM 1382 C C . GLU A 1 179 ? -21.817 -15.056 -4.909 1.00 84.56 179 GLU A C 1
ATOM 1384 O O . GLU A 1 179 ? -21.233 -14.025 -5.247 1.00 84.56 179 GLU A O 1
ATOM 1389 N N . THR A 1 180 ? -23.077 -15.035 -4.461 1.00 87.62 180 THR A N 1
ATOM 1390 C CA . THR A 1 180 ? -23.869 -13.803 -4.344 1.00 87.62 180 THR A CA 1
ATOM 1391 C C . THR A 1 180 ? -23.217 -12.800 -3.399 1.00 87.62 180 THR A C 1
ATOM 1393 O O . THR A 1 180 ? -23.012 -11.648 -3.778 1.00 87.62 180 THR A O 1
ATOM 1396 N N . ALA A 1 181 ? -22.848 -13.233 -2.192 1.00 85.81 181 ALA A N 1
ATOM 1397 C CA . ALA A 1 181 ? -22.278 -12.342 -1.192 1.00 85.81 181 ALA A CA 1
ATOM 1398 C C . ALA A 1 181 ? -20.875 -11.860 -1.597 1.00 85.81 181 ALA A C 1
ATOM 1400 O O . ALA A 1 181 ? -20.538 -10.701 -1.374 1.00 85.81 181 ALA A O 1
ATOM 1401 N N . ALA A 1 182 ? -20.075 -12.705 -2.251 1.00 84.94 182 ALA A N 1
ATOM 1402 C CA . ALA A 1 182 ? -18.794 -12.314 -2.827 1.00 84.94 182 ALA A CA 1
ATOM 1403 C C . ALA A 1 182 ? -18.989 -11.204 -3.870 1.00 84.94 182 ALA A C 1
ATOM 1405 O O . ALA A 1 182 ? -18.353 -10.155 -3.777 1.00 84.94 182 ALA A O 1
ATOM 1406 N N . ARG A 1 183 ? -19.950 -11.371 -4.793 1.00 81.38 183 ARG A N 1
ATOM 1407 C CA . ARG A 1 183 ? -20.267 -10.363 -5.816 1.00 81.38 183 ARG A CA 1
ATOM 1408 C C . ARG A 1 183 ? -20.734 -9.039 -5.213 1.00 81.38 183 ARG A C 1
ATOM 1410 O O . ARG A 1 183 ? -20.297 -7.987 -5.670 1.00 81.38 183 ARG A O 1
ATOM 1417 N N . GLU A 1 184 ? -21.608 -9.087 -4.212 1.00 82.50 184 GLU A N 1
ATOM 1418 C CA . GLU A 1 184 ? -22.117 -7.900 -3.508 1.00 82.50 184 GLU A CA 1
ATOM 1419 C C . GLU A 1 184 ? -21.017 -7.147 -2.753 1.00 82.50 184 GLU A C 1
ATOM 1421 O O . GLU A 1 184 ? -21.062 -5.924 -2.664 1.00 82.50 184 GLU A O 1
ATOM 1426 N N . ASN A 1 185 ? -20.003 -7.862 -2.263 1.00 77.06 185 ASN A N 1
ATOM 1427 C CA . ASN A 1 185 ? -18.859 -7.281 -1.562 1.00 77.06 185 ASN A CA 1
ATOM 1428 C C . ASN A 1 185 ? -17.658 -7.011 -2.485 1.00 77.06 185 ASN A C 1
ATOM 1430 O O . ASN A 1 185 ? -16.569 -6.720 -2.000 1.00 77.06 185 ASN A O 1
ATOM 1434 N N . GLY A 1 186 ? -17.830 -7.114 -3.809 1.00 79.31 186 GLY A N 1
ATOM 1435 C CA . GLY A 1 186 ? -16.761 -6.858 -4.777 1.00 79.31 186 GLY A CA 1
ATOM 1436 C C . GLY A 1 186 ? -15.599 -7.859 -4.727 1.00 79.31 186 GLY A C 1
ATOM 1437 O O . GLY A 1 186 ? -14.554 -7.601 -5.318 1.00 79.31 186 GLY A O 1
ATOM 1438 N N . VAL A 1 187 ? -15.772 -9.004 -4.062 1.00 85.50 187 VAL A N 1
ATOM 1439 C CA . VAL A 1 187 ? -14.766 -10.065 -3.972 1.00 85.50 187 VAL A CA 1
ATOM 1440 C C . VAL A 1 187 ? -14.871 -10.949 -5.209 1.00 85.50 187 VAL A C 1
ATOM 1442 O O . VAL A 1 187 ? -15.911 -11.553 -5.476 1.00 85.50 187 VAL A O 1
ATOM 1445 N N . ARG A 1 188 ? -13.778 -11.040 -5.969 1.00 85.31 188 ARG A N 1
ATOM 1446 C CA . ARG A 1 188 ? -13.672 -11.897 -7.155 1.00 85.31 188 ARG A CA 1
ATOM 1447 C C . ARG A 1 188 ? -12.375 -12.679 -7.117 1.00 85.31 188 ARG A C 1
ATOM 1449 O O . ARG A 1 188 ? -11.344 -12.140 -6.724 1.00 85.31 188 ARG A O 1
ATOM 1456 N N . TRP A 1 189 ? -12.423 -13.923 -7.572 1.00 88.12 189 TRP A N 1
ATOM 1457 C CA . TRP A 1 189 ? -11.269 -14.815 -7.675 1.00 88.12 189 TRP A CA 1
ATOM 1458 C C . TRP A 1 189 ? -10.993 -15.115 -9.138 1.00 88.12 189 TRP A C 1
ATOM 1460 O O . TRP A 1 189 ? -11.202 -16.229 -9.606 1.00 88.12 189 TRP A O 1
ATOM 1470 N N . ASP A 1 190 ? -10.564 -14.088 -9.864 1.00 86.00 190 ASP A N 1
ATOM 1471 C CA . ASP A 1 190 ? -10.294 -14.226 -11.286 1.00 86.00 190 ASP A CA 1
ATOM 1472 C C . ASP A 1 190 ? -8.940 -14.919 -11.495 1.00 86.00 190 ASP A C 1
ATOM 1474 O O . ASP A 1 190 ? -8.000 -14.767 -10.693 1.00 86.00 190 ASP A O 1
ATOM 1478 N N . ASP A 1 191 ? -8.828 -15.653 -12.599 1.00 88.50 191 ASP A N 1
ATOM 1479 C CA . ASP A 1 191 ? -7.539 -16.116 -13.093 1.00 88.50 191 ASP A CA 1
ATOM 1480 C C . ASP A 1 191 ? -6.701 -14.902 -13.505 1.00 88.50 191 ASP A C 1
ATOM 1482 O O . ASP A 1 191 ? -7.164 -13.998 -14.206 1.00 88.50 191 ASP A O 1
ATOM 1486 N N . VAL A 1 192 ? -5.456 -14.865 -13.031 1.00 84.88 192 VAL A N 1
ATOM 1487 C CA . VAL A 1 192 ? -4.502 -13.797 -13.332 1.00 84.88 192 VAL A CA 1
ATOM 1488 C C . VAL A 1 192 ? -3.314 -14.433 -14.027 1.00 84.88 192 VAL A C 1
ATOM 1490 O O . VAL A 1 192 ? -2.578 -15.211 -13.418 1.00 84.88 192 VAL A O 1
ATOM 1493 N N . ALA A 1 193 ? -3.139 -14.111 -15.303 1.00 84.25 193 ALA A N 1
ATOM 1494 C CA . ALA A 1 193 ? -1.951 -14.485 -16.046 1.00 84.25 193 ALA A CA 1
ATOM 1495 C C . ALA A 1 193 ? -0.865 -13.433 -15.822 1.00 84.25 193 ALA A C 1
ATOM 1497 O O . ALA A 1 193 ? -1.158 -12.238 -15.763 1.00 84.25 193 ALA A O 1
ATOM 1498 N N . PHE A 1 194 ? 0.394 -13.868 -15.734 1.00 83.38 194 PHE A N 1
ATOM 1499 C CA . PHE A 1 194 ? 1.488 -12.933 -15.959 1.00 83.38 194 PHE A CA 1
ATOM 1500 C C . PHE A 1 194 ? 1.349 -12.363 -17.357 1.00 83.38 194 PHE A C 1
ATOM 1502 O O . PHE A 1 194 ? 1.044 -13.092 -18.307 1.00 83.38 194 PHE A O 1
ATOM 1509 N N . ARG A 1 195 ? 1.575 -11.061 -17.473 1.00 67.56 195 ARG A N 1
ATOM 1510 C CA . ARG A 1 195 ? 1.591 -10.423 -18.772 1.00 67.56 195 ARG A CA 1
ATOM 1511 C C . ARG A 1 195 ? 2.646 -11.104 -19.650 1.00 67.56 195 ARG A C 1
ATOM 1513 O O . ARG A 1 195 ? 3.810 -11.204 -19.268 1.00 67.56 195 ARG A O 1
ATOM 1520 N N . THR A 1 196 ? 2.229 -11.603 -20.811 1.00 58.00 196 THR A N 1
ATOM 1521 C CA . THR A 1 196 ? 3.139 -12.155 -21.820 1.00 58.00 196 THR A CA 1
ATOM 1522 C C . THR A 1 196 ? 3.595 -11.027 -22.735 1.00 58.00 196 THR A C 1
ATOM 1524 O O . THR A 1 196 ? 2.763 -10.407 -23.396 1.00 58.00 196 THR A O 1
ATOM 1527 N N . GLY A 1 197 ? 4.902 -10.776 -22.791 1.00 55.25 197 GLY A N 1
ATOM 1528 C CA . GLY A 1 197 ? 5.463 -9.614 -23.481 1.00 55.25 197 GLY A CA 1
ATOM 1529 C C . GLY A 1 197 ? 5.842 -8.508 -22.500 1.00 55.25 197 GLY A C 1
ATOM 1530 O O . GLY A 1 197 ? 5.283 -8.399 -21.413 1.00 55.25 197 GLY A O 1
ATOM 1531 N N . ASP A 1 198 ? 6.841 -7.724 -22.880 1.00 54.31 198 ASP A N 1
ATOM 1532 C CA . ASP A 1 198 ? 7.413 -6.671 -22.050 1.00 54.31 198 ASP A CA 1
ATOM 1533 C C . ASP A 1 198 ? 6.823 -5.322 -22.503 1.00 54.31 198 ASP A C 1
ATOM 1535 O O . ASP A 1 198 ? 7.235 -4.821 -23.549 1.00 54.31 198 ASP A O 1
ATOM 1539 N N . PRO A 1 199 ? 5.864 -4.714 -21.779 1.00 51.97 199 PRO A N 1
ATOM 1540 C CA . PRO A 1 199 ? 5.339 -3.395 -22.131 1.00 51.97 199 PRO A CA 1
ATOM 1541 C C . PRO A 1 199 ? 6.405 -2.295 -22.131 1.00 51.97 199 PRO A C 1
ATOM 1543 O O . PRO A 1 199 ? 6.199 -1.269 -22.772 1.00 51.97 199 PRO A O 1
ATOM 1546 N N . ALA A 1 200 ? 7.552 -2.493 -21.468 1.00 52.50 200 ALA A N 1
ATOM 1547 C CA . ALA A 1 200 ? 8.689 -1.584 -21.597 1.00 52.50 200 ALA A CA 1
ATOM 1548 C C . ALA A 1 200 ? 9.401 -1.714 -22.960 1.00 52.50 200 ALA A C 1
ATOM 1550 O O . ALA A 1 200 ? 10.223 -0.869 -23.296 1.00 52.50 200 ALA A O 1
ATOM 1551 N N . LYS A 1 201 ? 9.084 -2.738 -23.767 1.00 57.50 201 LYS A N 1
ATOM 1552 C CA . LYS A 1 201 ? 9.446 -2.821 -25.196 1.00 57.50 201 LYS A CA 1
ATOM 1553 C C . LYS A 1 201 ? 8.361 -2.269 -26.116 1.00 57.50 201 LYS A C 1
ATOM 1555 O O . LYS A 1 201 ? 8.671 -1.843 -27.226 1.00 57.50 201 LYS A O 1
ATOM 1560 N N . ASP A 1 202 ? 7.110 -2.271 -25.665 1.00 68.19 202 ASP A N 1
ATOM 1561 C CA . ASP A 1 202 ? 5.999 -1.639 -26.385 1.00 68.19 202 ASP A CA 1
ATOM 1562 C C . ASP A 1 202 ? 6.018 -0.112 -26.223 1.00 68.19 202 ASP A C 1
ATOM 1564 O O . ASP A 1 202 ? 5.435 0.606 -27.038 1.00 68.19 202 ASP A O 1
ATOM 1568 N N . VAL A 1 203 ? 6.710 0.389 -25.195 1.00 76.94 203 VAL A N 1
ATOM 1569 C CA . VAL A 1 203 ? 6.871 1.814 -24.915 1.00 76.94 203 VAL A CA 1
ATOM 1570 C C . VAL A 1 203 ? 8.343 2.172 -24.721 1.00 76.94 203 VAL A C 1
ATOM 1572 O O . VAL A 1 203 ? 8.962 1.742 -23.752 1.00 76.94 203 VAL A O 1
ATOM 1575 N N . GLU A 1 204 ? 8.889 3.022 -25.592 1.00 86.12 204 GLU A N 1
ATOM 1576 C CA . GLU A 1 204 ? 10.208 3.630 -25.384 1.00 86.12 204 GLU A CA 1
ATOM 1577 C C . GLU A 1 204 ? 10.051 4.970 -24.662 1.00 86.12 204 GLU A C 1
ATOM 1579 O O . GLU A 1 204 ? 9.512 5.932 -25.211 1.00 86.12 204 GLU A O 1
ATOM 1584 N N . TRP A 1 205 ? 10.526 5.025 -23.418 1.00 85.75 205 TRP A N 1
ATOM 1585 C CA . TRP A 1 205 ? 10.438 6.208 -22.566 1.00 85.75 205 TRP A CA 1
ATOM 1586 C C . TRP A 1 205 ? 11.647 7.155 -22.725 1.00 85.75 205 TRP A C 1
ATOM 1588 O O . TRP A 1 205 ? 12.766 6.683 -22.938 1.00 85.75 205 TRP A O 1
ATOM 1598 N N . PRO A 1 206 ? 11.476 8.477 -22.520 1.00 91.06 206 PRO A N 1
ATOM 1599 C CA . PRO A 1 206 ? 10.201 9.179 -22.378 1.00 91.06 206 PRO A CA 1
ATOM 1600 C C . PRO A 1 206 ? 9.460 9.263 -23.719 1.00 91.06 206 PRO A C 1
ATOM 1602 O O . PRO A 1 206 ? 10.074 9.271 -24.783 1.00 91.06 206 PRO A O 1
ATOM 1605 N N . VAL A 1 207 ? 8.137 9.380 -23.655 1.00 94.75 207 VAL A N 1
ATOM 1606 C CA . VAL A 1 207 ? 7.258 9.388 -24.832 1.00 94.75 207 VAL A CA 1
ATOM 1607 C C . VAL A 1 207 ? 6.267 10.538 -24.740 1.00 94.75 207 VAL A C 1
ATOM 1609 O O . VAL A 1 207 ? 5.844 10.920 -23.648 1.00 94.75 207 VAL A O 1
ATOM 1612 N N . GLU A 1 208 ? 5.892 11.109 -25.878 1.00 97.38 208 GLU A N 1
ATOM 1613 C CA . GLU A 1 208 ? 4.865 12.144 -25.948 1.00 97.38 208 GLU A CA 1
ATOM 1614 C C . GLU A 1 208 ? 3.682 11.640 -26.761 1.00 97.38 208 GLU A C 1
ATOM 1616 O O . GLU A 1 208 ? 3.850 11.201 -27.900 1.00 97.38 208 GLU A O 1
ATOM 1621 N N . ILE A 1 209 ? 2.486 11.715 -26.183 1.00 97.06 209 ILE A N 1
ATOM 1622 C CA . ILE A 1 209 ? 1.245 11.253 -26.808 1.00 97.06 209 ILE A CA 1
ATOM 1623 C C . ILE A 1 209 ? 0.172 12.339 -26.762 1.00 97.06 209 ILE A C 1
ATOM 1625 O O . ILE A 1 209 ? 0.176 13.205 -25.889 1.00 97.06 209 ILE A O 1
ATOM 1629 N N . GLU A 1 210 ? -0.773 12.268 -27.688 1.00 97.62 210 GLU A N 1
ATOM 1630 C CA . GLU A 1 210 ? -2.095 12.869 -27.560 1.00 97.62 210 GLU A CA 1
ATOM 1631 C C . GLU A 1 210 ? -3.090 11.761 -27.234 1.00 97.62 210 GLU A C 1
ATOM 1633 O O . GLU A 1 210 ? -3.061 10.690 -27.848 1.00 97.62 210 GLU A O 1
ATOM 1638 N N . GLY A 1 211 ? -3.961 12.017 -26.266 1.00 96.19 211 GLY A N 1
ATOM 1639 C CA . GLY A 1 211 ? -4.958 11.051 -25.843 1.00 96.19 211 GLY A CA 1
ATOM 1640 C C . GLY A 1 211 ? -6.245 11.693 -25.359 1.00 96.19 211 GLY A C 1
ATOM 1641 O O . GLY A 1 211 ? -6.288 12.870 -24.986 1.00 96.19 211 GLY A O 1
ATOM 1642 N N . THR A 1 212 ? -7.293 10.881 -25.355 1.00 96.44 212 THR A N 1
ATOM 1643 C CA . THR A 1 212 ? -8.623 11.244 -24.868 1.00 96.44 212 THR A CA 1
ATOM 1644 C C . THR A 1 212 ? -8.894 10.509 -23.560 1.00 96.44 212 THR A C 1
ATOM 1646 O O . THR A 1 212 ? -8.749 9.290 -23.510 1.00 96.44 212 THR A O 1
ATOM 1649 N N . VAL A 1 213 ? -9.308 11.227 -22.512 1.00 94.00 213 VAL A N 1
ATOM 1650 C CA . VAL A 1 213 ? -9.649 10.628 -21.210 1.00 94.00 213 VAL A CA 1
ATOM 1651 C C . VAL A 1 213 ? -10.817 9.652 -21.371 1.00 94.00 213 VAL A C 1
ATOM 1653 O O . VAL A 1 213 ? -11.895 10.043 -21.829 1.00 94.00 213 VAL A O 1
ATOM 1656 N N . THR A 1 214 ? -10.630 8.403 -20.951 1.00 88.62 214 THR A N 1
ATOM 1657 C CA . THR A 1 214 ? -11.655 7.348 -20.973 1.00 88.62 214 THR A CA 1
ATOM 1658 C C . THR A 1 214 ? -12.186 7.018 -19.582 1.00 88.62 214 THR A C 1
ATOM 1660 O O . THR A 1 214 ? -13.377 6.736 -19.450 1.00 88.62 214 THR A O 1
ATOM 1663 N N . GLU A 1 215 ? -11.354 7.124 -18.543 1.00 85.88 215 GLU A N 1
ATOM 1664 C CA . GLU A 1 215 ? -11.732 6.856 -17.151 1.00 85.88 215 GLU A CA 1
ATOM 1665 C C . GLU A 1 215 ? -10.965 7.760 -16.174 1.00 85.88 215 GLU A C 1
ATOM 1667 O O . GLU A 1 215 ? -9.824 8.145 -16.431 1.00 85.88 215 GLU A O 1
ATOM 1672 N N . THR A 1 216 ? -11.591 8.100 -15.041 1.00 86.94 216 THR A N 1
ATOM 1673 C CA . THR A 1 216 ? -10.945 8.812 -13.930 1.00 86.94 216 THR A CA 1
ATOM 1674 C C . THR A 1 216 ? -11.256 8.146 -12.590 1.00 86.94 216 THR A C 1
ATOM 1676 O O . THR A 1 216 ? -12.419 7.936 -12.227 1.00 86.94 216 THR A O 1
ATOM 1679 N N . ALA A 1 217 ? -10.213 7.848 -11.813 1.00 82.38 217 ALA A N 1
ATOM 1680 C CA . ALA A 1 217 ? -10.360 7.333 -10.459 1.00 82.38 217 ALA A CA 1
ATOM 1681 C C . ALA A 1 217 ? -10.921 8.413 -9.518 1.00 82.38 217 ALA A C 1
ATOM 1683 O O . ALA A 1 217 ? -10.530 9.583 -9.561 1.00 82.38 217 ALA A O 1
ATOM 1684 N N . LYS A 1 218 ? -11.829 8.020 -8.619 1.00 80.44 218 LYS A N 1
ATOM 1685 C CA . LYS A 1 218 ? -12.389 8.928 -7.604 1.00 80.44 218 LYS A CA 1
ATOM 1686 C C . LYS A 1 218 ? -11.422 9.090 -6.443 1.00 80.44 218 LYS A C 1
ATOM 1688 O O . LYS A 1 218 ? -10.928 8.101 -5.925 1.00 80.44 218 LYS A O 1
ATOM 1693 N N . PHE A 1 219 ? -11.227 10.302 -5.949 1.00 81.19 219 PHE A N 1
ATOM 1694 C CA . PHE A 1 219 ? -10.404 10.569 -4.766 1.00 81.19 219 PHE A CA 1
ATOM 1695 C C . PHE A 1 219 ? -11.205 11.309 -3.685 1.00 81.19 219 PHE A C 1
ATOM 1697 O O . PHE A 1 219 ? -12.262 11.879 -3.956 1.00 81.19 219 PHE A O 1
ATOM 1704 N N . GLN A 1 220 ? -10.720 11.264 -2.441 1.00 74.19 220 GLN A N 1
ATOM 1705 C CA . GLN A 1 220 ? -11.373 11.908 -1.294 1.00 74.19 220 GLN A CA 1
ATOM 1706 C C . GLN A 1 220 ? -11.317 13.442 -1.381 1.00 74.19 220 GLN A C 1
ATOM 1708 O O . GLN A 1 220 ? -10.379 14.001 -1.948 1.00 74.19 220 GLN A O 1
ATOM 1713 N N . ASP A 1 221 ? -12.284 14.132 -0.763 1.00 81.38 221 ASP A N 1
ATOM 1714 C CA . ASP A 1 221 ? -12.247 15.596 -0.653 1.00 81.38 221 ASP A CA 1
ATOM 1715 C C . ASP A 1 221 ? -11.002 16.022 0.156 1.00 81.38 221 ASP A C 1
ATOM 1717 O O . ASP A 1 221 ? -10.857 15.599 1.311 1.00 81.38 221 ASP A O 1
ATOM 1721 N N . PRO A 1 222 ? -10.115 16.876 -0.396 1.00 87.50 222 PRO A N 1
ATOM 1722 C CA . PRO A 1 222 ? -8.901 17.329 0.286 1.00 87.50 222 PRO A CA 1
ATOM 1723 C C . PRO A 1 222 ? -9.152 18.017 1.638 1.00 87.50 222 PRO A C 1
ATOM 1725 O O . PRO A 1 222 ? -8.257 18.076 2.486 1.00 87.50 222 PRO A O 1
ATOM 1728 N N . LYS A 1 223 ? -10.356 18.546 1.880 1.00 81.81 223 LYS A N 1
ATOM 1729 C CA . LYS A 1 223 ? -10.728 19.147 3.171 1.00 81.81 223 LYS A CA 1
ATOM 1730 C C . LYS A 1 223 ? -10.930 18.103 4.261 1.00 81.81 223 LYS A C 1
ATOM 1732 O O . LYS A 1 223 ? -10.647 18.380 5.422 1.00 81.81 223 LYS A O 1
ATOM 1737 N N . THR A 1 224 ? -11.394 16.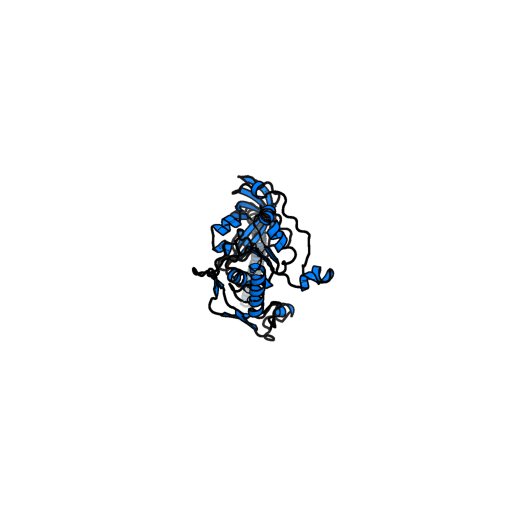916 3.894 1.00 77.06 224 THR A N 1
ATOM 1738 C CA . THR A 1 224 ? -11.714 15.833 4.832 1.00 77.06 224 THR A CA 1
ATOM 1739 C C . THR A 1 224 ? -10.689 14.709 4.816 1.00 77.06 224 THR A C 1
ATOM 1741 O O . THR A 1 224 ? -10.646 13.924 5.757 1.00 77.06 224 THR A O 1
ATOM 1744 N N . ALA A 1 225 ? -9.858 14.640 3.773 1.00 72.56 225 ALA A N 1
ATOM 1745 C CA . ALA A 1 225 ? -8.822 13.631 3.649 1.00 72.56 225 ALA A CA 1
ATOM 1746 C C . ALA A 1 225 ? -7.854 13.688 4.849 1.00 72.56 225 ALA A C 1
ATOM 1748 O O . ALA A 1 225 ? -7.537 14.780 5.340 1.00 72.56 225 ALA A O 1
ATOM 1749 N N . PRO A 1 226 ? -7.369 12.540 5.338 1.00 61.38 226 PRO A N 1
ATOM 1750 C CA . PRO A 1 226 ? -6.429 12.486 6.456 1.00 61.38 226 PRO A CA 1
ATOM 1751 C C . PRO A 1 226 ? -4.965 12.680 6.029 1.00 61.38 226 PRO A C 1
ATOM 1753 O O . PRO A 1 226 ? -4.104 12.906 6.874 1.00 61.38 226 PRO A O 1
ATOM 1756 N N . TYR A 1 227 ? -4.698 12.675 4.724 1.00 71.06 227 TYR A N 1
ATOM 1757 C CA . TYR A 1 227 ? -3.444 13.083 4.090 1.00 71.06 227 TYR A CA 1
ATOM 1758 C C . TYR A 1 227 ? -3.590 14.462 3.435 1.00 71.06 227 TYR A C 1
ATOM 1760 O O . TYR A 1 227 ? -4.691 14.902 3.096 1.00 71.06 227 TYR A O 1
ATOM 1768 N N . ASP A 1 228 ? -2.474 15.162 3.242 1.00 80.00 228 ASP A N 1
ATOM 1769 C CA . ASP A 1 228 ? -2.444 16.475 2.595 1.00 80.00 228 ASP A CA 1
ATOM 1770 C C . ASP A 1 228 ? -2.141 16.412 1.090 1.00 80.00 228 ASP A C 1
ATOM 1772 O O . ASP A 1 228 ? -2.285 17.427 0.405 1.00 80.00 228 ASP A O 1
ATOM 1776 N N . ALA A 1 229 ? -1.790 15.240 0.556 1.00 83.50 229 ALA A N 1
ATOM 1777 C CA . ALA A 1 229 ? -1.588 15.009 -0.868 1.00 83.50 229 ALA A CA 1
ATOM 1778 C C . ALA A 1 229 ? -2.139 13.648 -1.320 1.00 83.50 229 ALA A C 1
ATOM 1780 O O . ALA A 1 229 ? -2.130 12.683 -0.559 1.00 83.50 229 ALA A O 1
ATOM 1781 N N . SER A 1 230 ? -2.607 13.573 -2.568 1.00 84.50 230 SER A N 1
ATOM 1782 C CA . SER A 1 230 ? -3.126 12.342 -3.178 1.00 84.50 230 S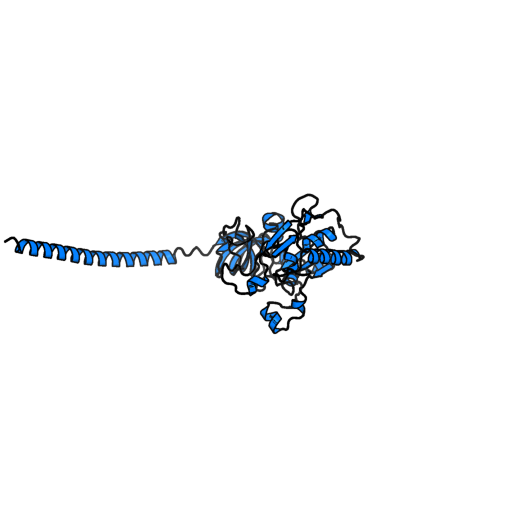ER A CA 1
ATOM 1783 C C . SER A 1 230 ? -2.863 12.332 -4.676 1.00 84.50 230 SER A C 1
ATOM 1785 O O . SER A 1 230 ? -2.994 13.366 -5.337 1.00 84.50 230 SER A O 1
ATOM 1787 N N . LEU A 1 231 ? -2.560 11.154 -5.212 1.00 88.31 231 LEU A N 1
ATOM 1788 C CA . LEU A 1 231 ? -2.599 10.856 -6.638 1.00 88.31 231 LEU A CA 1
ATOM 1789 C C . LEU A 1 231 ? -3.947 10.234 -7.010 1.00 88.31 231 LEU A C 1
ATOM 1791 O O . LEU A 1 231 ? -4.628 9.650 -6.160 1.00 88.31 231 LEU A O 1
ATOM 1795 N N . PHE A 1 232 ? -4.307 10.331 -8.284 1.00 87.88 232 PHE A N 1
ATOM 1796 C CA . PHE A 1 232 ? -5.411 9.585 -8.877 1.00 87.88 232 PHE A CA 1
ATOM 1797 C C . PHE A 1 232 ? -5.022 9.079 -10.267 1.00 87.88 232 PHE A C 1
ATOM 1799 O O . PHE A 1 232 ? -4.246 9.725 -10.978 1.00 87.88 232 PHE A O 1
ATOM 1806 N N . ALA A 1 233 ? -5.531 7.903 -10.617 1.00 88.31 233 ALA A N 1
ATOM 1807 C CA . ALA A 1 233 ? -5.338 7.302 -11.925 1.00 88.31 233 ALA A CA 1
ATOM 1808 C C . ALA A 1 233 ? -6.314 7.867 -12.962 1.00 88.31 233 ALA A C 1
ATOM 1810 O O . ALA A 1 233 ? -7.489 8.111 -12.672 1.00 88.31 233 ALA A O 1
ATOM 1811 N N . VAL A 1 234 ? -5.804 8.072 -14.174 1.00 90.62 234 VAL A N 1
ATOM 1812 C CA . VAL A 1 234 ? -6.578 8.451 -15.354 1.00 90.62 234 VAL A CA 1
ATOM 1813 C C . VAL A 1 234 ? -6.195 7.517 -16.494 1.00 90.62 234 VAL A C 1
ATOM 1815 O O . VAL A 1 234 ? -5.011 7.363 -16.803 1.00 90.62 234 VAL A O 1
ATOM 1818 N N . GLU A 1 235 ? -7.196 6.901 -17.117 1.00 91.31 235 GLU A N 1
ATOM 1819 C CA . GLU A 1 235 ? -7.012 6.140 -18.350 1.00 91.31 235 GLU A CA 1
ATOM 1820 C C . GLU A 1 235 ? -7.233 7.063 -19.552 1.00 91.31 235 GLU A C 1
ATOM 1822 O O . GLU A 1 235 ? -8.181 7.855 -19.591 1.00 91.31 235 GLU A O 1
ATOM 1827 N N . TYR A 1 236 ? -6.359 6.938 -20.546 1.00 93.00 236 TYR A N 1
ATOM 1828 C CA . TYR A 1 236 ? -6.473 7.603 -21.834 1.00 93.00 236 TYR A CA 1
ATOM 1829 C C . TYR A 1 236 ? -6.532 6.573 -22.952 1.00 93.00 236 TYR A C 1
ATOM 1831 O O . TYR A 1 236 ? -5.732 5.640 -22.972 1.00 93.00 236 TYR A O 1
ATOM 1839 N N . HIS A 1 237 ? -7.397 6.798 -23.937 1.00 93.44 237 HIS A N 1
ATOM 1840 C CA . HIS A 1 237 ? -7.210 6.240 -25.272 1.00 93.44 237 HIS A CA 1
ATOM 1841 C C . HIS A 1 237 ? -6.092 7.017 -25.975 1.00 93.44 237 HIS A C 1
ATOM 1843 O O . HIS A 1 237 ? -6.113 8.251 -25.986 1.00 93.44 237 HIS A O 1
ATOM 1849 N N . VAL A 1 238 ? -5.118 6.315 -26.551 1.00 94.31 238 VAL A N 1
ATOM 1850 C CA . VAL A 1 238 ? -4.004 6.925 -27.282 1.00 94.31 238 VAL A CA 1
ATOM 1851 C C . VAL A 1 238 ? -4.471 7.273 -28.688 1.00 94.31 238 VAL A C 1
ATOM 1853 O O . VAL A 1 238 ? -4.604 6.414 -29.556 1.00 94.31 238 VAL A O 1
ATOM 1856 N N . ASP A 1 239 ? -4.710 8.559 -28.928 1.00 94.25 239 ASP A N 1
ATOM 1857 C CA . ASP A 1 239 ? -5.155 9.047 -30.232 1.00 94.25 239 ASP A CA 1
ATOM 1858 C C . ASP A 1 239 ? -3.983 9.130 -31.214 1.00 94.25 239 ASP A C 1
ATOM 1860 O O . ASP A 1 239 ? -4.128 8.848 -32.407 1.00 94.25 239 ASP A O 1
ATOM 1864 N N . ARG A 1 240 ? -2.811 9.551 -30.718 1.00 94.88 240 ARG A N 1
ATOM 1865 C CA . ARG A 1 240 ? -1.607 9.732 -31.532 1.00 94.88 240 ARG A CA 1
ATOM 1866 C C . ARG A 1 240 ? -0.335 9.730 -30.688 1.00 94.88 240 ARG A C 1
ATOM 1868 O O . ARG A 1 240 ? -0.275 10.379 -29.653 1.00 94.88 240 ARG A O 1
ATOM 1875 N N . VAL A 1 241 ? 0.733 9.119 -31.199 1.00 96.25 241 VAL A N 1
ATOM 1876 C CA . VAL A 1 241 ? 2.097 9.298 -30.670 1.00 96.25 241 VAL A CA 1
ATOM 1877 C C . VAL A 1 241 ? 2.758 10.495 -31.359 1.00 96.25 241 VAL A C 1
ATOM 1879 O O . VAL A 1 241 ? 2.811 10.565 -32.590 1.00 96.25 241 VAL A O 1
ATOM 1882 N N . ILE A 1 242 ? 3.221 11.464 -30.571 1.00 96.12 242 ILE A N 1
ATOM 1883 C CA . ILE A 1 242 ? 3.882 12.693 -31.034 1.00 96.12 242 ILE A CA 1
ATOM 1884 C C . ILE A 1 242 ? 5.391 12.495 -31.143 1.00 96.12 242 ILE A C 1
ATOM 1886 O O . ILE A 1 242 ? 5.987 12.887 -32.147 1.00 96.12 242 ILE A O 1
ATOM 1890 N N . SER A 1 243 ? 6.008 11.881 -30.132 1.00 94.31 243 SER A N 1
ATOM 1891 C CA . SER A 1 243 ? 7.425 11.512 -30.144 1.00 94.31 243 SER A CA 1
ATOM 1892 C C . SER A 1 243 ? 7.679 10.268 -29.292 1.00 94.31 243 SER A C 1
ATOM 1894 O O . SER A 1 243 ? 6.930 10.010 -28.353 1.00 94.31 243 SER A O 1
ATOM 1896 N N . GLY A 1 244 ? 8.724 9.506 -29.626 1.00 90.19 244 GLY A N 1
ATOM 1897 C CA . GLY A 1 244 ? 9.019 8.206 -29.013 1.00 90.19 244 GLY A CA 1
ATOM 1898 C C . GLY A 1 244 ? 8.202 7.063 -29.623 1.00 90.19 244 GLY A C 1
ATOM 1899 O O . GLY A 1 244 ? 7.631 7.202 -30.707 1.00 90.19 244 GLY A O 1
ATOM 1900 N N . GLN A 1 245 ? 8.154 5.931 -28.923 1.00 87.94 245 GLN A N 1
ATOM 1901 C CA . GLN A 1 245 ? 7.405 4.744 -29.332 1.00 87.94 245 GLN A CA 1
ATOM 1902 C C . GLN A 1 245 ? 6.377 4.389 -28.256 1.00 87.94 245 GLN A C 1
ATOM 1904 O O . GLN A 1 245 ? 6.729 4.281 -27.086 1.00 87.94 245 GLN A O 1
ATOM 1909 N N . TYR A 1 246 ? 5.117 4.207 -28.657 1.00 89.62 246 TYR A N 1
ATOM 1910 C CA . TYR A 1 246 ? 4.027 3.733 -27.799 1.00 89.62 246 TYR A CA 1
ATOM 1911 C C . TYR A 1 246 ? 3.109 2.827 -28.622 1.00 89.62 246 TYR A C 1
ATOM 1913 O O . TYR A 1 246 ? 2.401 3.307 -29.506 1.00 89.62 246 TYR A O 1
ATOM 1921 N N . ALA A 1 247 ? 3.152 1.520 -28.383 1.00 85.25 247 ALA A N 1
ATOM 1922 C CA . ALA A 1 247 ? 2.405 0.534 -29.167 1.00 85.25 247 ALA A CA 1
ATOM 1923 C C . ALA A 1 247 ? 1.058 0.130 -28.538 1.00 85.25 247 ALA A C 1
ATOM 1925 O O . ALA A 1 247 ? 0.309 -0.628 -29.151 1.00 85.25 247 ALA A O 1
ATOM 1926 N N . LEU A 1 248 ? 0.743 0.622 -27.334 1.00 83.88 248 LEU A N 1
ATOM 1927 C CA . LEU A 1 248 ? -0.521 0.338 -26.652 1.00 83.88 248 LEU A CA 1
ATOM 1928 C C . LEU A 1 248 ? -1.611 1.328 -27.097 1.00 83.88 248 LEU A C 1
ATOM 1930 O O . LEU A 1 248 ? -1.341 2.500 -27.349 1.00 83.88 248 LEU A O 1
ATOM 1934 N N . ASP A 1 249 ? -2.853 0.855 -27.171 1.00 87.12 249 ASP A N 1
ATOM 1935 C CA . ASP A 1 249 ? -4.043 1.653 -27.501 1.00 87.12 249 ASP A CA 1
ATOM 1936 C C . ASP A 1 249 ? -4.522 2.523 -26.332 1.00 87.12 249 ASP A C 1
ATOM 1938 O O . ASP A 1 249 ? -5.275 3.482 -26.519 1.00 87.12 249 ASP A O 1
ATOM 1942 N N . LYS A 1 250 ? -4.071 2.202 -25.120 1.00 89.50 250 LYS A N 1
ATOM 1943 C CA . LYS A 1 250 ? -4.421 2.898 -23.889 1.00 89.50 250 LYS A CA 1
ATOM 1944 C C . LYS A 1 250 ? -3.193 3.240 -23.060 1.00 89.50 250 LYS A C 1
ATOM 1946 O O . LYS A 1 250 ? -2.209 2.505 -23.066 1.00 89.50 250 LYS A O 1
ATOM 1951 N N . ALA A 1 251 ? -3.297 4.321 -22.294 1.00 89.56 251 ALA A N 1
ATOM 1952 C CA . ALA A 1 251 ? -2.300 4.743 -21.323 1.00 89.56 251 ALA A CA 1
ATOM 1953 C C . ALA A 1 251 ? -2.934 4.946 -19.945 1.00 89.56 251 ALA A C 1
ATOM 1955 O O . ALA A 1 251 ? -3.910 5.681 -19.813 1.00 89.56 251 ALA A O 1
ATOM 1956 N N . LEU A 1 252 ? -2.344 4.331 -18.916 1.00 88.94 252 LEU A N 1
ATOM 1957 C CA . LEU A 1 252 ? -2.670 4.605 -17.520 1.00 88.94 252 LEU A CA 1
ATOM 1958 C C . LEU A 1 252 ? -1.679 5.628 -16.970 1.00 88.94 252 LEU A C 1
ATOM 1960 O O . LEU A 1 252 ? -0.470 5.376 -16.915 1.00 88.94 252 LEU A O 1
ATOM 1964 N N . VAL A 1 253 ? -2.184 6.784 -16.557 1.00 91.50 253 VAL A N 1
ATOM 1965 C CA . VAL A 1 253 ? -1.353 7.898 -16.101 1.00 91.50 253 VAL A CA 1
ATOM 1966 C C . VAL A 1 253 ? -1.777 8.305 -14.700 1.00 91.50 253 VAL A C 1
ATOM 1968 O O . VAL A 1 253 ? -2.951 8.564 -14.434 1.00 91.50 253 VAL A O 1
ATOM 1971 N N . LEU A 1 254 ? -0.808 8.378 -13.793 1.00 90.75 254 LEU A N 1
ATOM 1972 C CA . LEU A 1 254 ? -1.012 8.924 -12.461 1.00 90.75 254 LEU A CA 1
ATOM 1973 C C . LEU A 1 254 ? -0.821 10.438 -12.488 1.00 90.75 254 LEU A C 1
ATOM 1975 O O . LEU A 1 254 ? 0.205 10.944 -12.945 1.00 90.75 254 LEU A O 1
ATOM 1979 N N . HIS A 1 255 ? -1.808 11.143 -11.946 1.00 92.81 255 HIS A N 1
ATOM 1980 C CA . HIS A 1 255 ? -1.817 12.592 -11.806 1.00 92.81 255 HIS A CA 1
ATOM 1981 C C . HIS A 1 255 ? -1.927 12.983 -10.336 1.00 92.81 255 HIS A C 1
ATOM 1983 O O . HIS A 1 255 ? -2.467 12.241 -9.512 1.00 92.81 255 HIS A O 1
ATOM 1989 N N . TRP A 1 256 ? -1.467 14.187 -9.995 1.00 92.44 256 TRP A N 1
ATOM 1990 C CA . TRP A 1 256 ? -1.810 14.778 -8.704 1.00 92.44 256 TRP A CA 1
ATOM 1991 C C . TRP A 1 256 ? -3.306 15.068 -8.664 1.00 92.44 256 TRP A C 1
ATOM 1993 O O . TRP A 1 256 ? -3.787 15.854 -9.473 1.00 92.44 256 TRP A O 1
ATOM 2003 N N . ALA A 1 257 ? -4.022 14.518 -7.688 1.00 90.75 257 ALA A N 1
ATOM 2004 C CA . ALA A 1 257 ? -5.343 15.019 -7.335 1.00 90.75 257 ALA A CA 1
ATOM 2005 C C . ALA A 1 257 ? -5.156 16.322 -6.551 1.00 90.75 257 ALA A C 1
ATOM 2007 O O . ALA A 1 257 ? -5.442 17.417 -7.024 1.00 90.75 257 ALA A O 1
ATOM 2008 N N . PHE A 1 258 ? -4.537 16.255 -5.380 1.00 91.06 258 PHE A N 1
ATOM 2009 C CA . PHE A 1 258 ? -4.274 17.451 -4.589 1.00 91.06 258 PHE A CA 1
ATOM 2010 C C . PHE A 1 258 ? -2.913 17.407 -3.919 1.00 91.06 258 PHE A C 1
ATOM 2012 O O . PHE A 1 258 ? -2.349 16.340 -3.685 1.00 91.06 258 PHE A O 1
ATOM 2019 N N . GLN A 1 259 ? -2.410 18.592 -3.593 1.00 90.50 259 GLN A N 1
ATOM 2020 C CA . GLN A 1 259 ? -1.195 18.800 -2.814 1.00 90.50 259 GLN A CA 1
ATOM 2021 C C . GLN A 1 259 ? -1.452 19.894 -1.784 1.00 90.50 259 GLN A C 1
ATOM 2023 O O . GLN A 1 259 ? -2.094 20.897 -2.095 1.00 90.50 259 GLN A O 1
ATOM 2028 N N . LYS A 1 260 ? -0.972 19.714 -0.549 1.00 88.12 260 LYS A N 1
ATOM 2029 C CA . LYS A 1 260 ? -1.262 20.621 0.578 1.00 88.12 260 LYS A CA 1
ATOM 2030 C C . LYS A 1 260 ? -2.763 20.923 0.714 1.00 88.12 260 LYS A C 1
ATOM 2032 O O . LYS A 1 260 ? -3.156 22.057 0.985 1.00 88.12 260 LYS A O 1
ATOM 2037 N N . ARG A 1 261 ? -3.603 19.908 0.476 1.00 87.12 261 ARG A N 1
ATOM 2038 C CA . ARG A 1 261 ? -5.076 19.979 0.455 1.00 87.12 261 ARG A CA 1
ATOM 2039 C C . ARG A 1 261 ? -5.659 20.957 -0.577 1.00 87.12 261 ARG A C 1
ATOM 2041 O O . ARG A 1 261 ? -6.791 21.413 -0.430 1.00 87.12 261 ARG A O 1
ATOM 2048 N N . GLN A 1 262 ? -4.910 21.283 -1.626 1.00 93.69 262 GLN A N 1
ATOM 2049 C CA . GLN A 1 262 ? -5.380 22.093 -2.747 1.00 93.69 262 GLN A CA 1
ATOM 2050 C C . GLN A 1 262 ? -5.453 21.233 -4.003 1.00 93.69 262 GLN A C 1
ATOM 2052 O O . GLN A 1 262 ? -4.475 20.573 -4.356 1.00 93.69 262 GLN A O 1
ATOM 2057 N N . LEU A 1 263 ? -6.615 21.235 -4.659 1.00 94.31 263 LEU A N 1
ATOM 2058 C CA . LEU A 1 263 ? -6.801 20.562 -5.944 1.00 94.31 263 LEU A CA 1
ATOM 2059 C C . LEU A 1 263 ? -5.822 21.129 -6.976 1.00 94.31 263 LEU A C 1
ATOM 2061 O O . LEU A 1 263 ? -5.592 22.339 -7.033 1.00 94.31 263 LEU A O 1
ATOM 2065 N N . THR A 1 264 ? -5.263 20.251 -7.796 1.00 93.31 264 THR A N 1
ATOM 2066 C CA . THR A 1 264 ? -4.401 20.625 -8.922 1.00 93.31 264 THR A CA 1
ATOM 2067 C C . THR A 1 264 ? -5.225 20.905 -10.184 1.00 93.31 264 THR A C 1
ATOM 2069 O O . THR A 1 264 ? -6.436 20.679 -10.228 1.00 93.31 264 THR A O 1
ATOM 2072 N N . ALA A 1 265 ? -4.567 21.374 -11.248 1.00 91.06 265 ALA A N 1
ATOM 2073 C CA . ALA A 1 265 ? -5.207 21.544 -12.555 1.00 91.06 265 ALA A CA 1
ATOM 2074 C C . ALA A 1 265 ? -5.728 20.215 -13.145 1.00 91.06 265 ALA A C 1
ATOM 2076 O O . ALA A 1 265 ? -6.764 20.192 -13.821 1.00 91.06 265 ALA A O 1
ATOM 2077 N N . ASP A 1 266 ? -5.037 19.113 -12.853 1.00 92.62 266 ASP A N 1
ATOM 2078 C CA . ASP A 1 266 ? -5.344 17.787 -13.390 1.00 92.62 266 ASP A CA 1
ATOM 2079 C C . ASP A 1 266 ? -6.574 17.170 -12.712 1.00 92.62 266 ASP A C 1
ATOM 2081 O O . ASP A 1 266 ? -7.309 16.435 -13.359 1.00 92.62 266 ASP A O 1
ATOM 2085 N N . SER A 1 267 ? -6.897 17.552 -11.468 1.00 92.31 267 SER A N 1
ATOM 2086 C CA . SER A 1 267 ? -8.117 17.102 -10.761 1.00 92.31 267 SER A CA 1
ATOM 2087 C C . SER A 1 267 ? -9.418 17.282 -11.537 1.00 92.31 267 SER A C 1
ATOM 2089 O O . SER A 1 267 ? -10.399 16.593 -11.272 1.00 92.31 267 SER A O 1
ATOM 2091 N N . ASN A 1 268 ? -9.454 18.254 -12.448 1.00 91.62 268 ASN A N 1
ATOM 2092 C CA . ASN A 1 268 ? -10.639 18.587 -13.231 1.00 91.62 268 ASN A CA 1
ATOM 2093 C C . ASN A 1 268 ? -10.653 17.886 -14.596 1.00 91.62 268 ASN A C 1
ATOM 2095 O O . ASN A 1 268 ? -11.319 18.374 -15.509 1.00 91.62 268 ASN A O 1
ATOM 2099 N N . LEU A 1 269 ? -9.823 16.866 -14.817 1.00 92.19 269 LEU A N 1
ATOM 2100 C CA . LEU A 1 269 ? -9.896 16.052 -16.028 1.00 92.19 269 LEU A CA 1
ATOM 2101 C C . LEU A 1 269 ? -11.227 15.299 -16.040 1.00 92.19 269 LEU A C 1
ATOM 2103 O O . LEU A 1 269 ? -11.629 14.696 -15.043 1.00 92.19 269 LEU A O 1
ATOM 2107 N N . GLN A 1 270 ? -11.931 15.373 -17.163 1.00 91.19 270 GLN A N 1
ATOM 2108 C CA . GLN A 1 270 ? -13.212 14.708 -17.364 1.00 91.19 270 GLN A CA 1
ATOM 2109 C C . GLN A 1 270 ? -13.123 13.728 -18.525 1.00 91.19 270 GLN A C 1
ATOM 2111 O O . GLN A 1 270 ? -12.361 13.934 -19.465 1.00 91.19 270 GLN A O 1
ATOM 2116 N N . ILE A 1 271 ? -13.942 12.677 -18.475 1.00 91.00 271 ILE A N 1
ATOM 2117 C CA . ILE A 1 271 ? -14.107 11.746 -19.594 1.00 91.00 271 ILE A CA 1
ATOM 2118 C C . ILE A 1 271 ? -14.423 12.542 -20.868 1.00 91.00 271 ILE A C 1
ATOM 2120 O O . ILE A 1 271 ? -15.345 13.360 -20.884 1.00 91.00 271 ILE A O 1
ATOM 2124 N N . GLY A 1 272 ? -13.652 12.292 -21.927 1.00 91.94 272 GLY A N 1
ATOM 2125 C CA . GLY A 1 272 ? -13.730 12.988 -23.210 1.00 91.94 272 GLY A CA 1
ATOM 2126 C C . GLY A 1 272 ? -12.783 14.183 -23.374 1.00 91.94 272 GLY A C 1
ATOM 2127 O O . GLY A 1 272 ? -12.653 14.673 -24.497 1.00 91.94 272 GLY A O 1
ATOM 2128 N N . ASP A 1 273 ? -12.105 14.645 -22.316 1.00 94.56 273 ASP A N 1
ATOM 2129 C CA . ASP A 1 273 ? -11.072 15.681 -22.440 1.00 94.56 273 ASP A CA 1
ATOM 2130 C C . ASP A 1 273 ? -9.928 15.184 -23.334 1.00 94.56 273 ASP A C 1
ATOM 2132 O O . ASP A 1 273 ? -9.458 14.053 -23.186 1.00 94.56 273 ASP A O 1
ATOM 2136 N N . LYS A 1 274 ? -9.450 16.048 -24.239 1.00 96.56 274 LYS A N 1
ATOM 2137 C CA . LYS A 1 274 ? -8.280 15.768 -25.080 1.00 96.56 274 LYS A CA 1
ATOM 2138 C C . LYS A 1 274 ? -7.056 16.463 -24.531 1.00 96.56 274 LYS A C 1
ATOM 2140 O O . LYS A 1 274 ? -7.071 17.680 -24.317 1.00 96.56 274 LYS A O 1
ATOM 2145 N N . VAL A 1 275 ? -5.981 15.709 -24.365 1.00 96.50 275 VAL A N 1
ATOM 2146 C CA . VAL A 1 275 ? -4.737 16.203 -23.781 1.00 96.50 275 VAL A CA 1
ATOM 2147 C C . VAL A 1 275 ? -3.526 15.741 -24.576 1.00 96.50 275 VAL A C 1
ATOM 2149 O O . VAL A 1 275 ? -3.538 14.682 -25.199 1.00 96.50 275 VAL A O 1
ATOM 2152 N N . ARG A 1 276 ? -2.458 16.529 -24.512 1.00 97.38 276 ARG A N 1
ATOM 2153 C CA . ARG A 1 276 ? -1.104 16.123 -24.865 1.00 97.38 276 ARG A CA 1
ATOM 2154 C C . ARG A 1 276 ? -0.311 15.883 -23.587 1.00 97.38 276 ARG A C 1
ATOM 2156 O O . ARG A 1 276 ? -0.362 16.690 -22.658 1.00 97.38 276 ARG A O 1
ATOM 2163 N N . LEU A 1 277 ? 0.409 14.769 -23.544 1.00 97.31 277 LEU A N 1
ATOM 2164 C CA . LEU A 1 277 ? 1.089 14.265 -22.358 1.00 97.31 277 LEU A CA 1
ATOM 2165 C C . LEU A 1 277 ? 2.536 13.911 -22.683 1.00 97.31 277 LEU A C 1
ATOM 2167 O O . LEU A 1 277 ? 2.784 13.190 -23.647 1.00 97.31 277 LEU A O 1
ATOM 2171 N N . LYS A 1 278 ? 3.475 14.343 -21.833 1.00 96.56 278 LYS A N 1
ATOM 2172 C CA . LYS A 1 278 ? 4.847 13.808 -21.810 1.00 96.56 278 LYS A CA 1
ATOM 2173 C C . LYS A 1 278 ? 4.989 12.826 -20.668 1.00 96.56 278 LYS A C 1
ATOM 2175 O O . LYS A 1 278 ? 4.945 13.222 -19.501 1.00 96.56 278 LYS A O 1
ATOM 2180 N N . LEU A 1 279 ? 5.171 11.564 -21.011 1.00 95.19 279 LEU A N 1
ATOM 2181 C CA . LEU A 1 279 ? 5.087 10.450 -20.091 1.00 95.19 279 LEU A CA 1
ATOM 2182 C C . LEU A 1 279 ? 6.459 9.805 -19.851 1.00 95.19 279 LEU A C 1
ATOM 2184 O O . LEU A 1 279 ? 7.310 9.742 -20.742 1.00 95.19 279 LEU A O 1
ATOM 2188 N N . GLN A 1 280 ? 6.644 9.304 -18.633 1.00 91.12 280 GLN A N 1
ATOM 2189 C CA . GLN A 1 280 ? 7.771 8.472 -18.199 1.00 91.12 280 GLN A CA 1
ATOM 2190 C C . GLN A 1 280 ? 7.262 7.344 -17.279 1.00 91.12 280 GLN A C 1
ATOM 2192 O O . GLN A 1 280 ? 6.131 7.450 -16.789 1.00 91.12 280 GLN A O 1
ATOM 2197 N N . PRO A 1 281 ? 8.060 6.304 -16.974 1.00 86.69 281 PRO A N 1
ATOM 2198 C CA . PRO A 1 281 ? 7.656 5.263 -16.035 1.00 86.69 281 PRO A CA 1
ATOM 2199 C C . PRO A 1 281 ? 7.378 5.850 -14.650 1.00 86.69 281 PRO A C 1
ATOM 2201 O O . PRO A 1 281 ? 8.185 6.624 -14.121 1.00 86.69 281 PRO A O 1
ATOM 2204 N N . PHE A 1 282 ? 6.263 5.462 -14.025 1.00 83.75 282 PHE A N 1
ATOM 2205 C CA . PHE A 1 282 ? 5.946 5.958 -12.686 1.00 83.75 282 PHE A CA 1
ATOM 2206 C C . PHE A 1 282 ? 7.004 5.546 -11.654 1.00 83.75 282 PHE A C 1
ATOM 2208 O O . PHE A 1 282 ? 7.416 6.371 -10.844 1.00 83.75 282 PHE A O 1
ATOM 2215 N N . ASP A 1 283 ? 7.497 4.305 -11.702 1.00 73.94 283 ASP A N 1
ATOM 2216 C CA . ASP A 1 283 ? 8.504 3.815 -10.751 1.00 73.94 283 ASP A CA 1
ATOM 2217 C C . ASP A 1 283 ? 9.806 4.627 -10.796 1.00 73.94 283 ASP A C 1
ATOM 2219 O O . ASP A 1 283 ? 10.441 4.836 -9.762 1.00 73.94 283 ASP A O 1
ATOM 2223 N N . GLU A 1 284 ? 10.210 5.117 -11.968 1.00 78.31 284 GLU A N 1
ATOM 2224 C CA . GLU A 1 284 ? 11.379 5.992 -12.104 1.00 78.31 284 GLU A CA 1
ATOM 2225 C C . GLU A 1 284 ? 11.099 7.391 -11.545 1.00 78.31 284 GLU A C 1
ATOM 2227 O O . GLU A 1 284 ? 11.915 7.932 -10.792 1.00 78.31 284 GLU A O 1
ATOM 2232 N N . ALA A 1 285 ? 9.914 7.943 -11.828 1.00 81.00 285 ALA A N 1
ATOM 2233 C CA . ALA A 1 285 ? 9.465 9.218 -11.272 1.00 81.00 285 ALA A CA 1
ATOM 2234 C C . ALA A 1 285 ? 9.409 9.178 -9.735 1.00 81.00 285 ALA A C 1
ATOM 2236 O O . ALA A 1 285 ? 9.918 10.074 -9.060 1.00 81.00 285 ALA A O 1
ATOM 2237 N N . ALA A 1 286 ? 8.843 8.105 -9.181 1.00 73.75 286 ALA A N 1
ATOM 2238 C CA . ALA A 1 286 ? 8.786 7.854 -7.751 1.00 73.75 286 ALA A CA 1
ATOM 2239 C C . ALA A 1 286 ? 10.192 7.636 -7.185 1.00 73.75 286 ALA A C 1
ATOM 2241 O O . ALA A 1 286 ? 10.540 8.196 -6.147 1.00 73.75 286 ALA A O 1
ATOM 2242 N N . LYS A 1 287 ? 11.074 6.908 -7.883 1.00 71.62 287 LYS A N 1
ATOM 2243 C CA . LYS A 1 287 ? 12.466 6.763 -7.443 1.00 71.62 287 LYS A CA 1
ATOM 2244 C C . LYS A 1 287 ? 13.172 8.113 -7.278 1.00 71.62 287 LYS A C 1
ATOM 2246 O O . LYS A 1 287 ? 13.908 8.287 -6.310 1.00 71.62 287 LYS A O 1
ATOM 2251 N N . ALA A 1 288 ? 12.913 9.068 -8.159 1.00 72.19 288 ALA A N 1
ATOM 2252 C CA . ALA A 1 288 ? 13.519 10.393 -8.101 1.00 72.19 288 ALA A CA 1
ATOM 2253 C C . ALA A 1 288 ? 12.836 11.367 -7.116 1.00 72.19 288 ALA A C 1
ATOM 2255 O O . ALA A 1 288 ? 13.382 12.441 -6.865 1.00 72.19 288 ALA A O 1
ATOM 2256 N N . ASN A 1 289 ? 11.661 11.034 -6.566 1.00 71.50 289 ASN A N 1
ATOM 2257 C CA . ASN A 1 289 ? 10.855 11.960 -5.770 1.00 71.50 289 ASN A CA 1
ATOM 2258 C C . ASN A 1 289 ? 10.209 11.268 -4.557 1.00 71.50 289 ASN A C 1
ATOM 2260 O O . ASN A 1 289 ? 9.232 10.532 -4.691 1.00 71.50 289 ASN A O 1
ATOM 2264 N N . GLU A 1 290 ? 10.723 11.557 -3.359 1.00 59.59 290 GLU A N 1
ATOM 2265 C CA . GLU A 1 290 ? 10.229 10.985 -2.096 1.00 59.59 290 GLU A CA 1
ATOM 2266 C C . GLU A 1 290 ? 8.741 11.261 -1.846 1.00 59.59 290 GLU A C 1
ATOM 2268 O O . GLU A 1 290 ? 8.042 10.393 -1.326 1.00 59.59 290 GLU A O 1
ATOM 2273 N N . ILE A 1 291 ? 8.228 12.419 -2.282 1.00 66.88 291 ILE A N 1
ATOM 2274 C CA . ILE A 1 291 ? 6.809 12.761 -2.134 1.00 66.88 291 ILE A CA 1
ATOM 2275 C C . ILE A 1 291 ? 5.966 11.776 -2.950 1.00 66.88 291 ILE A C 1
ATOM 2277 O O . ILE A 1 291 ? 4.999 11.226 -2.431 1.00 66.88 291 ILE A O 1
ATOM 2281 N N . LEU A 1 292 ? 6.352 11.483 -4.196 1.00 64.94 292 LEU A N 1
ATOM 2282 C CA . LEU A 1 292 ? 5.621 10.533 -5.045 1.00 64.94 292 LEU A CA 1
ATOM 2283 C C . LEU A 1 292 ? 5.621 9.106 -4.479 1.00 64.94 292 LEU A C 1
ATOM 2285 O O . LEU A 1 292 ? 4.614 8.416 -4.617 1.00 64.94 292 LEU A O 1
ATOM 2289 N N . ARG A 1 293 ? 6.705 8.664 -3.822 1.00 60.97 293 ARG A N 1
ATOM 2290 C CA . ARG A 1 293 ? 6.780 7.312 -3.229 1.00 60.97 293 ARG A CA 1
ATOM 2291 C C . ARG A 1 293 ? 5.790 7.103 -2.085 1.00 60.97 293 ARG A C 1
ATOM 2293 O O . ARG A 1 293 ? 5.270 6.004 -1.947 1.00 60.97 293 ARG A O 1
ATOM 2300 N N . GLY A 1 294 ? 5.576 8.129 -1.262 1.00 54.16 294 GLY A N 1
ATOM 2301 C CA . GLY A 1 294 ? 4.733 8.054 -0.063 1.00 54.16 294 GLY A CA 1
ATOM 2302 C C . GLY A 1 294 ? 3.310 8.585 -0.242 1.00 54.16 294 GLY A C 1
ATOM 2303 O O . GLY A 1 294 ? 2.550 8.612 0.722 1.00 54.16 294 GLY A O 1
ATOM 2304 N N . THR A 1 295 ? 2.941 9.057 -1.437 1.00 67.12 295 THR A N 1
ATOM 2305 C CA . THR A 1 295 ? 1.617 9.653 -1.658 1.00 67.12 295 THR A CA 1
ATOM 2306 C C . THR A 1 295 ? 0.549 8.574 -1.825 1.00 67.12 295 THR A C 1
ATOM 2308 O O . THR A 1 295 ? 0.738 7.619 -2.578 1.00 67.12 295 THR A O 1
ATOM 2311 N N . ASN A 1 296 ? -0.615 8.772 -1.194 1.00 64.44 296 ASN A N 1
ATOM 2312 C CA . ASN A 1 296 ? -1.763 7.894 -1.399 1.00 64.44 296 ASN A CA 1
ATOM 2313 C C . ASN A 1 296 ? -2.210 7.890 -2.869 1.00 64.44 296 ASN A C 1
ATOM 2315 O O . ASN A 1 296 ? -2.358 8.951 -3.480 1.00 64.44 296 ASN A O 1
ATOM 2319 N N . LYS A 1 297 ? -2.467 6.710 -3.432 1.00 70.62 297 LYS A N 1
ATOM 2320 C CA . LYS A 1 297 ? -2.940 6.554 -4.810 1.00 70.62 297 LYS A CA 1
ATOM 2321 C C . LYS A 1 297 ? -4.386 6.087 -4.808 1.00 70.62 297 LYS A C 1
ATOM 2323 O O . LYS A 1 297 ? -4.671 4.982 -4.354 1.00 70.62 297 LYS A O 1
ATOM 2328 N N . SER A 1 298 ? -5.280 6.884 -5.386 1.00 62.72 298 SER A N 1
ATOM 2329 C CA . SER A 1 298 ? -6.579 6.355 -5.787 1.00 62.72 298 SER A CA 1
ATOM 2330 C C . SER A 1 298 ? -6.461 5.646 -7.133 1.00 62.72 298 SER A C 1
ATOM 2332 O O . SER A 1 298 ? -6.007 6.240 -8.114 1.00 62.72 298 SER A O 1
ATOM 2334 N N . THR A 1 299 ? -6.871 4.384 -7.161 1.00 61.84 299 THR A N 1
ATOM 2335 C CA . THR A 1 299 ? -6.918 3.543 -8.363 1.00 61.84 299 THR A CA 1
ATOM 2336 C C . THR A 1 299 ? -8.378 3.248 -8.706 1.00 61.84 299 THR A C 1
ATOM 2338 O O . THR A 1 299 ? -9.227 3.183 -7.811 1.00 61.84 299 THR A O 1
ATOM 2341 N N . GLY A 1 300 ? -8.697 3.180 -10.000 1.00 51.41 300 GLY A N 1
ATOM 2342 C CA . GLY A 1 300 ? -10.046 2.921 -10.489 1.00 51.41 300 GLY A CA 1
ATOM 2343 C C . GLY A 1 300 ? -10.485 1.474 -10.253 1.00 51.41 300 GLY A C 1
ATOM 2344 O O . GLY A 1 300 ? -9.751 0.639 -9.725 1.00 51.41 300 GLY A O 1
ATOM 2345 N N . THR A 1 301 ? -11.728 1.163 -10.629 1.00 43.44 301 THR A N 1
ATOM 2346 C CA . THR A 1 301 ? -12.326 -0.171 -10.421 1.00 43.44 301 THR A CA 1
ATOM 2347 C C . THR A 1 301 ? -12.279 -1.075 -11.657 1.00 43.44 301 THR A C 1
ATOM 2349 O O . THR A 1 301 ? -12.584 -2.265 -11.545 1.00 43.44 301 THR A O 1
ATOM 2352 N N . SER A 1 302 ? -11.920 -0.552 -12.835 1.00 38.00 302 SER A N 1
ATOM 2353 C CA . SER A 1 302 ? -12.027 -1.273 -14.113 1.00 38.00 302 SER A CA 1
ATOM 2354 C C . SER A 1 302 ? -10.664 -1.554 -14.733 1.00 38.00 302 SER A C 1
ATOM 2356 O O . SER A 1 302 ? -10.074 -0.673 -15.320 1.00 38.00 302 SER A O 1
ATOM 2358 N N . GLY A 1 303 ? -10.181 -2.800 -14.692 1.00 46.97 303 GLY A N 1
ATOM 2359 C CA . GLY A 1 303 ? -9.219 -3.320 -15.688 1.00 46.97 303 GLY A CA 1
ATOM 2360 C C . GLY A 1 303 ? -7.846 -2.632 -15.836 1.00 46.97 303 GLY A C 1
ATOM 2361 O O . GLY A 1 303 ? -7.056 -3.090 -16.651 1.00 46.97 303 GLY A O 1
ATOM 2362 N N . GLU A 1 304 ? -7.530 -1.608 -15.040 1.00 50.97 304 GLU A N 1
ATOM 2363 C CA . GLU A 1 304 ? -6.346 -0.733 -15.153 1.00 50.97 304 GLU A CA 1
ATOM 2364 C C . GLU A 1 304 ? -4.996 -1.457 -14.976 1.00 50.97 304 GLU A C 1
ATOM 2366 O O . GLU A 1 304 ? -3.935 -0.892 -15.217 1.00 50.97 304 GLU A O 1
ATOM 2371 N N . PHE A 1 305 ? -5.000 -2.731 -14.590 1.00 49.81 305 PHE A N 1
ATOM 2372 C CA . PHE A 1 305 ? -3.784 -3.467 -14.255 1.00 49.81 305 PHE A CA 1
ATOM 2373 C C . PHE A 1 305 ? -3.043 -4.047 -15.467 1.00 49.81 305 PHE A C 1
ATOM 2375 O O . PHE A 1 305 ? -1.939 -4.540 -15.303 1.00 49.81 305 PHE A O 1
ATOM 2382 N N . ASP A 1 306 ? -3.588 -3.970 -16.682 1.00 53.75 306 ASP A N 1
ATOM 2383 C CA . ASP A 1 306 ? -2.888 -4.436 -17.888 1.00 53.75 306 ASP A CA 1
ATOM 2384 C C . ASP A 1 306 ? -2.107 -3.314 -18.594 1.00 53.75 306 ASP A C 1
ATOM 2386 O O . ASP A 1 306 ? -1.647 -3.496 -19.720 1.00 53.75 306 ASP A O 1
ATOM 2390 N N . LEU A 1 307 ? -1.914 -2.146 -17.971 1.00 69.56 307 LEU A N 1
ATOM 2391 C CA . LEU A 1 307 ? -1.167 -1.018 -18.542 1.00 69.56 307 LEU A CA 1
ATOM 2392 C C . LEU A 1 307 ? 0.013 -0.623 -17.638 1.00 69.56 307 LEU A C 1
ATOM 2394 O O . LEU A 1 307 ? -0.109 -0.680 -16.415 1.00 69.56 307 LEU A O 1
ATOM 2398 N N . PRO A 1 308 ? 1.168 -0.222 -18.203 1.00 75.06 308 PRO A N 1
ATOM 2399 C CA . PRO A 1 308 ? 2.257 0.317 -17.399 1.00 75.06 308 PRO A CA 1
ATOM 2400 C C . PRO A 1 308 ? 1.826 1.642 -16.750 1.00 75.06 308 PRO A C 1
ATOM 2402 O O . PRO A 1 308 ? 1.418 2.569 -17.452 1.00 75.06 308 PRO A O 1
ATOM 2405 N N . GLU A 1 309 ? 1.949 1.747 -15.420 1.00 82.56 309 GLU A N 1
ATOM 2406 C CA . GLU A 1 309 ? 1.747 3.016 -14.712 1.00 82.56 309 GLU A CA 1
ATOM 2407 C C . GLU A 1 309 ? 2.762 4.049 -15.210 1.00 82.56 309 GLU A C 1
ATOM 2409 O O . GLU A 1 309 ? 3.982 3.870 -15.104 1.00 82.56 309 GLU A O 1
ATOM 2414 N N . SER A 1 310 ? 2.251 5.161 -15.726 1.00 88.56 310 SER A N 1
ATOM 2415 C CA . SER A 1 310 ? 3.069 6.258 -16.224 1.00 88.56 310 SER A CA 1
ATOM 2416 C C . SER A 1 310 ? 2.832 7.542 -15.438 1.00 88.56 310 SER A C 1
ATOM 2418 O O . SER A 1 310 ? 1.794 7.743 -14.808 1.00 88.56 310 SER A O 1
ATOM 2420 N N . TRP A 1 311 ? 3.834 8.413 -15.446 1.00 92.38 311 TRP A N 1
ATOM 2421 C CA . TRP A 1 311 ? 3.789 9.731 -14.832 1.00 92.38 311 TRP A CA 1
ATOM 2422 C C . TRP A 1 311 ? 3.837 10.809 -15.910 1.00 92.38 311 TRP A C 1
ATOM 2424 O O . TRP A 1 311 ? 4.770 10.829 -16.719 1.00 92.38 311 TRP A O 1
ATOM 2434 N N . ALA A 1 312 ? 2.880 11.738 -15.891 1.00 92.75 312 ALA A N 1
ATOM 2435 C CA . ALA A 1 312 ? 2.921 12.904 -16.763 1.00 92.75 312 ALA A CA 1
ATOM 2436 C C . ALA A 1 312 ? 3.848 13.984 -16.190 1.00 92.75 312 ALA A C 1
ATOM 2438 O O . ALA A 1 312 ? 3.554 14.642 -15.195 1.00 92.75 312 ALA A O 1
ATOM 2439 N N . THR A 1 313 ? 4.978 14.205 -16.859 1.00 90.69 313 THR A N 1
ATOM 2440 C CA . THR A 1 313 ? 5.867 15.349 -16.582 1.00 90.69 313 THR A CA 1
ATOM 2441 C C . THR A 1 313 ? 5.333 16.654 -17.171 1.00 90.69 313 THR A C 1
ATOM 2443 O O . THR A 1 313 ? 5.718 17.737 -16.731 1.00 90.69 313 THR A O 1
ATOM 2446 N N . HIS A 1 314 ? 4.435 16.557 -18.153 1.00 93.00 314 HIS A N 1
ATOM 2447 C CA . HIS A 1 314 ? 3.745 17.683 -18.766 1.00 93.00 314 HIS A CA 1
ATOM 2448 C C . HIS A 1 314 ? 2.344 17.263 -19.215 1.00 93.00 314 HIS A C 1
ATOM 2450 O O . HIS A 1 314 ? 2.189 16.177 -19.776 1.00 93.00 314 HIS A O 1
ATOM 2456 N N . VAL A 1 315 ? 1.360 18.138 -18.993 1.00 94.12 315 VAL A N 1
ATOM 2457 C CA . VAL A 1 315 ? -0.040 17.970 -19.402 1.00 94.12 315 VAL A CA 1
ATOM 2458 C C . VAL A 1 315 ? -0.502 19.265 -20.070 1.00 94.12 315 VAL A C 1
ATOM 2460 O O . VAL A 1 315 ? -0.496 20.326 -19.447 1.00 94.12 315 VAL A O 1
ATOM 2463 N N . GLU A 1 316 ? -0.912 19.183 -21.331 1.00 94.06 316 GLU A N 1
ATOM 2464 C CA . GLU A 1 316 ? -1.472 20.294 -22.107 1.00 94.06 316 GLU A CA 1
ATOM 2465 C C . GLU A 1 316 ? -2.885 19.910 -22.566 1.00 94.06 316 GLU A C 1
ATOM 2467 O O . GLU A 1 316 ? -3.060 18.941 -23.299 1.00 94.06 316 GLU A O 1
ATOM 2472 N N . ARG A 1 317 ? -3.922 20.651 -22.152 1.00 90.94 317 ARG A N 1
ATOM 2473 C CA . ARG A 1 317 ? -5.290 20.410 -22.642 1.00 90.94 317 ARG A CA 1
ATOM 2474 C C . ARG A 1 317 ? -5.432 20.954 -24.063 1.00 90.94 317 ARG A C 1
ATOM 2476 O O . ARG A 1 317 ? -5.269 22.151 -24.283 1.00 90.94 317 ARG A O 1
ATOM 2483 N N . LEU A 1 318 ? -5.765 20.079 -25.008 1.00 86.31 318 LEU A N 1
ATOM 2484 C CA . LEU A 1 318 ? -5.943 20.411 -26.425 1.00 86.31 318 LEU A CA 1
ATOM 2485 C C . LEU A 1 318 ? -7.377 20.838 -26.737 1.00 86.31 318 LEU A C 1
ATOM 2487 O O . LEU A 1 318 ? -7.615 21.680 -27.601 1.00 86.31 318 LEU A O 1
ATOM 2491 N N . THR A 1 319 ? -8.347 20.288 -26.011 1.00 66.25 319 THR A N 1
ATOM 2492 C CA . THR A 1 319 ? -9.681 20.880 -25.939 1.00 66.25 319 THR A CA 1
ATOM 2493 C C . THR A 1 319 ? -9.601 22.090 -25.023 1.00 66.25 319 THR A C 1
ATOM 2495 O O . THR A 1 319 ? -9.454 21.954 -23.806 1.00 66.25 319 THR A O 1
ATOM 2498 N N . GLY A 1 320 ? -9.668 23.280 -25.624 1.00 43.44 320 GLY A N 1
ATOM 2499 C CA . GLY A 1 320 ? -9.797 24.531 -24.893 1.00 43.44 320 GLY A CA 1
ATOM 2500 C C . GLY A 1 320 ? -10.943 24.443 -23.889 1.00 43.44 320 GLY A C 1
ATOM 2501 O O . GLY A 1 320 ? -11.983 23.836 -24.156 1.00 43.44 320 GLY A O 1
ATOM 2502 N N . ALA A 1 321 ? -10.731 25.052 -22.722 1.00 41.00 321 ALA A N 1
ATOM 2503 C CA . ALA A 1 321 ? -11.787 25.374 -21.776 1.00 41.00 321 ALA A CA 1
ATOM 2504 C C . ALA A 1 321 ? -13.060 25.795 -22.529 1.00 41.00 321 ALA A C 1
ATOM 2506 O O . ALA A 1 321 ? -12.964 26.531 -23.511 1.00 41.00 321 ALA A O 1
ATOM 2507 N N . ARG A 1 322 ? -14.240 25.355 -22.073 1.00 42.28 322 ARG A N 1
ATOM 2508 C CA . ARG A 1 322 ? -15.538 25.899 -22.509 1.00 42.28 322 ARG A CA 1
ATOM 2509 C C . ARG A 1 322 ? -15.531 27.426 -22.358 1.00 42.28 322 ARG A C 1
ATOM 2511 O O . ARG A 1 322 ? -15.870 27.957 -21.309 1.00 42.28 322 ARG A O 1
ATOM 2518 N N . GLY A 1 323 ? -15.065 28.118 -23.386 1.00 40.56 323 GLY A N 1
ATOM 2519 C CA . GLY A 1 323 ? -14.760 29.544 -23.341 1.00 40.56 323 GLY A CA 1
ATOM 2520 C C . GLY A 1 323 ? -15.128 30.280 -24.621 1.00 40.56 323 GLY A C 1
ATOM 2521 O O . GLY A 1 323 ? -15.197 31.503 -24.595 1.00 40.56 323 GLY A O 1
ATOM 2522 N N . GLU A 1 324 ? -15.436 29.570 -25.709 1.00 40.12 324 GLU A N 1
ATOM 2523 C CA . GLU A 1 324 ? -15.903 30.194 -26.954 1.00 40.12 324 GLU A CA 1
ATOM 2524 C C . GLU A 1 324 ? -17.394 29.944 -27.203 1.00 40.12 324 GLU A C 1
ATOM 2526 O O . GLU A 1 324 ? -18.127 30.898 -27.450 1.00 40.12 324 GLU A O 1
ATOM 2531 N N . THR A 1 325 ? -17.907 28.728 -26.985 1.00 42.00 325 THR A N 1
ATOM 2532 C CA . THR A 1 325 ? -19.352 28.456 -27.120 1.00 42.00 325 THR A CA 1
ATOM 2533 C C . THR A 1 325 ? -20.199 29.097 -26.019 1.00 42.00 325 THR A C 1
ATOM 2535 O O . THR A 1 325 ? -21.287 29.595 -26.300 1.00 42.00 325 THR A O 1
ATOM 2538 N N . ASP A 1 326 ? -19.694 29.155 -24.782 1.00 42.44 326 ASP A N 1
ATOM 2539 C CA . ASP A 1 326 ? -20.398 29.826 -23.680 1.00 42.44 326 ASP A CA 1
ATOM 2540 C C . ASP A 1 326 ? -20.307 31.346 -23.797 1.00 42.44 326 ASP A C 1
ATOM 2542 O O . ASP A 1 326 ? -21.228 32.038 -23.383 1.00 42.44 326 ASP A O 1
ATOM 2546 N N . ARG A 1 327 ? -19.246 31.893 -24.400 1.00 42.97 327 ARG A N 1
ATOM 2547 C CA . ARG A 1 327 ? -19.083 33.342 -24.548 1.00 42.97 327 ARG A CA 1
ATOM 2548 C C . ARG A 1 327 ? -19.979 33.905 -25.646 1.00 42.97 327 ARG A C 1
ATOM 2550 O O . ARG A 1 327 ? -20.629 34.913 -25.403 1.00 42.97 327 ARG A O 1
ATOM 2557 N N . GLU A 1 328 ? -20.136 33.211 -26.774 1.00 46.25 328 GLU A N 1
ATOM 2558 C CA . GLU A 1 328 ? -21.149 33.565 -27.781 1.00 46.25 328 GLU A CA 1
ATOM 2559 C C . GLU A 1 328 ? -22.580 33.397 -27.243 1.00 46.25 328 GLU A C 1
ATOM 2561 O O . GLU A 1 328 ? -23.447 34.240 -27.491 1.00 46.25 328 GLU A O 1
ATOM 2566 N N . GLN A 1 329 ? -22.847 32.351 -26.449 1.00 47.16 329 GLN A N 1
ATOM 2567 C CA . GLN A 1 329 ? -24.164 32.165 -25.834 1.00 47.16 329 GLN A CA 1
ATOM 2568 C C . GLN A 1 329 ? -24.456 33.196 -24.736 1.00 47.16 329 GLN A C 1
ATOM 2570 O O . GLN A 1 329 ? -25.568 33.729 -24.712 1.00 47.16 329 GLN A O 1
ATOM 2575 N N . LEU A 1 330 ? -23.479 33.536 -23.889 1.00 48.50 330 LEU A N 1
ATOM 2576 C CA . LEU A 1 330 ? -23.577 34.564 -22.846 1.00 48.50 330 LEU A CA 1
ATOM 2577 C C . LEU A 1 330 ? -23.657 35.971 -23.440 1.00 48.50 330 LEU A C 1
ATOM 2579 O O . LEU A 1 330 ? -24.455 36.770 -22.960 1.00 48.50 330 LEU A O 1
ATOM 2583 N N . GLU A 1 331 ? -22.914 36.278 -24.506 1.00 55.28 331 GLU A N 1
ATOM 2584 C CA . GLU A 1 331 ? -23.019 37.556 -25.222 1.00 55.28 331 GLU A CA 1
ATOM 2585 C C . GLU A 1 331 ? -24.372 37.666 -25.949 1.00 55.28 331 GLU A C 1
ATOM 2587 O O . GLU A 1 331 ? -25.015 38.718 -25.886 1.00 55.28 331 GLU A O 1
ATOM 2592 N N . SER A 1 332 ? -24.901 36.573 -26.524 1.00 55.06 332 SER A N 1
ATOM 2593 C CA . SER A 1 332 ? -26.249 36.574 -27.118 1.00 55.06 332 SER A CA 1
ATOM 2594 C C . SER A 1 332 ? -27.370 36.674 -26.070 1.00 55.06 332 SER A C 1
ATOM 2596 O O . SER A 1 332 ? -28.378 37.347 -26.305 1.00 55.06 332 SER A O 1
ATOM 2598 N N . GLN A 1 333 ? -27.204 36.058 -24.890 1.00 50.62 333 GLN A N 1
ATOM 2599 C CA . GLN A 1 333 ? -28.151 36.171 -23.778 1.00 50.62 333 GLN A CA 1
ATOM 2600 C C . GLN A 1 333 ? -28.089 37.554 -23.124 1.00 50.62 333 GLN A C 1
ATOM 2602 O O . GLN A 1 333 ? -29.140 38.135 -22.859 1.00 50.62 333 GLN A O 1
ATOM 2607 N N . ALA A 1 334 ? -26.898 38.130 -22.940 1.00 50.38 334 ALA A N 1
ATOM 2608 C CA . ALA A 1 334 ? -26.721 39.489 -22.438 1.00 50.38 334 ALA A CA 1
ATOM 2609 C C . ALA A 1 334 ? -27.310 40.530 -23.404 1.00 50.38 334 ALA A C 1
ATOM 2611 O O . ALA A 1 334 ? -28.006 41.442 -22.958 1.00 50.38 334 ALA A O 1
ATOM 2612 N N . ALA A 1 335 ? -27.141 40.358 -24.722 1.00 52.59 335 ALA A N 1
ATOM 2613 C CA . ALA A 1 335 ? -27.769 41.214 -25.732 1.00 52.59 335 ALA A CA 1
ATOM 2614 C C . ALA A 1 335 ? -29.308 41.107 -25.719 1.00 52.59 335 ALA A C 1
ATOM 2616 O O . ALA A 1 335 ? -30.011 42.120 -25.805 1.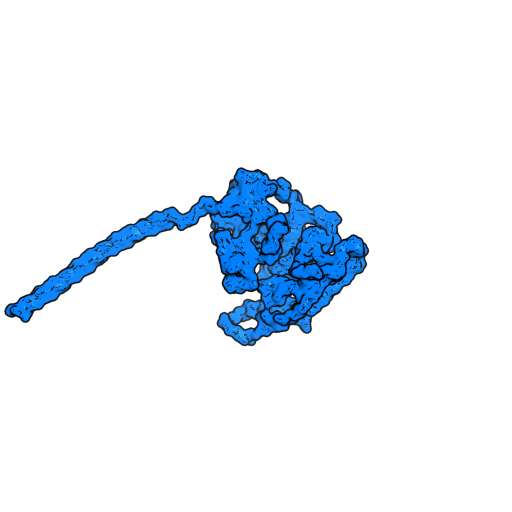00 52.59 335 ALA A O 1
ATOM 2617 N N . ARG A 1 336 ? -29.859 39.897 -25.536 1.00 50.84 336 ARG A N 1
ATOM 2618 C CA . ARG A 1 336 ? -31.312 39.685 -25.397 1.00 50.84 336 ARG A CA 1
ATOM 2619 C C . ARG A 1 336 ? -31.859 40.303 -24.108 1.00 50.84 336 ARG A C 1
ATOM 2621 O O . ARG A 1 336 ? -32.859 41.017 -24.173 1.00 50.84 336 ARG A O 1
ATOM 2628 N N . ILE A 1 337 ? -31.188 40.117 -22.970 1.00 50.78 337 ILE A N 1
ATOM 2629 C CA . ILE A 1 337 ? -31.580 40.697 -21.674 1.00 50.78 337 ILE A CA 1
ATOM 2630 C C . ILE A 1 337 ? -31.476 42.230 -21.700 1.00 50.78 337 ILE A C 1
ATOM 2632 O O . ILE A 1 337 ? -32.393 42.902 -21.231 1.00 50.78 337 ILE A O 1
ATOM 2636 N N . ALA A 1 338 ? -30.438 42.801 -22.321 1.00 48.00 338 ALA A N 1
ATOM 2637 C CA . ALA A 1 338 ? -30.306 44.247 -22.504 1.00 48.00 338 ALA A CA 1
ATOM 2638 C C . ALA A 1 338 ? -31.440 44.828 -23.371 1.00 48.00 338 ALA A C 1
ATOM 2640 O O . ALA A 1 338 ? -31.994 45.880 -23.041 1.00 48.00 338 ALA A O 1
ATOM 2641 N N . SER A 1 339 ? -31.861 44.131 -24.434 1.00 48.38 339 SER A N 1
ATOM 2642 C CA . SER A 1 339 ? -32.992 44.571 -25.270 1.00 48.38 339 SER A CA 1
ATOM 2643 C C . SER A 1 339 ? -34.337 44.547 -24.522 1.00 48.38 339 SER A C 1
ATOM 2645 O O . SER A 1 339 ? -35.122 45.492 -24.627 1.00 48.38 339 SER A O 1
ATOM 2647 N N . VAL A 1 340 ? -34.568 43.530 -23.681 1.00 50.12 340 VAL A N 1
ATOM 2648 C CA . VAL A 1 340 ? -35.771 43.416 -22.838 1.00 50.12 340 VAL A CA 1
ATOM 2649 C C . VAL A 1 340 ? -35.758 44.459 -21.716 1.00 50.12 340 VAL A C 1
ATOM 2651 O O . VAL A 1 340 ? -36.783 45.089 -21.454 1.00 50.12 340 VAL A O 1
ATOM 2654 N N . ALA A 1 341 ? -34.597 44.716 -21.105 1.00 46.06 341 ALA A N 1
ATOM 2655 C CA . ALA A 1 341 ? -34.438 45.740 -20.076 1.00 46.06 341 ALA A CA 1
ATOM 2656 C C . ALA A 1 341 ? -34.668 47.155 -20.631 1.00 46.06 341 ALA A C 1
ATOM 2658 O O . ALA A 1 341 ? -35.337 47.955 -19.981 1.00 46.06 341 ALA A O 1
ATOM 2659 N N . THR A 1 342 ? -34.215 47.452 -21.855 1.00 49.31 342 THR A N 1
ATOM 2660 C CA . THR A 1 342 ? -34.421 48.768 -22.493 1.00 49.31 342 THR A CA 1
ATOM 2661 C C . THR A 1 342 ? -35.895 48.988 -22.877 1.00 49.31 342 THR A C 1
ATOM 2663 O O . THR A 1 342 ? -36.433 50.088 -22.712 1.00 49.31 342 THR A O 1
ATOM 2666 N N . GLY A 1 343 ? -36.594 47.926 -23.302 1.00 43.16 343 GLY A N 1
ATOM 2667 C CA . GLY A 1 343 ? -38.042 47.943 -23.541 1.00 43.16 343 GLY A CA 1
ATOM 2668 C C . GLY A 1 343 ? -38.865 48.135 -22.259 1.00 43.16 343 GLY A C 1
ATOM 2669 O O . GLY A 1 343 ? -39.773 48.968 -22.221 1.00 43.16 343 GLY A O 1
ATOM 2670 N N . ALA A 1 344 ? -38.508 47.432 -21.179 1.00 45.19 344 ALA A N 1
ATOM 2671 C CA . ALA A 1 344 ? -39.173 47.555 -19.881 1.00 45.19 344 ALA A CA 1
ATOM 2672 C C . ALA A 1 344 ? -38.935 48.927 -19.222 1.00 45.19 344 ALA A C 1
ATOM 2674 O O . ALA A 1 344 ? -39.864 49.508 -18.656 1.00 45.19 344 ALA A O 1
ATOM 2675 N N . PHE A 1 345 ? -37.727 49.492 -19.353 1.00 44.66 345 PHE A N 1
ATOM 2676 C CA . PHE A 1 345 ? -37.409 50.826 -18.832 1.00 44.66 345 PHE A CA 1
ATOM 2677 C C . PHE A 1 345 ? -38.183 51.927 -19.570 1.00 44.66 345 PHE A C 1
ATOM 2679 O O . PHE A 1 345 ? -38.678 52.860 -18.941 1.00 44.66 345 PHE A O 1
ATOM 2686 N N . SER A 1 346 ? -38.375 51.786 -20.886 1.00 45.38 346 SER A N 1
ATOM 2687 C CA . SER A 1 346 ? -39.159 52.734 -21.695 1.00 45.38 346 SER A CA 1
ATOM 2688 C C . SER A 1 346 ? -40.647 52.740 -21.311 1.00 45.38 346 SER A C 1
ATOM 2690 O O . SER A 1 346 ? -41.267 53.803 -21.229 1.00 45.38 346 SER A O 1
ATOM 2692 N N . LEU A 1 347 ? -41.215 51.569 -20.994 1.00 46.09 347 LEU A N 1
ATOM 2693 C CA . LEU A 1 347 ? -42.608 51.435 -20.548 1.00 46.09 347 LEU A CA 1
ATOM 2694 C C . LEU A 1 347 ? -42.821 51.952 -19.115 1.00 46.09 347 LEU A C 1
ATOM 2696 O O . LEU A 1 347 ? -43.804 52.651 -18.853 1.00 46.09 347 LEU A O 1
ATOM 2700 N N . LEU A 1 348 ? -41.886 51.679 -18.197 1.00 47.25 348 LEU A N 1
ATOM 2701 C CA . LEU A 1 348 ? -41.943 52.174 -16.816 1.00 47.25 348 LEU A CA 1
ATOM 2702 C C . LEU A 1 348 ? -41.741 53.694 -16.737 1.00 47.25 348 LEU A C 1
ATOM 2704 O O . LEU A 1 348 ? -42.467 54.368 -16.004 1.00 47.25 348 LEU A O 1
ATOM 2708 N N . PHE A 1 349 ? -40.821 54.258 -17.527 1.00 46.75 349 PHE A N 1
ATOM 2709 C CA . PHE A 1 349 ? -40.582 55.703 -17.557 1.00 46.75 349 PHE A CA 1
ATOM 2710 C C . PHE A 1 349 ? -41.757 56.468 -18.192 1.00 46.75 349 PHE A C 1
ATOM 2712 O O . PHE A 1 349 ? -42.172 57.507 -17.673 1.00 46.75 349 PHE A O 1
ATOM 2719 N N . GLY A 1 350 ? -42.369 55.918 -19.250 1.00 48.09 350 GLY A N 1
ATOM 2720 C CA . GLY A 1 350 ? -43.601 56.453 -19.840 1.00 48.09 350 GLY A CA 1
ATOM 2721 C C . GLY A 1 350 ? -44.789 56.431 -18.869 1.00 48.09 350 GLY A C 1
ATOM 2722 O O . GLY A 1 350 ? -45.500 57.431 -18.734 1.00 48.09 350 GLY A O 1
ATOM 2723 N N . GLY A 1 351 ? -44.967 55.331 -18.127 1.00 46.59 351 GLY A N 1
ATOM 2724 C CA . GLY A 1 351 ? -46.009 55.202 -17.102 1.00 46.59 351 GLY A CA 1
ATOM 2725 C C . GLY A 1 351 ? -45.826 56.165 -15.924 1.00 46.59 351 GLY A C 1
ATOM 2726 O O . GLY A 1 351 ? -46.790 56.798 -15.482 1.00 46.59 351 GLY A O 1
ATOM 2727 N N . LEU A 1 352 ? -44.585 56.346 -15.455 1.00 47.19 352 LEU A N 1
ATOM 2728 C CA . LEU A 1 352 ? -44.259 57.261 -14.358 1.00 47.19 352 LEU A CA 1
ATOM 2729 C C . LEU A 1 352 ? -44.478 58.729 -14.761 1.00 47.19 352 LEU A C 1
ATOM 2731 O O . LEU A 1 352 ? -45.090 59.495 -14.013 1.00 47.19 352 LEU A O 1
ATOM 2735 N N . MET A 1 353 ? -44.064 59.113 -15.973 1.00 50.50 353 MET A N 1
ATOM 2736 C CA . MET A 1 353 ? -44.325 60.444 -16.531 1.00 50.50 353 MET A CA 1
ATOM 2737 C C . MET A 1 353 ? -45.826 60.711 -16.687 1.00 50.50 353 MET A C 1
ATOM 2739 O O . MET A 1 353 ? -46.302 61.779 -16.296 1.00 50.50 353 MET A O 1
ATOM 2743 N N . TRP A 1 354 ? -46.606 59.739 -17.170 1.00 53.00 354 TRP A N 1
ATOM 2744 C CA . TRP A 1 354 ? -48.060 59.877 -17.285 1.00 53.00 354 TRP A CA 1
ATOM 2745 C C . TRP A 1 354 ? -48.750 60.076 -15.924 1.00 53.00 354 TRP A C 1
ATOM 2747 O O . TRP A 1 354 ? -49.626 60.938 -15.791 1.00 53.00 354 TRP A O 1
ATOM 2757 N N . LEU A 1 355 ? -48.313 59.357 -14.883 1.00 50.50 355 LEU A N 1
ATOM 2758 C CA . LEU A 1 355 ? -48.813 59.523 -13.512 1.00 50.50 355 LEU A CA 1
ATOM 2759 C C . LEU A 1 355 ? -48.472 60.900 -12.922 1.00 50.50 355 LEU A C 1
ATOM 2761 O O . LEU A 1 355 ? -49.328 61.528 -12.290 1.00 50.50 355 LEU A O 1
ATOM 2765 N N . VAL A 1 356 ? -47.260 61.408 -13.166 1.00 60.81 356 VAL A N 1
ATOM 2766 C CA . VAL A 1 356 ? -46.839 62.752 -12.732 1.00 60.81 356 VAL A CA 1
ATOM 2767 C C . VAL A 1 356 ? -47.641 63.842 -13.451 1.00 60.81 356 VAL A C 1
ATOM 2769 O O . VAL A 1 356 ? -48.094 64.795 -12.809 1.00 60.81 356 VAL A O 1
ATOM 2772 N N . PHE A 1 357 ? -47.896 63.691 -14.755 1.00 57.56 357 PHE A N 1
ATOM 2773 C CA . PHE A 1 357 ? -48.744 64.616 -15.512 1.00 57.56 357 PHE A CA 1
ATOM 2774 C C . PHE A 1 357 ? -50.203 64.596 -15.034 1.00 57.56 357 PHE A C 1
ATOM 2776 O O . PHE A 1 357 ? -50.800 65.663 -14.862 1.00 57.56 357 PHE A O 1
ATOM 2783 N N . ARG A 1 358 ? -50.773 63.418 -14.735 1.00 60.88 358 ARG A N 1
ATOM 2784 C CA . ARG A 1 358 ? -52.124 63.305 -14.156 1.00 60.88 358 ARG A CA 1
ATOM 2785 C C . ARG A 1 358 ? -52.224 63.964 -12.780 1.00 60.88 358 ARG A C 1
ATOM 2787 O O . ARG A 1 358 ? -53.166 64.722 -12.551 1.00 60.88 358 ARG A O 1
ATOM 2794 N N . ARG A 1 359 ? -51.242 63.754 -11.893 1.00 57.94 359 ARG A N 1
ATOM 2795 C CA . ARG A 1 359 ? -51.200 64.414 -10.574 1.00 57.94 359 ARG A CA 1
ATOM 2796 C C . ARG A 1 359 ? -51.073 65.933 -10.692 1.00 57.94 359 ARG A C 1
ATOM 2798 O O . ARG A 1 359 ? -51.792 66.647 -9.998 1.00 57.94 359 ARG A O 1
ATOM 2805 N N . LYS A 1 360 ? -50.230 66.447 -11.598 1.00 60.19 360 LYS A N 1
ATOM 2806 C CA . LYS A 1 360 ? -50.118 67.899 -11.846 1.00 60.19 360 LYS A CA 1
ATOM 2807 C C . LYS A 1 360 ? -51.405 68.503 -12.416 1.00 60.19 360 LYS A C 1
ATOM 2809 O O . LYS A 1 360 ? -51.747 69.623 -12.044 1.00 60.19 360 LYS A O 1
ATOM 2814 N N . LYS A 1 361 ? -52.133 67.784 -13.280 1.00 58.44 361 LYS A N 1
ATOM 2815 C CA . LYS A 1 361 ? -53.426 68.245 -13.819 1.00 58.44 361 LYS A CA 1
ATOM 2816 C C . LYS A 1 361 ? -54.512 68.279 -12.734 1.00 58.44 361 LYS A C 1
ATOM 2818 O O . LYS A 1 361 ? -55.239 69.262 -12.657 1.00 58.44 361 LYS A O 1
ATOM 2823 N N . ALA A 1 362 ? -54.560 67.276 -11.854 1.00 53.56 362 ALA A N 1
ATOM 2824 C CA . ALA A 1 362 ? -55.487 67.241 -10.718 1.00 53.56 362 ALA A CA 1
ATOM 2825 C C . ALA A 1 362 ? -55.204 68.351 -9.683 1.00 53.56 362 ALA A C 1
ATOM 2827 O O . ALA A 1 362 ? -56.129 69.013 -9.229 1.00 53.56 362 ALA A O 1
ATOM 2828 N N . LEU A 1 363 ? -53.928 68.624 -9.381 1.00 53.31 363 LEU A N 1
ATOM 2829 C CA . LEU A 1 363 ? -53.518 69.688 -8.447 1.00 53.31 363 LEU A CA 1
ATOM 2830 C C . LEU A 1 363 ? -53.722 71.114 -8.991 1.00 53.31 363 LEU A C 1
ATOM 2832 O O . LEU A 1 363 ? -53.821 72.056 -8.208 1.00 53.31 363 LEU A O 1
ATOM 2836 N N . ARG A 1 364 ? -53.779 71.294 -10.318 1.00 56.16 364 ARG A N 1
ATOM 2837 C CA . ARG A 1 364 ? -54.135 72.581 -10.945 1.00 56.16 364 ARG A CA 1
ATOM 2838 C C . ARG A 1 364 ? -55.647 72.808 -11.015 1.00 56.16 364 ARG A C 1
ATOM 2840 O O . ARG A 1 364 ? -56.063 73.956 -10.994 1.00 56.16 364 ARG A O 1
ATOM 2847 N N . ALA A 1 365 ? -56.451 71.744 -11.046 1.00 53.97 365 ALA A N 1
ATOM 2848 C CA . ALA A 1 365 ? -57.913 71.832 -11.003 1.00 53.97 365 ALA A CA 1
ATOM 2849 C C . ALA A 1 365 ? -58.472 72.066 -9.585 1.00 53.97 365 ALA A C 1
ATOM 2851 O O . ALA A 1 365 ? -59.605 72.500 -9.452 1.00 53.97 365 ALA A O 1
ATOM 2852 N N . SER A 1 366 ? -57.687 71.816 -8.528 1.00 53.09 366 SER A N 1
ATOM 2853 C CA . SER A 1 366 ? -58.075 72.073 -7.130 1.00 53.09 366 SER A CA 1
ATOM 2854 C C . SER A 1 366 ? -57.572 73.419 -6.579 1.00 53.09 366 SER A C 1
ATOM 2856 O O . SER A 1 366 ? -57.579 73.628 -5.367 1.00 53.09 366 SER A O 1
ATOM 2858 N N . ARG A 1 367 ? -57.043 74.296 -7.442 1.00 54.84 367 ARG A N 1
ATOM 2859 C CA . ARG A 1 367 ? -56.512 75.632 -7.100 1.00 54.84 367 ARG A CA 1
ATOM 2860 C C . ARG A 1 367 ? -57.036 76.739 -8.034 1.00 54.84 367 ARG A C 1
ATOM 2862 O O . ARG A 1 367 ? -56.447 77.817 -8.064 1.00 54.84 367 ARG A O 1
ATOM 2869 N N . ALA A 1 368 ? -58.107 76.465 -8.779 1.00 47.69 368 ALA A N 1
ATOM 2870 C CA . ALA A 1 368 ? -58.843 77.428 -9.595 1.00 47.69 368 ALA A CA 1
ATOM 2871 C C . ALA A 1 368 ? -60.272 77.555 -9.069 1.00 47.69 368 ALA A C 1
ATOM 2873 O O . ALA A 1 368 ? -60.837 76.492 -8.720 1.00 47.69 368 ALA A O 1
#

Solvent-accessible surface area (backbone atoms only — not comparable to full-atom values): 19949 Å² total; per-residue (Å²): 120,62,47,41,92,43,27,91,42,63,24,55,71,43,43,48,51,50,21,49,53,52,31,51,62,48,61,73,34,82,78,42,72,82,50,91,52,39,72,72,48,35,41,79,49,77,72,42,82,38,64,34,62,4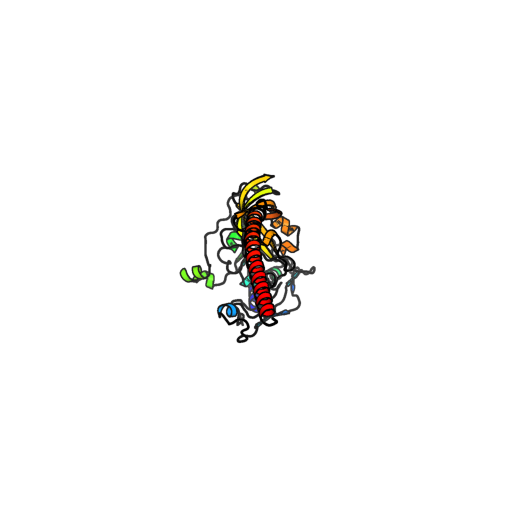1,67,51,53,72,74,63,76,65,61,90,87,62,73,91,65,71,62,47,76,48,66,40,54,27,40,27,29,62,90,63,58,84,56,67,44,64,29,90,84,33,42,37,37,35,35,12,16,44,76,37,33,35,24,37,38,47,82,60,50,53,41,52,48,38,12,38,55,40,46,27,19,32,63,54,12,42,53,29,23,52,37,66,32,69,75,23,40,67,32,53,30,54,34,54,52,22,39,41,57,56,27,60,59,43,54,70,77,56,40,78,48,76,47,74,48,68,63,69,61,78,77,67,49,53,72,68,58,23,56,76,65,66,45,51,83,64,90,72,70,55,58,84,67,45,57,68,76,41,32,43,76,63,26,29,35,31,28,33,29,68,44,73,27,75,72,75,58,46,88,76,41,72,52,45,45,31,32,24,32,34,35,24,39,52,76,42,78,75,43,70,43,71,71,60,65,55,45,36,33,50,40,55,30,25,50,84,44,38,74,42,83,61,55,72,68,47,72,69,43,33,34,36,36,36,34,36,55,31,70,58,54,27,72,77,28,72,67,61,64,73,43,51,71,29,66,63,92,69,82,68,43,84,41,68,60,22,29,60,84,38,81,44,68,69,56,68,72,92,58,61,71,54,45,56,50,48,51,53,48,49,54,51,51,52,53,52,50,55,53,52,50,53,54,52,51,52,51,52,50,52,52,51,51,50,52,54,53,54,60,55,63,76,73,108

Foldseek 3Di:
DQPFPQAPEGALVNLLVVLLVVLVVQCPDPVLVPDPFDLLQKDWDDKDKFWARYPNVVVVPDPPPDPVGGTDIGIAIAMDGNVDDQDDLADLQDLEEEQEECNQCCQDDCQVRNHHRRGSSNSNCNSSRHRHNYDYYHLCLAPPSLLLLLQAQCSVVCVVPRHDYYHRDDDVCLVPPDPVVCVVSVRDNDDHHRDDHGQCVQFPPFWKFKWFWADWFDDDQLVPDSDQWAKIKTKTQTPGTPDGGHNDRMAIEIDTCGHRSHGDPCVPRDGGWIKMFGKDQLVVVCVVDVCSSSHHYGYHDDDSSNHGYIYTPDIGTPPDDPDPVVVVVVVVVVVVVVVVVVVVVVVVVVVVVVVVVVVVVVVVVVVD

Sequence (368 aa):
PIFLKQDTHWTPQTMEASARQVAKYLKERPWFAPLASDPDRFELGSPREIRAPGDLLEKLDLPAGSTAFGEETATITPVTDSKGGAMSIYDPESPIVLLGDSFTNIFHQVDMRWGTDAGFAEHLSRELGLTLDTIAQNGQASTGVRRTLAARADAERAMRDKKKAVVWAIAARDLFLSETAARENGVRWDDVAFRTGDPAKDVEWPVEIEGTVTETAKFQDPKTAPYDASLFAVEYHVDRVISGQYALDKALVLHWAFQKRQLTADSNLQIGDKVRLKLQPFDEAAKANEILRGTNKSTGTSGEFDLPESWATHVERLTGARGETDREQLESQAARIASVATGAFSLLFGGLMWLVFRRKKALRASRA

Secondary structure (DSSP, 8-state):
--B-SSSSSBPHHHHHHHHHHHHHHHHTSTTTTTS---TTSEEE---EEEEE--HHHHTTTPPTT--SSPPEEEEE--EEETTSSBPPSB-TT-SEEEEE-HHHHTTTSGGGSS-SS-SHHHHHHHHHTS--EEEE-TT-TTT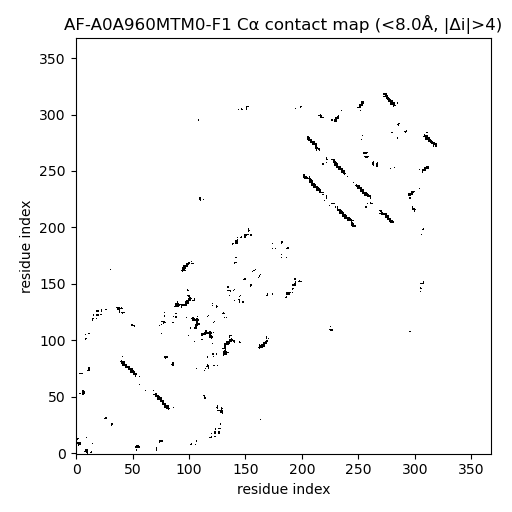HHHHHHHTSTTHHHHHHHT--EEEE---HHHHHS-HHHHHHTT------PPPSS-HHHHEEEEEEEEEEEEEE-----TTT-SSS-EEEEEEEEEEEEEEEEE--SEEEEEEEEEETTEE-SGGG--TT-EEEEEEEEHHHHHHH-HHHHHSEEE--SSSGGGS-EEEEEEEEESS--S-SHHHHHHHHHHHHHHHHHHHHHHHHHHHHHHHHHHHHHHHHHT--

Mean predicted aligned error: 13.51 Å

Radius of gyration: 29.75 Å; Cα contacts (8 Å, |Δi|>4): 665; chains: 1; bounding box: 80×100×54 Å

Nearest PDB structures (foldseek):
  4o8v-assembly2_B  TM=6.908E-01  e=3.301E-07  Pseudomonas putida KT2440
  7ula-assembly1_A  TM=5.123E-01  e=6.279E-09  Pseudomonas putida
  4knc-assembly1_B  TM=4.859E-01  e=1.073E-07  Pseudomonas aeruginosa PAO1
  4knc-assembly2_A  TM=4.938E-01  e=2.606E-07  Pseudomonas aeruginosa PAO1
  8d8l-assembly1_L  TM=3.269E-01  e=9.792E-01  Saccharomyces cerevisiae